Protein 2AS9 (pdb70)

Sequence (402 aa):
MEKNVTQVKDTNNFPYNGVVSFKDATGFVIGKNTIITNKHVSKDYKVGDRITAHPNGDKGNGGIYKIKSISDYPGDEDISVMNIEEQAVERGPKGFNFNENVQAFNFAKDAKVDDKIKVIGYPLPAQNSFKQFESTGTIKRIKDNILNFDAYIEPGNSGSPVLNSNNEVIGVVYGGIGKIGSEYNGAVYFTPQIKDFIQKHIEQHHHKNVTQVKDTNNFPYNGVVSFKDATGFVIGKNTIITNKHVSKDYKVGDRITAHPNGDKGNGGIYKIKSISDYPGDEDISVMNIEEQAVERGPKGFNFNENVQAFNFAKDAKVDDKIKVIGYPLPASFKQFESTGTIKRIKDNILNFDAYIEPGNSGSPVLNSNNEVIGVVYGYNGAVYFTPQIKDFIQKHIEQHHH

Foldseek 3Di:
DAEDKDFDPDLQDPPSQQKKAAPFAIWGAAAAQKIKFWPVVVVVDDFQGKIWGRDAQVVFGQAIWTFHDKAHDPDPDGMIMTGIDQAGPGHGPQGRGPPSRGDHAAADPADDFFFKKKWWWAAPCVVVRRTIMIWIWTWHDDDPFKTKIQTDGHGHSHHTFIAGPVRHGQFGFHPDDADPPDNIGITGGDDPVNVVVRVVPHDDDDD/DDKDFDPDLQDPPSQQKKADQQAIWGAAAFQKIKFFPVVVVVDDFQGKIFGNFAQVVGGQAIWTWHDKAHDPDPAGMIMTGIDQAGPGHGPQGGGSPSRGPHAAADPADDFFFKKKWWFDQGGCPRTIMIWIWTWHDDDDQKTQICTDGHCRQRHIFIAGPVRHGQFGFHVCGITGGDDDVNVVVRVVVNVVSDD

Organism: Staphylococcus aureus (NCBI:txid1280)

Solvent-accessible surface area: 17150 Å² total; per-residue (Å²): 80,68,139,57,58,91,82,8,107,63,2,84,81,71,10,48,8,0,0,0,5,2,168,77,4,0,0,0,1,11,9,55,2,0,0,0,0,0,40,83,4,12,105,96,27,80,94,45,54,135,1,29,0,4,6,13,14,148,168,32,50,0,0,41,0,21,2,64,40,52,26,66,30,117,31,104,44,20,0,0,0,0,14,2,80,31,109,8,64,98,134,3,86,129,10,92,39,0,38,118,8,11,92,44,2,107,36,5,100,83,8,101,9,33,53,113,2,22,1,1,0,0,6,46,14,89,143,42,61,71,75,0,28,43,4,54,4,29,0,7,41,38,39,118,34,74,0,20,0,10,1,74,42,46,106,7,6,24,0,0,0,0,0,21,89,117,47,58,0,3,0,0,1,65,27,28,173,47,104,147,81,42,140,30,34,14,0,2,25,5,28,108,65,0,37,74,28,0,102,161,56,54,62,151,103,134,214,143,56,74,83,80,8,72,66,4,86,84,64,11,46,20,0,0,0,4,5,87,74,4,0,0,0,1,12,10,55,4,0,0,0,0,0,48,109,5,7,85,96,30,81,98,44,52,60,2,13,0,4,0,5,16,161,146,31,46,0,0,43,0,34,3,117,20,28,1,33,15,15,20,114,41,18,0,0,0,0,10,0,28,51,115,11,85,97,137,3,85,156,12,95,41,0,37,71,7,15,86,38,3,108,51,5,93,93,15,78,74,102,52,93,8,15,1,0,0,4,14,75,102,52,57,52,63,0,40,45,5,51,8,36,0,70,74,48,53,62,46,78,0,28,0,37,0,120,39,54,122,2,7,11,0,0,0,0,0,23,96,114,46,58,0,3,0,0,0,80,44,176,46,11,0,1,22,6,26,110,54,1,42,85,7,0,39,40,0,42,116,77,12,73,221

Nearest PDB structures (foldseek):
  2as9-assembly1_A  TM=1.005E+00  e=2.686E-39  Staphylococcus aureus
  6yv6-assembly1_A  TM=9.776E-01  e=4.985E-28  Staphylococcus aureus
  2vid-assembly3_B  TM=9.727E-01  e=3.669E-27  Staphylococcus aureus
  4k1t-assembly1_C-2  TM=9.451E-01  e=7.136E-27  Staphylococcus aureus subsp. aureus NCTC 8325
  6yv5-assembly1_A  TM=9.412E-01  e=2.315E-26  Staphylococcus aureus

B-factor: mean 20.34, std 12.6, range [3.33, 500.0]

Secondary structure (P-SEA, 3-state):
ccccccccccccccccccbbbcccbbbbbccccbbbbcaaaaaaccccccccccccccccccbbbbbcccccccccccbbbbbccccccccccccccccccbbbbbbbcccccccccccccccccccccbbbbbbbbccccccccbbbbbcccccccccccccccccccccccccccccccccbbbbbcccaaaaaaaaaacccccc/ccccccccccccccccbbbccccbbbbccccbbbbcaaaaaaccccbbbbccccccccccbbbbbcccccccccccbbbbbccccccccccccccccccbbbbbbcccccccccccccccccccccbbbbbbbbbccccccbbbbccccccccccccccccccccccccccccccccccaaaaaaaaaaaaaacc

Structure (mmCIF, N/CA/C/O backbone):
data_2AS9
#
_entry.id   2AS9
#
_cell.length_a   53.120
_cell.length_b   81.400
_cell.length_c   107.390
_cell.angle_alpha   90.00
_cell.angle_beta   90.00
_cell.angle_gamma   90.00
#
_symmetry.space_group_name_H-M   'P 21 21 21'
#
loop_
_entity.id
_entity.type
_entity.pdbx_description
1 polymer 'serine protease'
2 non-polymer 'ZINC ION'
3 water water
#
loop_
_atom_site.group_PDB
_atom_site.id
_atom_site.type_symbol
_atom_site.label_atom_id
_atom_site.label_alt_id
_atom_site.label_comp_id
_atom_site.label_asym_id
_atom_site.label_entity_id
_atom_site.label_seq_id
_atom_site.pdbx_PDB_ins_code
_atom_site.Cartn_x
_atom_site.Cartn_y
_atom_site.Cartn_z
_atom_site.occupancy
_atom_site.B_iso_or_equiv
_atom_site.auth_seq_id
_atom_site.auth_comp_id
_atom_site.auth_asym_id
_atom_site.auth_atom_id
_atom_site.pdbx_PDB_model_num
ATOM 1 N N . MET A 1 1 ? 32.913 43.894 47.311 1.00 32.52 1 MET A N 1
ATOM 2 C CA . MET A 1 1 ? 33.091 43.745 45.837 1.00 32.03 1 MET A CA 1
ATOM 3 C C . MET A 1 1 ? 33.832 42.446 45.512 1.00 31.95 1 MET A C 1
ATOM 4 O O . MET A 1 1 ? 34.925 42.466 44.937 1.00 32.07 1 MET A O 1
ATOM 5 N N . GLU A 1 2 ? 33.231 41.322 45.901 1.00 31.25 2 GLU A N 1
ATOM 6 C CA . GLU A 1 2 ? 33.756 40.005 45.565 1.00 30.95 2 GLU A CA 1
ATOM 7 C C . GLU A 1 2 ? 33.372 39.668 44.135 1.00 30.05 2 GLU A C 1
ATOM 8 O O . GLU A 1 2 ? 32.208 39.796 43.754 1.00 29.40 2 GLU A O 1
ATOM 14 N N . LYS A 1 3 ? 34.362 39.268 43.343 1.00 29.31 3 LYS A N 1
ATOM 15 C CA . LYS A 1 3 ? 34.123 38.767 41.994 1.00 28.73 3 LYS A CA 1
ATOM 16 C C . LYS A 1 3 ? 34.965 37.511 41.802 1.00 27.74 3 LYS A C 1
ATOM 17 O O . LYS A 1 3 ? 36.134 37.572 41.412 1.00 27.53 3 LYS A O 1
ATOM 23 N N . ASN A 1 4 ? 34.360 36.378 42.137 1.00 26.52 4 ASN A N 1
ATOM 24 C CA . ASN A 1 4 ? 34.990 35.071 42.022 1.00 25.73 4 ASN A CA 1
ATOM 25 C C . ASN A 1 4 ? 34.000 34.171 41.304 1.00 24.95 4 ASN A C 1
ATOM 26 O O . ASN A 1 4 ? 33.213 33.460 41.941 1.00 24.27 4 ASN A O 1
ATOM 31 N N . VAL A 1 5 ? 34.018 34.247 39.978 1.00 24.30 5 VAL A N 1
ATOM 32 C CA . VAL A 1 5 ? 33.013 33.594 39.148 1.00 24.09 5 VAL A CA 1
ATOM 33 C C . VAL A 1 5 ? 33.726 32.602 38.246 1.00 24.54 5 VAL A C 1
ATOM 34 O O . VAL A 1 5 ? 34.690 32.958 37.557 1.00 24.71 5 VAL A O 1
ATOM 38 N N . THR A 1 6 ? 33.255 31.358 38.261 1.00 24.11 6 THR A N 1
ATOM 39 C CA . THR A 1 6 ? 33.832 30.301 37.437 1.00 24.52 6 THR A CA 1
ATOM 40 C C . THR A 1 6 ? 32.749 29.710 36.536 1.00 23.91 6 THR A C 1
ATOM 41 O O . THR A 1 6 ? 31.599 29.556 36.951 1.00 22.73 6 THR A O 1
ATOM 45 N N . GLN A 1 7 ? 33.120 29.394 35.298 1.00 22.95 7 GLN A N 1
ATOM 46 C CA . GLN A 1 7 ? 32.239 28.639 34.415 1.00 22.70 7 GLN A CA 1
ATOM 47 C C . GLN A 1 7 ? 32.166 27.192 34.916 1.00 21.63 7 GLN A C 1
ATOM 48 O O . GLN A 1 7 ? 33.197 26.566 35.181 1.00 21.38 7 GLN A O 1
ATOM 54 N N . VAL A 1 8 ? 30.952 26.664 35.068 1.00 20.45 8 VAL A N 1
ATOM 55 C CA . VAL A 1 8 ? 30.793 25.295 35.557 1.00 19.46 8 VAL A CA 1
ATOM 56 C C . VAL A 1 8 ? 31.203 24.301 34.463 1.00 19.68 8 VAL A C 1
ATOM 57 O O . VAL A 1 8 ? 30.695 24.352 33.346 1.00 19.20 8 VAL A O 1
ATOM 61 N N . LYS A 1 9 ? 32.136 23.417 34.801 1.00 20.30 9 LYS A N 1
ATOM 62 C CA . LYS A 1 9 ? 32.646 22.438 33.847 1.00 21.20 9 LYS A CA 1
ATOM 63 C C . LYS A 1 9 ? 31.616 21.352 33.525 1.00 21.34 9 LYS A C 1
ATOM 64 O O . LYS A 1 9 ? 31.408 21.018 32.358 1.00 22.08 9 LYS A O 1
ATOM 67 N N . ASP A 1 10 ? 30.961 20.820 34.556 1.00 21.04 10 ASP A N 1
ATOM 68 C CA . ASP A 1 10 ? 30.044 19.691 34.381 1.00 20.99 10 ASP A CA 1
ATOM 69 C C . ASP A 1 10 ? 28.775 19.883 35.211 1.00 20.15 10 ASP A C 1
ATOM 70 O O . ASP A 1 10 ? 28.826 19.807 36.433 1.00 20.45 10 ASP A O 1
ATOM 75 N N . THR A 1 11 ? 27.649 20.124 34.538 1.00 19.60 11 THR A N 1
ATOM 76 C CA . THR A 1 11 ? 26.383 20.430 35.222 1.00 19.20 11 THR A CA 1
ATOM 77 C C . THR A 1 11 ? 25.553 19.189 35.548 1.00 19.26 11 THR A C 1
ATOM 78 O O . THR A 1 11 ? 24.398 19.309 35.981 1.00 18.47 11 THR A O 1
ATOM 82 N N . ASN A 1 12 ? 26.142 18.012 35.339 1.00 19.07 12 ASN A N 1
ATOM 83 C CA . ASN A 1 12 ? 25.450 16.741 35.584 1.00 19.30 12 ASN A CA 1
ATOM 84 C C . ASN A 1 12 ? 25.632 16.211 37.005 1.00 19.19 12 ASN A C 1
ATOM 85 O O . ASN A 1 12 ? 25.037 15.203 37.378 1.00 19.90 12 ASN A O 1
ATOM 90 N N . ASN A 1 13 ? 26.456 16.892 37.790 1.00 19.02 13 ASN A N 1
ATOM 91 C CA . ASN A 1 13 ? 26.704 16.520 39.169 1.00 19.79 13 ASN A CA 1
ATOM 92 C C . ASN A 1 13 ? 26.134 17.569 40.125 1.00 18.94 13 ASN A C 1
ATOM 93 O O . ASN A 1 13 ? 26.097 18.750 39.792 1.00 19.27 13 ASN A O 1
ATOM 98 N N . PHE A 1 14 ? 25.693 17.124 41.298 1.00 18.60 14 PHE A N 1
ATOM 99 C CA . PHE A 1 14 ? 25.238 18.022 42.358 1.00 17.88 14 PHE A CA 1
ATOM 100 C C . PHE A 1 14 ? 26.389 18.890 42.878 1.00 17.64 14 PHE A C 1
ATOM 101 O O . PHE A 1 14 ? 27.506 18.381 43.034 1.00 18.17 14 PHE A O 1
ATOM 109 N N . PRO A 1 15 ? 26.129 20.187 43.181 1.00 16.87 15 PRO A N 1
ATOM 110 C CA . PRO A 1 15 ? 24.862 20.956 43.164 1.00 15.83 15 PRO A CA 1
ATOM 111 C C . PRO A 1 15 ? 24.378 21.469 41.801 1.00 14.83 15 PRO A C 1
ATOM 112 O O . PRO A 1 15 ? 23.249 21.948 41.679 1.00 14.51 15 PRO A O 1
ATOM 116 N N . TYR A 1 16 ? 25.231 21.370 40.784 1.00 14.39 16 TYR A N 1
ATOM 117 C CA . TYR A 1 16 ? 24.950 21.961 39.489 1.00 13.36 16 TYR A CA 1
ATOM 118 C C . TYR A 1 16 ? 23.712 21.394 38.811 1.00 12.79 16 TYR A C 1
ATOM 119 O O . TYR A 1 16 ? 23.001 22.103 38.098 1.00 12.17 16 TYR A O 1
ATOM 128 N N . ASN A 1 17 ? 23.455 20.116 39.054 1.00 12.85 17 ASN A N 1
ATOM 129 C CA . ASN A 1 17 ? 22.255 19.460 38.518 1.00 12.83 17 ASN A CA 1
ATOM 130 C C . ASN A 1 17 ? 20.951 19.739 39.294 1.00 12.89 17 ASN A C 1
ATOM 131 O O . ASN A 1 17 ? 19.911 19.153 38.992 1.00 12.96 17 ASN A O 1
ATOM 136 N N . GLY A 1 18 ? 21.010 20.645 40.270 1.00 11.92 18 GLY A N 1
ATOM 137 C CA . GLY A 1 18 ? 19.802 21.108 40.968 1.00 11.68 18 GLY A CA 1
ATOM 138 C C . GLY A 1 18 ? 19.313 22.451 40.449 1.00 11.82 18 GLY A C 1
ATOM 139 O O . GLY A 1 18 ? 18.320 22.987 40.938 1.00 11.85 18 GLY A O 1
ATOM 140 N N . VAL A 1 19 ? 20.028 23.013 39.477 1.00 11.66 19 VAL A N 1
ATOM 141 C CA . VAL A 1 19 ? 19.695 24.341 38.956 1.00 11.85 19 VAL A CA 1
ATOM 142 C C . VAL A 1 19 ? 18.994 24.222 37.596 1.00 12.11 19 VAL A C 1
ATOM 143 O O . VAL A 1 19 ? 19.372 23.381 36.763 1.00 11.97 19 VAL A O 1
ATOM 147 N N . VAL A 1 20 ? 17.958 25.031 37.405 1.00 12.18 20 VAL A N 1
ATOM 148 C CA . VAL A 1 20 ? 17.193 25.065 36.158 1.00 12.75 20 VAL A CA 1
ATOM 149 C C . VAL A 1 20 ? 17.254 26.452 35.514 1.00 13.81 20 VAL A C 1
ATOM 150 O O . VAL A 1 20 ? 17.562 27.457 36.178 1.00 12.53 20 VAL A O 1
ATOM 154 N N . SER A 1 21 ? 16.938 26.483 34.223 1.00 14.99 21 SER A N 1
ATOM 155 C CA . SER A 1 21 ? 17.074 27.669 33.388 1.00 16.53 21 SER A CA 1
ATOM 156 C C . SER A 1 21 ? 15.724 28.034 32.774 1.00 17.40 21 SER A C 1
ATOM 157 O O . SER A 1 21 ? 15.035 27.173 32.196 1.00 18.33 21 SER A O 1
ATOM 160 N N . PHE A 1 22 ? 15.333 29.295 32.946 1.00 17.65 22 PHE A N 1
ATOM 161 C CA . PHE A 1 22 ? 14.263 29.907 32.162 1.00 17.97 22 PHE A CA 1
ATOM 162 C C . PHE A 1 22 ? 14.928 30.651 30.996 1.00 18.60 22 PHE A C 1
ATOM 163 O O . PHE A 1 22 ? 16.158 30.795 30.960 1.00 18.78 22 PHE A O 1
ATOM 171 N N . LYS A 1 23 ? 14.132 31.131 30.045 1.00 19.66 23 LYS A N 1
ATOM 172 C CA . LYS A 1 23 ? 14.699 31.886 28.913 1.00 20.37 23 LYS A CA 1
ATOM 173 C C . LYS A 1 23 ? 15.672 32.993 29.354 1.00 19.93 23 LYS A C 1
ATOM 174 O O . LYS A 1 23 ? 16.732 33.175 28.737 1.00 20.07 23 LYS A O 1
ATOM 180 N N . ASP A 1 24 ? 15.332 33.698 30.434 1.00 19.31 24 ASP A N 1
ATOM 181 C CA . ASP A 1 24 ? 16.146 34.831 30.906 1.00 18.63 24 ASP A CA 1
ATOM 182 C C . ASP A 1 24 ? 16.398 34.873 32.427 1.00 17.62 24 ASP A C 1
ATOM 183 O O . ASP A 1 24 ? 16.820 35.902 32.965 1.00 17.92 24 ASP A O 1
ATOM 188 N N . ALA A 1 25 ? 16.145 33.758 33.114 1.00 16.06 25 ALA A N 1
ATOM 189 C CA . ALA A 1 25 ? 16.277 33.712 34.576 1.00 14.58 25 ALA A CA 1
ATOM 190 C C . ALA A 1 25 ? 16.641 32.304 35.050 1.00 14.11 25 ALA A C 1
ATOM 191 O O . ALA A 1 25 ? 16.837 31.388 34.234 1.00 13.66 25 ALA A O 1
ATOM 193 N N . THR A 1 26 ? 16.754 32.157 36.367 1.00 13.03 26 THR A N 1
ATOM 194 C CA . THR A 1 26 ? 17.210 30.917 36.984 1.00 12.18 26 THR A CA 1
ATOM 195 C C . THR A 1 26 ? 16.141 30.441 37.975 1.00 11.82 26 THR A C 1
ATOM 196 O O . THR A 1 26 ? 15.289 31.220 38.424 1.00 12.32 26 THR A O 1
ATOM 200 N N . GLY A 1 27 ? 16.168 29.150 38.270 1.00 11.52 27 GLY A N 1
ATOM 201 C CA . GLY A 1 27 ? 15.432 28.581 39.403 1.00 10.90 27 GLY A CA 1
ATOM 202 C C . GLY A 1 27 ? 16.188 27.360 39.887 1.00 10.70 27 GLY A C 1
ATOM 203 O O . GLY A 1 27 ? 17.266 27.034 39.363 1.00 11.36 27 GLY A O 1
ATOM 204 N N . PHE A 1 28 ? 15.631 26.658 40.873 1.00 10.62 28 PHE A N 1
ATOM 205 C CA . PHE A 1 28 ? 16.322 25.497 41.390 1.00 10.62 28 PHE A CA 1
ATOM 206 C C . PHE A 1 28 ? 15.366 24.485 41.978 1.00 11.29 28 PHE A C 1
ATOM 207 O O . PHE A 1 28 ? 14.262 24.831 42.397 1.00 11.16 28 PHE A O 1
ATOM 215 N N . VAL A 1 29 ? 15.818 23.234 41.992 1.00 10.53 29 VAL A N 1
ATOM 216 C CA . VAL A 1 29 ? 14.985 22.105 42.414 1.00 11.52 29 VAL A CA 1
ATOM 217 C C . VAL A 1 29 ? 15.004 21.967 43.923 1.00 11.38 29 VAL A C 1
ATOM 218 O O . VAL A 1 29 ? 16.074 21.907 44.524 1.00 11.74 29 VAL A O 1
ATOM 222 N N . ILE A 1 30 ? 13.810 21.870 44.512 1.00 12.24 30 ILE A N 1
ATOM 223 C CA . ILE A 1 30 ? 13.650 21.722 45.961 1.00 12.54 30 ILE A CA 1
ATOM 224 C C . ILE A 1 30 ? 13.010 20.375 46.348 1.00 13.06 30 ILE A C 1
ATOM 225 O O . ILE A 1 30 ? 13.094 19.938 47.507 1.00 13.53 30 ILE A O 1
ATOM 230 N N . GLY A 1 31 ? 12.382 19.706 45.383 1.00 12.22 31 GLY A N 1
ATOM 231 C CA . GLY A 1 31 ? 11.749 18.420 45.688 1.00 12.09 31 GLY A CA 1
ATOM 232 C C . GLY A 1 31 ? 11.133 17.795 44.462 1.00 12.08 31 GLY A C 1
ATOM 233 O O . GLY A 1 31 ? 11.308 18.285 43.340 1.00 12.62 31 GLY A O 1
ATOM 234 N N . LYS A 1 32 ? 10.408 16.705 44.675 1.00 12.72 32 LYS A N 1
ATOM 235 C CA . LYS A 1 32 ? 9.764 16.003 43.571 1.00 12.51 32 LYS A CA 1
ATOM 236 C C . LYS A 1 32 ? 8.902 16.957 42.746 1.00 12.28 32 LYS A C 1
ATOM 237 O O . LYS A 1 32 ? 8.010 17.615 43.266 1.00 12.28 32 LYS A O 1
ATOM 243 N N . ASN A 1 33 ? 9.222 17.059 41.461 1.00 12.23 33 ASN A N 1
ATOM 244 C CA . ASN A 1 33 ? 8.477 17.909 40.515 1.00 12.74 33 ASN A CA 1
ATOM 245 C C . ASN A 1 33 ? 8.312 19.355 40.983 1.00 12.66 33 ASN A C 1
ATOM 246 O O . ASN A 1 33 ? 7.311 19.985 40.698 1.00 13.00 33 ASN A O 1
ATOM 251 N N . THR A 1 34 ? 9.282 19.871 41.733 1.00 13.38 34 THR A N 1
ATOM 252 C CA . THR A 1 34 ? 9.098 21.193 42.337 1.00 13.60 34 THR A CA 1
ATOM 253 C C . THR A 1 34 ? 10.343 22.049 42.314 1.00 13.00 34 THR A C 1
ATOM 254 O O . THR A 1 34 ? 11.408 21.611 42.749 1.00 12.49 34 THR A O 1
ATOM 258 N N . ILE A 1 35 ? 10.173 23.277 41.827 1.00 12.25 35 ILE A N 1
ATOM 259 C CA . ILE A 1 35 ? 11.251 24.262 41.795 1.00 12.18 35 ILE A CA 1
ATOM 260 C C . ILE A 1 35 ? 10.880 25.544 42.536 1.00 12.28 35 ILE A C 1
ATOM 261 O O . ILE A 1 35 ? 9.694 25.844 42.754 1.00 12.89 35 ILE A O 1
ATOM 266 N N . ILE A 1 36 ? 11.917 26.283 42.914 1.00 12.46 36 ILE A N 1
ATOM 267 C CA . ILE A 1 36 ? 11.779 27.593 43.508 1.00 12.38 36 ILE A CA 1
ATOM 268 C C . ILE A 1 36 ? 12.383 28.599 42.543 1.00 12.60 36 ILE A C 1
ATOM 269 O O . ILE A 1 36 ? 13.394 28.330 41.894 1.00 12.46 36 ILE A O 1
ATOM 274 N N . THR A 1 37 ? 11.742 29.755 42.457 1.00 13.87 37 THR A N 1
ATOM 275 C CA . THR A 1 37 ? 12.316 30.920 41.803 1.00 14.11 37 THR A CA 1
ATOM 276 C C . THR A 1 37 ? 11.760 32.167 42.518 1.00 14.50 37 THR A C 1
ATOM 277 O O . THR A 1 37 ? 11.274 32.058 43.650 1.00 14.80 37 THR A O 1
ATOM 281 N N . ASN A 1 38 ? 11.846 33.340 41.895 1.00 15.69 38 ASN A N 1
ATOM 282 C CA . ASN A 1 38 ? 11.221 34.520 42.502 1.00 16.68 38 ASN A CA 1
ATOM 283 C C . ASN A 1 38 ? 9.961 34.997 41.772 1.00 17.48 38 ASN A C 1
ATOM 284 O O . ASN A 1 38 ? 9.598 34.445 40.725 1.00 17.82 38 ASN A O 1
ATOM 289 N N . LYS A 1 39 ? 9.302 36.009 42.346 1.00 18.12 39 LYS A N 1
ATOM 290 C CA . LYS A 1 39 ? 8.030 36.535 41.826 1.00 19.61 39 LYS A CA 1
ATOM 291 C C . LYS A 1 39 ? 8.173 37.311 40.527 1.00 20.34 39 LYS A C 1
ATOM 292 O O . LYS A 1 39 ? 7.211 37.453 39.756 1.00 20.64 39 LYS A O 1
ATOM 298 N N . HIS A 1 40 ? 9.365 37.834 40.283 1.00 20.68 40 HIS A N 1
ATOM 299 C CA . HIS A 1 40 ? 9.634 38.481 39.005 1.00 21.90 40 HIS A CA 1
ATOM 300 C C . HIS A 1 40 ? 9.649 37.465 37.871 1.00 21.73 40 HIS A C 1
ATOM 301 O O . HIS A 1 40 ? 9.115 37.722 36.787 1.00 22.12 40 HIS A O 1
ATOM 308 N N . VAL A 1 41 ? 10.226 36.297 38.147 1.00 21.19 41 VAL A N 1
ATOM 309 C CA . VAL A 1 41 ? 10.261 35.213 37.179 1.00 20.71 41 VAL A CA 1
ATOM 310 C C . VAL A 1 41 ? 8.862 34.661 36.985 1.00 21.59 41 VAL A C 1
ATOM 311 O O . VAL A 1 41 ? 8.461 34.386 35.857 1.00 21.44 41 VAL A O 1
ATOM 315 N N . SER A 1 42 ? 8.129 34.509 38.087 1.00 21.97 42 SER A N 1
ATOM 316 C CA . SER A 1 42 ? 6.769 33.956 38.024 1.00 23.66 42 SER A CA 1
ATOM 317 C C . SER A 1 42 ? 5.742 34.902 37.384 1.00 24.21 42 SER A C 1
ATOM 318 O O . SER A 1 42 ? 4.707 34.445 36.898 1.00 24.87 42 SER A O 1
ATOM 321 N N . LYS A 1 43 ? 6.031 36.203 37.375 1.00 24.61 43 LYS A N 1
ATOM 322 C CA . LYS A 1 43 ? 5.235 37.160 36.597 1.00 25.31 43 LYS A CA 1
ATOM 323 C C . LYS A 1 43 ? 5.494 37.022 35.098 1.00 25.55 43 LYS A C 1
ATOM 324 O O . LYS A 1 43 ? 4.578 37.213 34.290 1.00 26.30 43 LYS A O 1
ATOM 327 N N . ASP A 1 44 ? 6.734 36.699 34.733 1.00 25.51 44 ASP A N 1
ATOM 328 C CA . ASP A 1 44 ? 7.157 36.630 33.335 1.00 25.61 44 ASP A CA 1
ATOM 329 C C . ASP A 1 44 ? 6.731 35.362 32.623 1.00 25.85 44 ASP A C 1
ATOM 330 O O . ASP A 1 44 ? 6.523 35.371 31.413 1.00 26.25 44 ASP A O 1
ATOM 335 N N . TYR A 1 45 ? 6.633 34.272 33.373 1.00 25.72 45 TYR A N 1
ATOM 336 C CA . TYR A 1 45 ? 6.347 32.962 32.800 1.00 25.71 45 TYR A CA 1
ATOM 337 C C . TYR A 1 45 ? 4.993 32.451 33.283 1.00 25.80 45 TYR A C 1
ATOM 338 O O . TYR A 1 45 ? 4.533 32.831 34.357 1.00 26.44 45 TYR A O 1
ATOM 347 N N . LYS A 1 46 ? 4.358 31.603 32.472 1.00 25.54 46 LYS A N 1
ATOM 348 C CA . LYS A 1 46 ? 3.030 31.067 32.765 1.00 25.33 46 LYS A CA 1
ATOM 349 C C . LYS A 1 46 ? 3.015 29.540 32.724 1.00 25.00 46 LYS A C 1
ATOM 350 O O . LYS A 1 46 ? 3.952 28.910 32.232 1.00 24.60 46 LYS A O 1
ATOM 353 N N . VAL A 1 47 ? 1.942 28.954 33.243 1.00 24.87 47 VAL A N 1
ATOM 354 C CA . VAL A 1 47 ? 1.700 27.519 33.098 1.00 24.92 47 VAL A CA 1
ATOM 355 C C . VAL A 1 47 ? 1.804 27.146 31.615 1.00 24.82 47 VAL A C 1
ATOM 356 O O . VAL A 1 47 ? 1.215 27.812 30.753 1.00 25.35 47 VAL A O 1
ATOM 360 N N . GLY A 1 48 ? 2.584 26.110 31.323 1.00 24.29 48 GLY A N 1
ATOM 361 C CA . GLY A 1 48 ? 2.817 25.676 29.952 1.00 24.09 48 GLY A CA 1
ATOM 362 C C . GLY A 1 48 ? 4.119 26.193 29.372 1.00 23.80 48 GLY A C 1
ATOM 363 O O . GLY A 1 48 ? 4.624 25.642 28.395 1.00 24.09 48 GLY A O 1
ATOM 364 N N . ASP A 1 49 ? 4.661 27.260 29.962 1.00 23.36 49 ASP A N 1
ATOM 365 C CA . ASP A 1 49 ? 6.012 27.709 29.628 1.00 23.14 49 ASP A CA 1
ATOM 366 C C . ASP A 1 49 ? 7.030 26.670 30.096 1.00 22.59 49 ASP A C 1
ATOM 367 O O . ASP A 1 49 ? 6.707 25.792 30.900 1.00 22.69 49 ASP A O 1
ATOM 372 N N . ARG A 1 50 ? 8.250 26.768 29.582 1.00 22.14 50 ARG A N 1
ATOM 373 C CA . ARG A 1 50 ? 9.231 25.712 29.776 1.00 21.57 50 ARG A CA 1
ATOM 374 C C . ARG A 1 50 ? 10.510 26.110 30.491 1.00 20.82 50 ARG A C 1
ATOM 375 O O . ARG A 1 50 ? 10.948 27.262 30.434 1.00 20.90 50 ARG A O 1
ATOM 383 N N . ILE A 1 51 ? 11.077 25.131 31.192 1.00 19.20 51 ILE A N 1
ATOM 384 C CA . ILE A 1 51 ? 12.388 25.247 31.819 1.00 18.36 51 ILE A CA 1
ATOM 385 C C . ILE A 1 51 ? 13.299 24.174 31.243 1.00 17.70 51 ILE A C 1
ATOM 386 O O . ILE A 1 51 ? 12.833 23.140 30.735 1.00 17.59 51 ILE A O 1
ATOM 391 N N . THR A 1 52 ? 14.601 24.418 31.321 1.00 16.82 52 THR A N 1
ATOM 392 C CA . THR A 1 52 ? 15.586 23.446 30.913 1.00 16.21 52 THR A CA 1
ATOM 393 C C . THR A 1 52 ? 16.364 23.074 32.171 1.00 15.33 52 THR A C 1
ATOM 394 O O . THR A 1 52 ? 16.759 23.958 32.943 1.00 15.27 52 THR A O 1
ATOM 398 N N . ALA A 1 53 ? 16.530 21.774 32.400 1.00 15.01 53 ALA A N 1
ATOM 399 C CA . ALA A 1 53 ? 17.271 21.285 33.561 1.00 14.70 53 ALA A CA 1
ATOM 400 C C . ALA A 1 53 ? 18.772 21.384 33.342 1.00 15.09 53 ALA A C 1
ATOM 401 O O . ALA A 1 53 ? 19.311 20.794 32.400 1.00 15.44 53 ALA A O 1
ATOM 403 N N . HIS A 1 54 ? 19.433 22.141 34.227 1.00 14.42 54 HIS A N 1
ATOM 404 C CA . HIS A 1 54 ? 20.898 22.267 34.296 1.00 14.69 54 HIS A CA 1
ATOM 405 C C . HIS A 1 54 ? 21.637 22.307 32.943 1.00 15.02 54 HIS A C 1
ATOM 406 O O . HIS A 1 54 ? 22.559 21.530 32.729 1.00 14.44 54 HIS A O 1
ATOM 413 N N . PRO A 1 55 ? 21.235 23.223 32.029 1.00 15.91 55 PRO A N 1
ATOM 414 C CA . PRO A 1 55 ? 22.009 23.310 30.780 1.00 17.61 55 PRO A CA 1
ATOM 415 C C . PRO A 1 55 ? 23.479 23.669 31.006 1.00 18.93 55 PRO A C 1
ATOM 416 O O . PRO A 1 55 ? 23.796 24.447 31.922 1.00 18.65 55 PRO A O 1
ATOM 420 N N . ASN A 1 56 ? 24.366 23.078 30.199 1.00 21.09 56 ASN A N 1
ATOM 421 C CA . ASN A 1 56 ? 25.795 23.427 30.189 1.00 22.56 56 ASN A CA 1
ATOM 422 C C . ASN A 1 56 ? 26.102 23.917 28.774 1.00 22.99 56 ASN A C 1
ATOM 423 O O . ASN A 1 56 ? 26.829 23.263 28.026 1.00 23.27 56 ASN A O 1
ATOM 428 N N . GLY A 1 57 ? 25.517 25.054 28.410 1.00 23.59 57 GLY A N 1
ATOM 429 C CA . GLY A 1 57 ? 25.604 25.572 27.046 1.00 24.42 57 GLY A CA 1
ATOM 430 C C . GLY A 1 57 ? 25.053 24.584 26.031 1.00 24.55 57 GLY A C 1
ATOM 431 O O . GLY A 1 57 ? 23.977 24.009 26.223 1.00 25.03 57 GLY A O 1
ATOM 432 N N . ASP A 1 58 ? 25.807 24.366 24.960 1.00 24.49 58 ASP A N 1
ATOM 433 C CA . ASP A 1 58 ? 25.444 23.382 23.944 1.00 24.72 58 ASP A CA 1
ATOM 434 C C . ASP A 1 58 ? 25.936 21.964 24.257 1.00 24.75 58 ASP A C 1
ATOM 435 O O . ASP A 1 58 ? 25.721 21.042 23.461 1.00 24.90 58 ASP A O 1
ATOM 440 N N . LYS A 1 59 ? 26.611 21.789 25.392 1.00 24.85 59 LYS A N 1
ATOM 441 C CA . LYS A 1 59 ? 27.061 20.459 25.820 1.00 25.53 59 LYS A CA 1
ATOM 442 C C . LYS A 1 59 ? 25.896 19.543 26.204 1.00 25.53 59 LYS A C 1
ATOM 443 O O . LYS A 1 59 ? 26.049 18.318 26.283 1.00 26.65 59 LYS A O 1
ATOM 449 N N . GLY A 1 60 ? 24.733 20.137 26.433 1.00 24.52 60 GLY A N 1
ATOM 450 C CA . GLY A 1 60 ? 23.550 19.362 26.745 1.00 23.67 60 GLY A CA 1
ATOM 451 C C . GLY A 1 60 ? 22.898 19.845 28.019 1.00 22.89 60 GLY A C 1
ATOM 452 O O . GLY A 1 60 ? 23.324 20.844 28.614 1.00 22.39 60 GLY A O 1
ATOM 453 N N . ASN A 1 61 ? 21.863 19.119 28.429 1.00 21.49 61 ASN A N 1
ATOM 454 C CA . ASN A 1 61 ? 21.037 19.487 29.566 1.00 19.96 61 ASN A CA 1
ATOM 455 C C . ASN A 1 61 ? 20.311 18.249 30.088 1.00 19.34 61 ASN A C 1
ATOM 456 O O . ASN A 1 61 ? 20.370 17.185 29.461 1.00 19.10 61 ASN A O 1
ATOM 461 N N . GLY A 1 62 ? 19.620 18.388 31.216 1.00 17.75 62 GLY A N 1
ATOM 462 C CA . GLY A 1 62 ? 18.827 17.280 31.766 1.00 16.90 62 GLY A CA 1
ATOM 463 C C . GLY A 1 62 ? 17.404 17.215 31.238 1.00 16.43 62 GLY A C 1
ATOM 464 O O . GLY A 1 62 ? 16.548 16.563 31.838 1.00 15.64 62 GLY A O 1
ATOM 465 N N . GLY A 1 63 ? 17.144 17.881 30.117 1.00 16.09 63 GLY A N 1
ATOM 466 C CA . GLY A 1 63 ? 15.825 17.871 29.489 1.00 16.08 63 GLY A CA 1
ATOM 467 C C . GLY A 1 63 ? 15.084 19.190 29.550 1.00 16.38 63 GLY A C 1
ATOM 468 O O . GLY A 1 63 ? 15.479 20.098 30.283 1.00 16.11 63 GLY A O 1
ATOM 469 N N . ILE A 1 64 ? 14.002 19.278 28.780 1.00 16.42 64 ILE A N 1
ATOM 470 C CA . ILE A 1 64 ? 13.122 20.448 28.748 1.00 17.06 64 ILE A CA 1
ATOM 471 C C . ILE A 1 64 ? 11.765 20.057 29.329 1.00 17.05 64 ILE A C 1
ATOM 472 O O . ILE A 1 64 ? 11.164 19.045 28.925 1.00 17.21 64 ILE A O 1
ATOM 477 N N . TYR A 1 65 ? 11.278 20.856 30.280 1.00 16.51 65 TYR A N 1
ATOM 478 C CA . TYR A 1 65 ? 10.079 20.515 31.045 1.00 16.48 65 TYR A CA 1
ATOM 479 C C . TYR A 1 65 ? 9.059 21.638 31.066 1.00 17.32 65 TYR A C 1
ATOM 480 O O . TYR A 1 65 ? 9.421 22.816 31.083 1.00 17.63 65 TYR A O 1
ATOM 489 N N . LYS A 1 66 ? 7.785 21.259 31.086 1.00 17.65 66 LYS A N 1
ATOM 490 C CA . LYS A 1 66 ? 6.667 22.199 31.188 1.00 18.13 66 LYS A CA 1
ATOM 491 C C . LYS A 1 66 ? 6.349 22.557 32.643 1.00 18.33 66 LYS A C 1
ATOM 492 O O . LYS A 1 66 ? 6.379 21.700 33.531 1.00 18.30 66 LYS A O 1
ATOM 494 N N . ILE A 1 67 ? 6.049 23.835 32.869 1.00 18.47 67 ILE A N 1
ATOM 495 C CA . ILE A 1 67 ? 5.540 24.314 34.148 1.00 19.15 67 ILE A CA 1
ATOM 496 C C . ILE A 1 67 ? 4.068 23.937 34.275 1.00 19.69 67 ILE A C 1
ATOM 497 O O . ILE A 1 67 ? 3.238 24.351 33.451 1.00 20.34 67 ILE A O 1
ATOM 502 N N . LYS A 1 68 ? 3.756 23.169 35.313 1.00 19.83 68 LYS A N 1
ATOM 503 C CA . LYS A 1 68 ? 2.409 22.655 35.546 1.00 20.60 68 LYS A CA 1
ATOM 504 C C . LYS A 1 68 ? 1.554 23.628 36.357 1.00 20.53 68 LYS A C 1
ATOM 505 O O . LYS A 1 68 ? 0.365 23.811 36.078 1.00 20.84 68 LYS A O 1
ATOM 508 N N . SER A 1 69 ? 2.160 24.251 37.363 1.00 20.31 69 SER A N 1
ATOM 509 C CA . SER A 1 69 ? 1.465 25.216 38.207 1.00 20.09 69 SER A CA 1
ATOM 510 C C . SER A 1 69 ? 2.456 26.194 38.826 1.00 20.15 69 SER A C 1
ATOM 511 O O . SER A 1 69 ? 3.660 25.908 38.927 1.00 19.15 69 SER A O 1
ATOM 514 N N . ILE A 1 70 ? 1.936 27.352 39.220 1.00 20.11 70 ILE A N 1
ATOM 515 C CA . ILE A 1 70 ? 2.734 28.411 39.832 1.00 20.40 70 ILE A CA 1
ATOM 516 C C . ILE A 1 70 ? 2.035 28.866 41.105 1.00 20.62 70 ILE A C 1
ATOM 517 O O . ILE A 1 70 ? 0.832 29.180 41.093 1.00 20.87 70 ILE A O 1
ATOM 522 N N . SER A 1 71 ? 2.793 28.901 42.197 1.00 20.62 71 SER A N 1
ATOM 523 C CA . SER A 1 71 ? 2.282 29.296 43.501 1.00 21.34 71 SER A CA 1
ATOM 524 C C . SER A 1 71 ? 3.190 30.360 44.099 1.00 21.75 71 SER A C 1
ATOM 525 O O . SER A 1 71 ? 4.263 30.048 44.628 1.00 21.35 71 SER A O 1
ATOM 528 N N . ASP A 1 72 ? 2.753 31.612 44.025 1.00 22.25 72 ASP A N 1
ATOM 529 C CA . ASP A 1 72 ? 3.485 32.705 44.651 1.00 23.18 72 ASP A CA 1
ATOM 530 C C . ASP A 1 72 ? 3.281 32.679 46.161 1.00 23.49 72 ASP A C 1
ATOM 531 O O . ASP A 1 72 ? 2.191 32.362 46.641 1.00 23.62 72 ASP A O 1
ATOM 536 N N . TYR A 1 73 ? 4.335 33.001 46.908 1.00 23.65 73 TYR A N 1
ATOM 537 C CA . TYR A 1 73 ? 4.234 33.139 48.354 1.00 24.21 73 TYR A CA 1
ATOM 538 C C . TYR A 1 73 ? 3.229 34.265 48.656 1.00 25.08 73 TYR A C 1
ATOM 539 O O . TYR A 1 73 ? 3.303 35.330 48.045 1.00 25.08 73 TYR A O 1
ATOM 548 N N . PRO A 1 74 ? 2.244 34.002 49.542 1.00 25.84 74 PRO A N 1
ATOM 549 C CA . PRO A 1 74 ? 1.264 35.047 49.862 1.00 26.37 74 PRO A CA 1
ATOM 550 C C . PRO A 1 74 ? 1.810 36.219 50.695 1.00 26.83 74 PRO A C 1
ATOM 551 O O . PRO A 1 74 ? 1.160 37.256 50.785 1.00 27.72 74 PRO A O 1
ATOM 555 N N . GLY A 1 75 ? 2.978 36.053 51.307 1.00 27.13 75 GLY A N 1
ATOM 556 C CA . GLY A 1 75 ? 3.645 37.156 52.005 1.00 27.39 75 GLY A CA 1
ATOM 557 C C . GLY A 1 75 ? 4.245 38.149 51.020 1.00 27.33 75 GLY A C 1
ATOM 558 O O . GLY A 1 75 ? 4.068 38.008 49.804 1.00 27.24 75 GLY A O 1
ATOM 559 N N . ASP A 1 76 ? 4.942 39.162 51.543 1.00 27.07 76 ASP A N 1
ATOM 560 C CA . ASP A 1 76 ? 5.574 40.178 50.705 1.00 26.58 76 ASP A CA 1
ATOM 561 C C . ASP A 1 76 ? 6.834 39.682 49.977 1.00 26.17 76 ASP A C 1
ATOM 562 O O . ASP A 1 76 ? 7.224 40.249 48.954 1.00 26.35 76 ASP A O 1
ATOM 564 N N . GLU A 1 77 ? 7.448 38.622 50.500 1.00 25.31 77 GLU A N 1
ATOM 565 C CA . GLU A 1 77 ? 8.742 38.123 50.005 1.00 24.61 77 GLU A CA 1
ATOM 566 C C . GLU A 1 77 ? 8.758 37.703 48.530 1.00 23.50 77 GLU A C 1
ATOM 567 O O . GLU A 1 77 ? 7.770 37.206 47.998 1.00 23.84 77 GLU A O 1
ATOM 573 N N . ASP A 1 78 ? 9.908 37.912 47.889 1.00 22.28 78 ASP A N 1
ATOM 574 C CA . ASP A 1 78 ? 10.111 37.679 46.465 1.00 20.55 78 ASP A CA 1
ATOM 575 C C . ASP A 1 78 ? 10.432 36.203 46.166 1.00 19.46 78 ASP A C 1
ATOM 576 O O . ASP A 1 78 ? 11.538 35.868 45.748 1.00 18.45 78 ASP A O 1
ATOM 581 N N . ILE A 1 79 ? 9.455 35.330 46.387 1.00 18.74 79 ILE A N 1
ATOM 582 C CA . ILE A 1 79 ? 9.658 33.894 46.211 1.00 18.50 79 ILE A CA 1
ATOM 583 C C . ILE A 1 79 ? 8.391 33.230 45.659 1.00 18.45 79 ILE A C 1
ATOM 584 O O . ILE A 1 79 ? 7.257 33.574 46.046 1.00 18.24 79 ILE A O 1
ATOM 589 N N . SER A 1 80 ? 8.609 32.312 44.723 1.00 17.76 80 SER A N 1
ATOM 590 C CA . SER A 1 80 ? 7.546 31.567 44.072 1.00 17.90 80 SER A CA 1
ATOM 591 C C . SER A 1 80 ? 7.967 30.104 43.996 1.00 17.46 80 SER A C 1
ATOM 592 O O . SER A 1 80 ? 9.156 29.793 43.875 1.00 16.92 80 SER A O 1
ATOM 595 N N . VAL A 1 81 ? 6.986 29.212 44.098 1.00 17.17 81 VAL A N 1
ATOM 596 C CA . VAL A 1 81 ? 7.203 27.788 43.872 1.00 17.02 81 VAL A CA 1
ATOM 597 C C . VAL A 1 81 ? 6.491 27.392 42.583 1.00 17.12 81 VAL A C 1
ATOM 598 O O . VAL A 1 81 ? 5.394 27.879 42.306 1.00 17.43 81 VAL A O 1
ATOM 602 N N . MET A 1 82 ? 7.124 26.549 41.772 1.00 16.33 82 MET A N 1
ATOM 603 C CA . MET A 1 82 ? 6.456 26.050 40.577 1.00 16.72 82 MET A CA 1
ATOM 604 C C . MET A 1 82 ? 6.527 24.539 40.564 1.00 16.08 82 MET A C 1
ATOM 605 O O . MET A 1 82 ? 7.562 23.938 40.885 1.00 15.41 82 MET A O 1
ATOM 610 N N . ASN A 1 83 ? 5.413 23.915 40.201 1.00 15.71 83 ASN A N 1
ATOM 611 C CA . ASN A 1 83 ? 5.442 22.489 39.987 1.00 15.59 83 ASN A CA 1
ATOM 612 C C . ASN A 1 83 ? 5.637 22.175 38.509 1.00 15.11 83 ASN A C 1
ATOM 613 O O . ASN A 1 83 ? 5.176 22.910 37.618 1.00 15.13 83 ASN A O 1
ATOM 618 N N . ILE A 1 84 ? 6.333 21.078 38.261 1.00 15.17 84 ILE A N 1
ATOM 619 C CA . ILE A 1 84 ? 6.809 20.731 36.930 1.00 15.42 84 ILE A CA 1
ATOM 620 C C . ILE A 1 84 ? 6.174 19.415 36.480 1.00 16.29 84 ILE A C 1
ATOM 621 O O . ILE A 1 84 ? 6.087 18.467 37.265 1.00 15.79 84 ILE A O 1
ATOM 626 N N . GLU A 1 85 ? 5.699 19.376 35.236 1.00 16.55 85 GLU A N 1
ATOM 627 C CA . GLU A 1 85 ? 5.214 18.123 34.647 1.00 17.61 85 GLU A CA 1
ATOM 628 C C . GLU A 1 85 ? 6.360 17.114 34.641 1.00 17.25 85 GLU A C 1
ATOM 629 O O . GLU A 1 85 ? 7.429 17.372 34.086 1.00 16.91 85 GLU A O 1
ATOM 635 N N . GLU A 1 86 ? 6.122 15.965 35.263 1.00 17.05 86 GLU A N 1
ATOM 636 C CA . GLU A 1 86 ? 7.158 14.969 35.490 1.00 17.05 86 GLU A CA 1
ATOM 637 C C . GLU A 1 86 ? 7.734 14.386 34.190 1.00 17.43 86 GLU A C 1
ATOM 638 O O . GLU A 1 86 ? 8.910 14.067 34.126 1.00 17.83 86 GLU A O 1
ATOM 644 N N . GLN A 1 87 ? 6.893 14.246 33.170 1.00 18.05 87 GLN A N 1
ATOM 645 C CA . GLN A 1 87 ? 7.326 13.743 31.878 1.00 18.66 87 GLN A CA 1
ATOM 646 C C . GLN A 1 87 ? 7.865 14.904 31.040 1.00 18.66 87 GLN A C 1
ATOM 647 O O . GLN A 1 87 ? 7.126 15.834 30.715 1.00 18.75 87 GLN A O 1
ATOM 653 N N . ALA A 1 88 ? 9.146 14.832 30.698 1.00 19.26 88 ALA A N 1
ATOM 654 C CA . ALA A 1 88 ? 9.817 15.852 29.885 1.00 19.86 88 ALA A CA 1
ATOM 655 C C . ALA A 1 88 ? 9.157 16.070 28.531 1.00 20.94 88 ALA A C 1
ATOM 656 O O . ALA A 1 88 ? 8.636 15.127 27.926 1.00 20.62 88 ALA A O 1
ATOM 658 N N . VAL A 1 89 ? 9.198 17.317 28.066 1.00 21.28 89 VAL A N 1
ATOM 659 C CA . VAL A 1 89 ? 8.890 17.649 26.674 1.00 22.22 89 VAL A CA 1
ATOM 660 C C . VAL A 1 89 ? 10.019 17.086 25.800 1.00 22.58 89 VAL A C 1
ATOM 661 O O . VAL A 1 89 ? 9.764 16.458 24.765 1.00 23.22 89 VAL A O 1
ATOM 665 N N . GLU A 1 90 ? 11.261 17.315 26.220 1.00 22.54 90 GLU A N 1
ATOM 666 C CA . GLU A 1 90 ? 12.429 16.709 25.591 1.00 23.32 90 GLU A CA 1
ATOM 667 C C . GLU A 1 90 ? 13.308 16.068 26.647 1.00 22.79 90 GLU A C 1
ATOM 668 O O . GLU A 1 90 ? 13.615 16.676 27.671 1.00 22.42 90 GLU A O 1
ATOM 674 N N . ARG A 1 91 ? 13.705 14.833 26.370 1.00 22.38 91 ARG A N 1
ATOM 675 C CA . ARG A 1 91 ? 14.397 13.960 27.309 1.00 22.97 91 ARG A CA 1
ATOM 676 C C . ARG A 1 91 ? 15.786 14.471 27.732 1.00 21.96 91 ARG A C 1
ATOM 677 O O . ARG A 1 91 ? 16.467 15.164 26.975 1.00 21.48 91 ARG A O 1
ATOM 685 N N . GLY A 1 92 ? 16.183 14.140 28.956 1.00 21.29 92 GLY A N 1
ATOM 686 C CA . GLY A 1 92 ? 17.562 14.311 29.397 1.00 21.16 92 GLY A CA 1
ATOM 687 C C . GLY A 1 92 ? 18.320 13.000 29.249 1.00 21.13 92 GLY A C 1
ATOM 688 O O . GLY A 1 92 ? 17.746 11.996 28.807 1.00 21.30 92 GLY A O 1
ATOM 689 N N . PRO A 1 93 ? 19.607 12.981 29.639 1.00 21.19 93 PRO A N 1
ATOM 690 C CA . PRO A 1 93 ? 20.443 11.775 29.543 1.00 21.40 93 PRO A CA 1
ATOM 691 C C . PRO A 1 93 ? 19.896 10.588 30.332 1.00 21.44 93 PRO A C 1
ATOM 692 O O . PRO A 1 93 ? 20.158 9.439 29.974 1.00 21.16 93 PRO A O 1
ATOM 696 N N . LYS A 1 94 ? 19.143 10.868 31.395 1.00 20.89 94 LYS A N 1
ATOM 697 C CA . LYS A 1 94 ? 18.613 9.820 32.263 1.00 20.87 94 LYS A CA 1
ATOM 698 C C . LYS A 1 94 ? 17.175 9.459 31.904 1.00 20.56 94 LYS A C 1
ATOM 699 O O . LYS A 1 94 ? 16.515 8.700 32.625 1.00 21.19 94 LYS A O 1
ATOM 704 N N . GLY A 1 95 ? 16.689 9.996 30.792 1.00 19.81 95 GLY A N 1
ATOM 705 C CA . GLY A 1 95 ? 15.338 9.683 30.319 1.00 19.54 95 GLY A CA 1
ATOM 706 C C . GLY A 1 95 ? 14.369 10.839 30.426 1.00 18.91 95 GLY A C 1
ATOM 707 O O . GLY A 1 95 ? 14.781 12.003 30.545 1.00 19.17 95 GLY A O 1
ATOM 708 N N . PHE A 1 96 ? 13.079 10.516 30.360 1.00 18.31 96 PHE A N 1
ATOM 709 C CA . PHE A 1 96 ? 12.026 11.529 30.334 1.00 17.90 96 PHE A CA 1
ATOM 710 C C . PHE A 1 96 ? 11.617 12.023 31.721 1.00 16.91 96 PHE A C 1
ATOM 711 O O . PHE A 1 96 ? 10.902 13.008 31.830 1.00 17.31 96 PHE A O 1
ATOM 719 N N . ASN A 1 97 ? 12.076 11.354 32.775 1.00 15.94 97 ASN A N 1
ATOM 720 C CA . ASN A 1 97 ? 11.644 11.708 34.126 1.00 14.77 97 ASN A CA 1
ATOM 721 C C . ASN A 1 97 ? 12.425 12.874 34.733 1.00 13.77 97 ASN A C 1
ATOM 722 O O . ASN A 1 97 ? 13.627 12.756 34.966 1.00 14.10 97 ASN A O 1
ATOM 727 N N . PHE A 1 98 ? 11.719 13.973 34.995 1.00 13.85 98 PHE A N 1
ATOM 728 C CA . PHE A 1 98 ? 12.287 15.161 35.662 1.00 13.18 98 PHE A CA 1
ATOM 729 C C . PHE A 1 98 ? 13.171 14.787 36.839 1.00 13.26 98 PHE A C 1
ATOM 730 O O . PHE A 1 98 ? 14.319 15.227 36.953 1.00 12.65 98 PHE A O 1
ATOM 738 N N . ASN A 1 99 ? 12.622 13.968 37.728 1.00 13.51 99 ASN A N 1
ATOM 739 C CA . ASN A 1 99 ? 13.291 13.653 38.988 1.00 14.17 99 ASN A CA 1
ATOM 740 C C . ASN A 1 99 ? 14.573 12.853 38.865 1.00 14.35 99 ASN A C 1
ATOM 741 O O . ASN A 1 99 ? 15.462 12.972 39.711 1.00 15.60 99 ASN A O 1
ATOM 746 N N . GLU A 1 100 ? 14.679 12.056 37.807 1.00 14.54 100 GLU A N 1
ATOM 747 C CA . GLU A 1 100 ? 15.895 11.293 37.557 1.00 15.02 100 GLU A CA 1
ATOM 748 C C . GLU A 1 100 ? 17.001 12.112 36.896 1.00 14.72 100 GLU A C 1
ATOM 749 O O . GLU A 1 100 ? 18.161 11.679 36.874 1.00 14.76 100 GLU A O 1
ATOM 755 N N . ASN A 1 101 ? 16.650 13.282 36.369 1.00 14.31 101 ASN A N 1
ATOM 756 C CA . ASN A 1 101 ? 17.623 14.160 35.697 1.00 14.82 101 ASN A CA 1
ATOM 757 C C . ASN A 1 101 ? 18.110 15.315 36.567 1.00 15.28 101 ASN A C 1
ATOM 758 O O . ASN A 1 101 ? 18.927 16.129 36.137 1.00 15.34 101 ASN A O 1
ATOM 763 N N . VAL A 1 102 ? 17.601 15.386 37.787 1.00 14.62 102 VAL A N 1
ATOM 764 C CA . VAL A 1 102 ? 17.974 16.456 38.703 1.00 14.86 102 VAL A CA 1
ATOM 765 C C . VAL A 1 102 ? 18.174 15.884 40.091 1.00 15.36 102 VAL A C 1
ATOM 766 O O . VAL A 1 102 ? 17.818 14.735 40.368 1.00 14.75 102 VAL A O 1
ATOM 770 N N . GLN A 1 103 ? 18.774 16.693 40.952 1.00 15.09 103 GLN A N 1
ATOM 771 C CA . GLN A 1 103 ? 18.844 16.386 42.370 1.00 16.02 103 GLN A CA 1
ATOM 772 C C . GLN A 1 103 ? 18.373 17.606 43.136 1.00 15.27 103 GLN A C 1
ATOM 773 O O . GLN A 1 103 ? 18.789 18.729 42.854 1.00 15.15 103 GLN A O 1
ATOM 779 N N . ALA A 1 104 ? 17.491 17.379 44.098 1.00 15.10 104 ALA A N 1
ATOM 780 C CA . ALA A 1 104 ? 16.906 18.473 44.854 1.00 14.75 104 ALA A CA 1
ATOM 781 C C . ALA A 1 104 ? 17.871 18.991 45.927 1.00 14.80 104 ALA A C 1
ATOM 782 O O . ALA A 1 104 ? 18.675 18.230 46.491 1.00 14.26 104 ALA A O 1
ATOM 784 N N . PHE A 1 105 ? 17.796 20.290 46.194 1.00 13.86 105 PHE A N 1
ATOM 785 C CA . PHE A 1 105 ? 18.527 20.886 47.307 1.00 14.27 105 PHE A CA 1
ATOM 786 C C . PHE A 1 105 ? 17.800 20.620 48.613 1.00 14.55 105 PHE A C 1
ATOM 787 O O . PHE A 1 105 ? 16.579 20.455 48.624 1.00 15.21 105 PHE A O 1
ATOM 795 N N . ASN A 1 106 ? 18.562 20.566 49.701 1.00 15.58 106 ASN A N 1
ATOM 796 C CA . ASN A 1 106 ? 17.990 20.582 51.038 1.00 16.83 106 ASN A CA 1
ATOM 797 C C . ASN A 1 106 ? 18.102 21.997 51.603 1.00 16.64 106 ASN A C 1
ATOM 798 O O . ASN A 1 106 ? 19.051 22.708 51.281 1.00 16.49 106 ASN A O 1
ATOM 803 N N . PHE A 1 107 ? 17.147 22.380 52.449 1.00 16.98 107 PHE A N 1
ATOM 804 C CA . PHE A 1 107 ? 17.223 23.615 53.214 1.00 17.61 107 PHE A CA 1
ATOM 805 C C . PHE A 1 107 ? 18.385 23.562 54.202 1.00 18.16 107 PHE A C 1
ATOM 806 O O . PHE A 1 107 ? 18.672 22.507 54.778 1.00 17.86 107 PHE A O 1
ATOM 814 N N . ALA A 1 108 ? 19.065 24.693 54.376 1.00 19.16 108 ALA A N 1
ATOM 815 C CA . ALA A 1 108 ? 19.991 24.860 55.494 1.00 20.15 108 ALA A CA 1
ATOM 816 C C . ALA A 1 108 ? 19.202 25.049 56.788 1.00 20.63 108 ALA A C 1
ATOM 817 O O . ALA A 1 108 ? 18.068 25.527 56.762 1.00 21.89 108 ALA A O 1
ATOM 819 N N . LYS A 1 109 ? 19.800 24.680 57.920 1.00 21.12 109 LYS A N 1
ATOM 820 C CA . LYS A 1 109 ? 19.156 24.871 59.225 1.00 21.35 109 LYS A CA 1
ATOM 821 C C . LYS A 1 109 ? 19.126 26.347 59.618 1.00 21.47 109 LYS A C 1
ATOM 822 O O . LYS A 1 109 ? 18.201 26.809 60.297 1.00 22.17 109 LYS A O 1
ATOM 824 N N . ASP A 1 110 ? 20.160 27.070 59.199 1.00 21.34 110 ASP A N 1
ATOM 825 C CA . ASP A 1 110 ? 20.298 28.495 59.474 1.00 20.53 110 ASP A CA 1
ATOM 826 C C . ASP A 1 110 ? 21.465 29.038 58.662 1.00 19.59 110 ASP A C 1
ATOM 827 O O . ASP A 1 110 ? 22.086 28.307 57.886 1.00 19.54 110 ASP A O 1
ATOM 832 N N . ALA A 1 111 ? 21.755 30.322 58.842 1.00 18.64 111 ALA A N 1
ATOM 833 C CA . ALA A 1 111 ? 22.946 30.953 58.289 1.00 17.25 111 ALA A CA 1
ATOM 834 C C . ALA A 1 111 ? 23.292 32.142 59.176 1.00 16.59 111 ALA A C 1
ATOM 835 O O . ALA A 1 111 ? 22.438 32.629 59.915 1.00 15.77 111 ALA A O 1
ATOM 837 N N . LYS A 1 112 ? 24.539 32.594 59.112 1.00 15.72 112 LYS A N 1
ATOM 838 C CA . LYS A 1 112 ? 24.962 33.765 59.905 1.00 15.08 112 LYS A CA 1
ATOM 839 C C . LYS A 1 112 ? 25.823 34.675 59.056 1.00 15.00 112 LYS A C 1
ATOM 840 O O . LYS A 1 112 ? 26.399 34.251 58.055 1.00 15.00 112 LYS A O 1
ATOM 846 N N . VAL A 1 113 ? 25.920 35.940 59.458 1.00 14.72 113 VAL A N 1
ATOM 847 C CA . VAL A 1 113 ? 26.795 36.868 58.756 1.00 14.35 113 VAL A CA 1
ATOM 848 C C . VAL A 1 113 ? 28.221 36.307 58.682 1.00 14.30 113 VA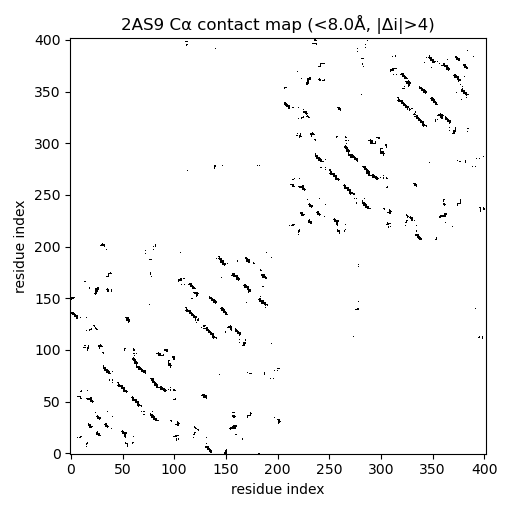L A C 1
ATOM 849 O O . VAL A 1 113 ? 28.651 35.558 59.574 1.00 14.96 113 VAL A O 1
ATOM 853 N N . ASP A 1 114 ? 28.917 36.662 57.607 1.00 13.83 114 ASP A N 1
ATOM 854 C CA . ASP A 1 114 ? 30.283 36.225 57.303 1.00 14.47 114 ASP A CA 1
ATOM 855 C C . ASP A 1 114 ? 30.426 34.780 56.833 1.00 15.01 114 ASP A C 1
ATOM 856 O O . ASP A 1 114 ? 31.531 34.380 56.469 1.00 16.03 114 ASP A O 1
ATOM 861 N N . ASP A 1 115 ? 29.328 34.015 56.813 1.00 14.81 115 ASP A N 1
ATOM 862 C CA . ASP A 1 115 ? 29.349 32.669 56.226 1.00 15.91 115 ASP A CA 1
ATOM 863 C C . ASP A 1 115 ? 29.754 32.746 54.761 1.00 15.94 115 ASP A C 1
ATOM 864 O O . ASP A 1 115 ? 29.376 33.688 54.049 1.00 15.37 115 ASP A O 1
ATOM 869 N N . LYS A 1 116 ? 30.530 31.759 54.314 1.00 16.07 116 LYS A N 1
ATOM 870 C CA . LYS A 1 116 ? 30.881 31.624 52.900 1.00 16.66 116 LYS A CA 1
ATOM 871 C C . LYS A 1 116 ? 29.691 31.059 52.115 1.00 16.00 116 LYS A C 1
ATOM 872 O O . LYS A 1 116 ? 29.098 30.059 52.517 1.00 16.03 116 LYS A O 1
ATOM 876 N N . ILE A 1 117 ? 29.333 31.727 51.024 1.00 14.71 117 ILE A N 1
ATOM 877 C CA . ILE A 1 117 ? 28.213 31.290 50.179 1.00 14.53 117 ILE A CA 1
ATOM 878 C C . ILE A 1 117 ? 28.567 31.192 48.684 1.00 14.53 117 ILE A C 1
ATOM 879 O O . ILE A 1 117 ? 29.614 31.670 48.234 1.00 14.42 117 ILE A O 1
ATOM 884 N N . LYS A 1 118 ? 27.677 30.561 47.924 1.00 14.38 118 LYS A N 1
ATOM 885 C CA . LYS A 1 118 ? 27.880 30.356 46.498 1.00 14.77 118 LYS A CA 1
ATOM 886 C C . LYS A 1 118 ? 26.534 30.584 45.842 1.00 14.33 118 LYS A C 1
ATOM 887 O O . LYS A 1 118 ? 25.498 30.199 46.390 1.00 14.81 118 LYS A O 1
ATOM 890 N N . VAL A 1 119 ? 26.553 31.259 44.704 1.00 13.50 119 VAL A N 1
ATOM 891 C CA . VAL A 1 119 ? 25.377 31.434 43.881 1.00 13.20 119 VAL A CA 1
ATOM 892 C C . VAL A 1 119 ? 25.664 30.685 42.580 1.00 13.21 119 VAL A C 1
ATOM 893 O O . VAL A 1 119 ? 26.717 30.871 41.968 1.00 13.28 119 VAL A O 1
ATOM 897 N N . ILE A 1 120 ? 24.736 29.830 42.176 1.00 12.99 120 ILE A N 1
ATOM 898 C CA . ILE A 1 120 ? 24.863 29.099 40.912 1.00 13.42 120 ILE A CA 1
ATOM 899 C C . ILE A 1 120 ? 23.682 29.458 40.040 1.00 13.26 120 ILE A C 1
ATOM 900 O O . ILE A 1 120 ? 22.551 29.443 40.491 1.00 12.37 120 ILE A O 1
ATOM 905 N N . GLY A 1 121 ? 23.948 29.800 38.788 1.00 13.19 121 GLY A N 1
ATOM 906 C CA . GLY A 1 121 ? 22.868 30.162 37.894 1.00 13.68 121 GLY A CA 1
ATOM 907 C C . GLY A 1 121 ? 23.350 30.543 36.526 1.00 14.13 121 GLY A C 1
ATOM 908 O O . GLY A 1 121 ? 24.448 30.151 36.108 1.00 14.03 121 GLY A O 1
ATOM 909 N N . TYR A 1 122 ? 22.514 31.323 35.846 1.00 14.58 122 TYR A N 1
ATOM 910 C CA . TYR A 1 122 ? 22.688 31.632 34.426 1.00 15.09 122 TYR A CA 1
ATOM 911 C C . TYR A 1 122 ? 22.758 33.137 34.147 1.00 15.50 122 TYR A C 1
ATOM 912 O O . TYR A 1 122 ? 21.790 33.721 33.620 1.00 15.57 122 TYR A O 1
ATOM 921 N N . PRO A 1 123 ? 23.894 33.766 34.511 1.00 15.84 123 PRO A N 1
ATOM 922 C CA . PRO A 1 123 ? 24.100 35.174 34.163 1.00 16.40 123 PRO A CA 1
ATOM 923 C C . PRO A 1 123 ? 24.214 35.356 32.647 1.00 16.71 123 PRO A C 1
ATOM 924 O O . PRO A 1 123 ? 24.830 34.521 31.967 1.00 16.63 123 PRO A O 1
ATOM 928 N N . LEU A 1 124 ? 23.574 36.413 32.142 1.00 17.31 124 LEU A N 1
ATOM 929 C CA . LEU A 1 124 ? 23.656 36.842 30.736 1.00 18.02 124 LEU A CA 1
ATOM 930 C C . LEU A 1 124 ? 23.582 35.643 29.781 1.00 17.64 124 LEU A C 1
ATOM 931 O O . LEU A 1 124 ? 24.508 35.395 28.992 1.00 16.99 124 LEU A O 1
ATOM 936 N N . PRO A 1 125 ? 22.486 34.874 29.874 1.00 18.30 125 PRO A N 1
ATOM 937 C CA . PRO A 1 125 ? 22.449 33.579 29.185 1.00 18.69 125 PRO A CA 1
ATOM 938 C C . PRO A 1 125 ? 22.579 33.651 27.658 1.00 19.23 125 PRO A C 1
ATOM 939 O O . PRO A 1 125 ? 23.118 32.722 27.060 1.00 19.59 125 PRO A O 1
ATOM 943 N N . ALA A 1 126 ? 22.107 34.726 27.034 1.00 19.51 126 ALA A N 1
ATOM 944 C CA . ALA A 1 126 ? 22.290 34.887 25.581 1.00 20.30 126 ALA A CA 1
ATOM 945 C C . ALA A 1 126 ? 23.769 35.113 25.241 1.00 20.50 126 ALA A C 1
ATOM 946 O O . ALA A 1 126 ? 24.325 34.428 24.377 1.00 21.15 126 ALA A O 1
ATOM 948 N N . GLN A 1 127 ? 24.403 36.053 25.946 1.00 20.98 127 GLN A N 1
ATOM 949 C CA . GLN A 1 127 ? 25.825 36.379 25.760 1.00 21.14 127 GLN A CA 1
ATOM 950 C C . GLN A 1 127 ? 26.745 35.217 26.114 1.00 20.95 127 GLN A C 1
ATOM 951 O O . GLN A 1 127 ? 27.733 34.969 25.421 1.00 19.99 127 GLN A O 1
ATOM 957 N N . ASN A 1 128 ? 26.432 34.559 27.223 1.00 20.76 128 ASN A N 1
ATOM 958 C CA . ASN A 1 128 ? 27.041 33.295 27.621 1.00 21.59 128 ASN A CA 1
ATOM 959 C C . ASN A 1 128 ? 25.977 32.199 27.320 1.00 22.76 128 ASN A C 1
ATOM 960 O O . ASN A 1 128 ? 24.927 32.187 27.997 1.00 24.92 128 ASN A O 1
ATOM 965 N N . SER A 1 129 ? 26.083 31.769 26.085 1.00 22.11 129 SER A N 1
ATOM 966 C CA . SER A 1 129 ? 25.264 30.719 25.457 1.00 21.43 129 SER A CA 1
ATOM 967 C C . SER A 1 129 ? 24.979 29.574 26.425 1.00 21.10 129 SER A C 1
ATOM 968 O O . SER A 1 129 ? 25.511 28.488 26.466 1.00 20.63 129 SER A O 1
ATOM 971 N N . PHE A 1 130 ? 24.029 29.924 27.296 1.00 20.36 130 PHE A N 1
ATOM 972 C CA . PHE A 1 130 ? 23.489 29.237 28.425 1.00 20.52 130 PHE A CA 1
ATOM 973 C C . PHE A 1 130 ? 24.426 28.392 29.227 1.00 19.63 130 PHE A C 1
ATOM 974 O O . PHE A 1 130 ? 24.256 27.374 29.838 1.00 20.26 130 PHE A O 1
ATOM 982 N N . LYS A 1 131 ? 25.649 28.870 29.476 1.00 18.77 131 LYS A N 1
ATOM 983 C CA . LYS A 1 131 ? 26.561 28.212 30.389 1.00 17.77 131 LYS A CA 1
ATOM 984 C C . LYS A 1 131 ? 26.161 28.543 31.825 1.00 17.39 131 LYS A C 1
ATOM 985 O O . LYS A 1 131 ? 25.627 29.628 32.110 1.00 17.06 131 LYS A O 1
ATOM 991 N N . GLN A 1 132 ? 26.427 27.598 32.720 1.00 16.39 132 GLN A N 1
ATOM 992 C CA . GLN A 1 132 ? 26.150 27.776 34.136 1.00 15.97 132 GLN A CA 1
ATOM 993 C C . GLN A 1 132 ? 27.396 28.327 34.817 1.00 16.28 132 GLN A C 1
ATOM 994 O O . GLN A 1 132 ? 28.515 27.899 34.510 1.00 15.89 132 GLN A O 1
ATOM 1000 N N . PHE A 1 133 ? 27.207 29.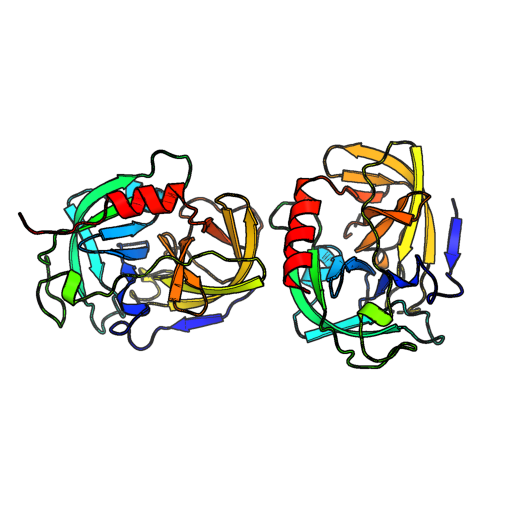270 35.741 1.00 15.89 133 PHE A N 1
ATOM 1001 C CA . PHE A 1 133 ? 28.332 29.890 36.453 1.00 16.28 133 PHE A CA 1
ATOM 1002 C C . PHE A 1 133 ? 28.141 29.808 37.950 1.00 16.47 133 PHE A C 1
ATOM 1003 O O . PHE A 1 133 ? 27.015 29.943 38.439 1.00 16.62 133 PHE A O 1
ATOM 1011 N N . GLU A 1 134 ? 29.242 29.567 38.654 1.00 17.12 134 GLU A N 1
ATOM 1012 C CA . GLU A 1 134 ? 29.276 29.596 40.114 1.00 18.15 134 GLU A CA 1
ATOM 1013 C C . GLU A 1 134 ? 29.980 30.874 40.554 1.00 17.48 134 GLU A C 1
ATOM 1014 O O . GLU A 1 134 ? 31.060 31.193 40.064 1.00 17.10 134 GLU A O 1
ATOM 1020 N N . SER A 1 135 ? 29.354 31.593 41.482 1.00 16.60 135 SER A N 1
ATOM 1021 C CA . SER A 1 135 ? 29.889 32.850 41.975 1.00 16.46 135 SER A CA 1
ATOM 1022 C C . SER A 1 135 ? 29.958 32.766 43.483 1.00 16.47 135 SER A C 1
ATOM 1023 O O . SER A 1 135 ? 28.960 32.493 44.148 1.00 16.08 135 SER A O 1
ATOM 1026 N N . THR A 1 136 ? 31.138 33.042 44.016 1.00 16.63 136 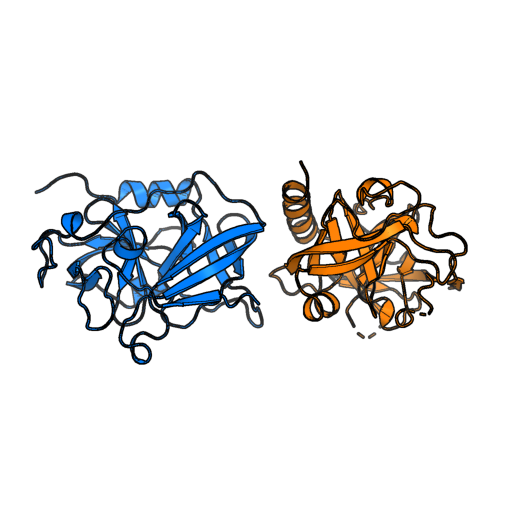THR A N 1
ATOM 1027 C CA . THR A 1 136 ? 31.443 32.748 45.387 1.00 17.44 136 THR A CA 1
ATOM 1028 C C . THR A 1 136 ? 31.589 34.053 46.220 1.00 16.82 136 THR A C 1
ATOM 1029 O O . THR A 1 136 ? 32.029 35.089 45.703 1.00 16.00 136 THR A O 1
ATOM 1033 N N . GLY A 1 137 ? 31.206 34.010 47.494 1.00 16.16 137 GLY A N 1
ATOM 1034 C CA . GLY A 1 137 ? 31.284 35.210 48.340 1.00 15.68 137 GLY A CA 1
ATOM 1035 C C . GLY A 1 137 ? 30.851 34.968 49.767 1.00 15.28 137 GLY A C 1
ATOM 1036 O O . GLY A 1 137 ? 30.949 33.849 50.256 1.00 14.76 137 GLY A O 1
ATOM 1037 N N . THR A 1 138 ? 30.372 36.017 50.440 1.00 15.17 138 THR A N 1
ATOM 1038 C CA . THR A 1 138 ? 30.060 35.942 51.867 1.00 15.51 138 THR A CA 1
ATOM 1039 C C . THR A 1 138 ? 28.759 36.661 52.211 1.00 15.04 138 THR A C 1
ATOM 1040 O O . THR A 1 138 ? 28.318 37.560 51.477 1.00 15.87 138 THR A O 1
ATOM 1044 N N . ILE A 1 139 ? 28.151 36.255 53.324 1.00 14.72 139 ILE A N 1
ATOM 1045 C CA . ILE A 1 139 ? 26.941 36.909 53.825 1.00 14.20 139 ILE A CA 1
ATOM 1046 C C . ILE A 1 139 ? 27.289 38.204 54.563 1.00 14.07 139 ILE A C 1
ATOM 1047 O O . ILE A 1 139 ? 28.114 38.207 55.477 1.00 14.24 139 ILE A O 1
ATOM 1052 N N . LYS A 1 140 ? 26.641 39.298 54.178 1.00 13.83 140 LYS A N 1
ATOM 1053 C CA . LYS A 1 140 ? 26.899 40.603 54.811 1.00 14.00 140 LYS A CA 1
ATOM 1054 C C . LYS A 1 140 ? 25.873 40.987 55.890 1.00 14.61 140 LYS A C 1
ATOM 1055 O O . LYS A 1 140 ? 26.216 41.600 56.913 1.00 14.57 140 LYS A O 1
ATOM 1061 N N . ARG A 1 141 ? 24.616 40.622 55.669 1.00 14.91 141 ARG A N 1
ATOM 1062 C CA . ARG A 1 141 ? 23.543 40.926 56.603 1.00 15.83 141 ARG A CA 1
ATOM 1063 C C . ARG A 1 141 ? 22.411 39.933 56.444 1.00 16.04 141 ARG A C 1
ATOM 1064 O O . ARG A 1 141 ? 22.113 39.486 55.335 1.00 15.60 141 ARG A O 1
ATOM 1072 N N . ILE A 1 142 ? 21.809 39.566 57.571 1.00 16.55 142 ILE A N 1
ATOM 1073 C CA . ILE A 1 142 ? 20.567 38.816 57.585 1.00 16.76 142 ILE A CA 1
ATOM 1074 C C . ILE A 1 142 ? 19.629 39.571 58.514 1.00 17.67 142 ILE A C 1
ATOM 1075 O O . ILE A 1 142 ? 19.891 39.673 59.710 1.00 18.29 142 ILE A O 1
ATOM 1080 N N . LYS A 1 143 ? 18.539 40.091 57.966 1.00 18.21 143 LYS A N 1
ATOM 1081 C CA . LYS A 1 143 ? 17.542 40.805 58.767 1.00 19.13 143 LYS A CA 1
ATOM 1082 C C . LYS A 1 143 ? 16.170 40.274 58.382 1.00 19.54 143 LYS A C 1
ATOM 1083 O O . LYS A 1 143 ? 15.714 40.472 57.255 1.00 19.39 143 LYS A O 1
ATOM 1086 N N . ASP A 1 144 ? 15.531 39.577 59.321 1.00 20.45 144 ASP A N 1
ATOM 1087 C CA . ASP A 1 144 ? 14.236 38.935 59.068 1.00 21.10 144 ASP A CA 1
ATOM 1088 C C . ASP A 1 144 ? 14.352 38.045 57.822 1.00 21.02 144 ASP A C 1
ATOM 1089 O O . ASP A 1 144 ? 15.061 37.043 57.845 1.00 20.89 144 ASP A O 1
ATOM 1094 N N . ASN A 1 145 ? 13.693 38.429 56.733 1.00 20.94 145 ASN A N 1
ATOM 1095 C CA . ASN A 1 145 ? 13.717 37.621 55.512 1.00 21.24 145 ASN A CA 1
ATOM 1096 C C . ASN A 1 145 ? 14.638 38.179 54.430 1.00 20.12 145 ASN A C 1
ATOM 1097 O O . ASN A 1 145 ? 14.586 37.745 53.279 1.00 19.63 145 ASN A O 1
ATOM 1102 N N . ILE A 1 146 ? 15.474 39.138 54.812 1.00 19.26 146 ILE A N 1
ATOM 1103 C CA . ILE A 1 146 ? 16.401 39.781 53.885 1.00 18.90 146 ILE A CA 1
ATOM 1104 C C . ILE A 1 146 ? 17.804 39.224 54.082 1.00 18.12 146 ILE A C 1
ATOM 1105 O O . ILE A 1 146 ? 18.339 39.242 55.192 1.00 17.87 146 ILE A O 1
ATOM 1110 N N . LEU A 1 147 ? 18.387 38.740 52.990 1.00 17.49 147 LEU A N 1
ATOM 1111 C CA . LEU A 1 147 ? 19.765 38.275 52.981 1.00 17.16 147 LEU A CA 1
ATOM 1112 C C . LEU A 1 147 ? 20.585 39.152 52.039 1.00 16.83 147 LEU A C 1
ATOM 1113 O O . LEU A 1 147 ? 20.338 39.175 50.836 1.00 15.86 147 LEU A O 1
ATOM 1118 N N . ASN A 1 148 ? 21.528 39.914 52.588 1.00 15.78 148 ASN A N 1
ATOM 1119 C CA . ASN A 1 148 ? 22.468 40.659 51.751 1.00 15.75 148 ASN A CA 1
ATOM 1120 C C . ASN A 1 148 ? 23.778 39.911 51.650 1.00 15.38 148 ASN A C 1
ATOM 1121 O O . ASN A 1 148 ? 24.351 39.491 52.666 1.00 15.82 148 ASN A O 1
ATOM 1126 N N . PHE A 1 149 ? 24.246 39.721 50.421 1.00 14.98 149 PHE A N 1
ATOM 1127 C CA . PHE A 1 149 ? 25.495 39.003 50.225 1.00 14.75 149 PHE A CA 1
ATOM 1128 C C . PHE A 1 149 ? 26.396 39.723 49.251 1.00 14.90 149 PHE A C 1
ATOM 1129 O O . PHE A 1 149 ? 25.948 40.508 48.410 1.00 14.57 149 PHE A O 1
ATOM 1137 N N . ASP A 1 150 ? 27.676 39.426 49.374 1.00 15.16 150 ASP A N 1
ATOM 1138 C CA . ASP A 1 150 ? 28.695 39.965 48.506 1.00 16.18 150 ASP A CA 1
ATOM 1139 C C . ASP A 1 150 ? 29.215 38.822 47.642 1.00 16.20 150 ASP A C 1
ATOM 1140 O O . ASP A 1 150 ? 30.058 38.029 48.068 1.00 16.99 150 ASP A O 1
ATOM 1145 N N . ALA A 1 151 ? 28.654 38.721 46.443 1.00 17.07 151 ALA A N 1
ATOM 1146 C CA . ALA A 1 151 ? 29.074 37.760 45.417 1.00 17.23 151 ALA A CA 1
ATOM 1147 C C . ALA A 1 151 ? 28.576 38.321 44.109 1.00 17.30 151 ALA A C 1
ATOM 1148 O O . ALA A 1 151 ? 27.452 38.833 44.030 1.00 17.53 151 ALA A O 1
ATOM 1150 N N . TYR A 1 152 ? 29.403 38.236 43.077 1.00 17.67 152 TYR A N 1
ATOM 1151 C CA . TYR A 1 152 ? 29.086 38.899 41.834 1.00 18.45 152 TYR A CA 1
ATOM 1152 C C . TYR A 1 152 ? 27.947 38.198 41.103 1.00 18.38 152 TYR A C 1
ATOM 1153 O O . TYR A 1 152 ? 28.001 36.984 40.868 1.00 18.23 152 TYR A O 1
ATOM 1162 N N . ILE A 1 153 ? 26.924 38.974 40.757 1.00 17.79 153 ILE A N 1
ATOM 1163 C CA . ILE A 1 153 ? 25.829 38.489 39.912 1.00 18.06 153 ILE A CA 1
ATOM 1164 C C . ILE A 1 153 ? 25.521 39.454 38.766 1.00 18.01 153 ILE A C 1
ATOM 1165 O O . ILE A 1 153 ? 25.884 40.632 38.810 1.00 17.87 153 ILE A O 1
ATOM 1170 N N . GLU A 1 154 ? 24.836 38.934 37.752 1.00 17.19 154 GLU A N 1
ATOM 1171 C CA . GLU A 1 154 ? 24.452 39.694 36.574 1.00 17.55 154 GLU A CA 1
ATOM 1172 C C . GLU A 1 154 ? 23.002 39.376 36.197 1.00 16.83 154 GLU A C 1
ATOM 1173 O O . GLU A 1 154 ? 22.438 38.394 36.681 1.00 17.45 154 GLU A O 1
ATOM 1179 N N . PRO A 1 155 ? 22.386 40.207 35.344 1.00 16.84 155 PRO A N 1
ATOM 1180 C CA . PRO A 1 155 ? 21.060 39.896 34.804 1.00 16.67 155 PRO A CA 1
ATOM 1181 C C . PRO A 1 155 ? 20.974 38.456 34.307 1.00 16.08 155 PRO A C 1
ATOM 1182 O O . PRO A 1 155 ? 21.817 38.021 33.531 1.00 16.37 155 PRO A O 1
ATOM 1186 N N . GLY A 1 156 ? 19.974 37.728 34.788 1.00 15.81 156 GLY A N 1
ATOM 1187 C CA . GLY A 1 156 ? 19.877 36.295 34.528 1.00 15.51 156 GLY A CA 1
ATOM 1188 C C . GLY A 1 156 ? 20.043 35.467 35.794 1.00 15.13 156 GLY A C 1
ATOM 1189 O O . GLY A 1 156 ? 19.519 34.349 35.872 1.00 14.95 156 GLY A O 1
ATOM 1190 N N . ASN A 1 157 ? 20.784 35.992 36.778 1.00 14.79 157 ASN A N 1
ATOM 1191 C CA . ASN A 1 157 ? 20.927 35.306 38.081 1.00 14.62 157 ASN A CA 1
ATOM 1192 C C . ASN A 1 157 ? 19.667 35.377 38.948 1.00 14.31 157 ASN A C 1
ATOM 1193 O O . ASN A 1 157 ? 19.575 34.701 39.973 1.00 14.38 157 ASN A O 1
ATOM 1198 N N . SER A 1 158 ? 18.725 36.224 38.561 1.00 13.83 158 SER A N 1
ATOM 1199 C CA . SER A 1 158 ? 17.418 36.279 39.210 1.00 13.86 158 SER A CA 1
ATOM 1200 C C . SER A 1 158 ? 16.884 34.859 39.384 1.00 13.82 158 SER A C 1
ATOM 1201 O O . SER A 1 158 ? 16.798 34.107 38.404 1.00 13.98 158 SER A O 1
ATOM 1204 N N . GLY A 1 159 ? 16.551 34.496 40.624 1.00 13.48 159 GLY A N 1
ATOM 1205 C CA . GLY A 1 159 ? 15.997 33.164 40.916 1.00 12.74 159 GLY A CA 1
ATOM 1206 C C . GLY A 1 159 ? 17.026 32.099 41.274 1.00 12.10 159 GLY A C 1
ATOM 1207 O O . GLY A 1 159 ? 16.654 30.955 41.587 1.00 12.16 159 GLY A O 1
ATOM 1208 N N . SER A 1 160 ? 18.311 32.467 41.228 1.00 11.53 160 SER A N 1
ATOM 1209 C CA . SER A 1 160 ? 19.423 31.556 41.582 1.00 11.40 160 SER A CA 1
ATOM 1210 C C . SER A 1 160 ? 19.343 31.190 43.058 1.00 11.25 160 SER A C 1
ATOM 1211 O O . SER A 1 160 ? 18.941 32.025 43.875 1.00 11.14 160 SER A O 1
ATOM 1214 N N . PRO A 1 161 ? 19.762 29.956 43.415 1.00 11.68 161 PRO A N 1
ATOM 1215 C CA . PRO A 1 161 ? 19.879 29.602 44.822 1.00 11.64 161 PRO A CA 1
ATOM 1216 C C . PRO A 1 161 ? 21.112 30.276 45.423 1.00 12.08 161 PRO A C 1
ATOM 1217 O O . PRO A 1 161 ? 22.121 30.439 44.742 1.00 11.57 161 PRO A O 1
ATOM 1221 N N . VAL A 1 162 ? 20.999 30.695 46.676 1.00 11.98 162 VAL A N 1
ATOM 1222 C CA . VAL A 1 162 ? 22.153 31.056 47.484 1.00 12.23 162 VAL A CA 1
ATOM 1223 C C . VAL A 1 162 ? 22.424 29.853 48.380 1.00 12.45 162 VAL A C 1
ATOM 1224 O O . VAL A 1 162 ? 21.564 29.476 49.183 1.00 12.31 162 VAL A O 1
ATOM 1228 N N . LEU A 1 163 ? 23.602 29.259 48.210 1.00 12.73 163 LEU A N 1
ATOM 1229 C CA . LEU A 1 163 ? 23.995 28.030 48.913 1.00 13.22 163 LEU A CA 1
ATOM 1230 C C . LEU A 1 163 ? 25.060 28.266 49.981 1.00 13.59 163 LEU A C 1
ATOM 1231 O O . LEU A 1 163 ? 25.924 29.121 49.814 1.00 14.06 163 LEU A O 1
ATOM 1236 N N . ASN A 1 164 ? 24.997 27.496 51.070 1.00 13.88 164 ASN A N 1
ATOM 1237 C CA . ASN A 1 164 ? 26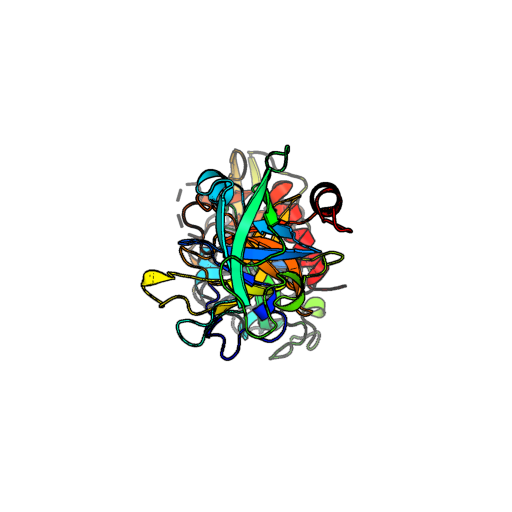.080 27.470 52.056 1.00 14.42 164 ASN A CA 1
ATOM 1238 C C . ASN A 1 164 ? 27.238 26.557 51.595 1.00 15.12 164 ASN A C 1
ATOM 1239 O O . ASN A 1 164 ? 27.184 25.970 50.503 1.00 14.55 164 ASN A O 1
ATOM 1244 N N . SER A 1 165 ? 28.281 26.441 52.415 1.00 15.44 165 SER A N 1
ATOM 1245 C CA . SER A 1 165 ? 29.471 25.676 52.035 1.00 16.77 165 SER A CA 1
ATOM 1246 C C . SER A 1 165 ? 29.180 24.184 51.822 1.00 16.79 165 SER A C 1
ATOM 1247 O O . SER A 1 165 ? 29.961 23.485 51.168 1.00 17.39 165 SER A O 1
ATOM 1250 N N . ASN A 1 166 ? 28.065 23.713 52.378 1.00 16.35 166 ASN A N 1
ATOM 1251 C CA . ASN A 1 166 ? 27.640 22.320 52.234 1.00 16.50 166 ASN A CA 1
ATOM 1252 C C . ASN A 1 166 ? 26.568 22.093 51.171 1.00 15.78 166 ASN A C 1
ATOM 1253 O O . ASN A 1 166 ? 25.963 21.016 51.105 1.00 15.41 166 ASN A O 1
ATOM 1258 N N . ASN A 1 167 ? 26.360 23.114 50.336 1.00 15.50 167 ASN A N 1
ATOM 1259 C CA . ASN A 1 167 ? 25.404 23.056 49.215 1.00 15.49 167 ASN A CA 1
ATOM 1260 C C . ASN A 1 167 ? 23.923 22.912 49.611 1.00 15.53 167 ASN A C 1
ATOM 1261 O O . ASN A 1 167 ? 23.121 22.371 48.846 1.00 16.07 167 ASN A O 1
ATOM 1266 N N . GLU A 1 168 ? 23.574 23.402 50.803 1.00 15.21 168 GLU A N 1
ATOM 1267 C CA . GLU A 1 168 ? 22.183 23.534 51.240 1.00 15.40 168 GLU A CA 1
ATOM 1268 C C . GLU A 1 168 ? 21.702 24.938 50.913 1.00 14.64 168 GLU A C 1
ATOM 1269 O O . GLU A 1 168 ? 22.459 25.897 51.015 1.00 14.06 168 GLU A O 1
ATOM 1275 N N . VAL A 1 169 ? 20.437 25.074 50.561 1.00 13.75 169 VAL A N 1
ATOM 1276 C CA . VAL A 1 169 ? 19.962 26.381 50.099 1.00 14.04 169 VAL A CA 1
ATOM 1277 C C . VAL A 1 169 ? 19.517 27.253 51.261 1.00 13.95 169 VAL A C 1
ATOM 1278 O O . VAL A 1 169 ? 18.751 26.810 52.118 1.00 13.75 169 VAL A O 1
ATOM 1282 N N . ILE A 1 170 ? 19.990 28.499 51.261 1.00 13.92 170 ILE A N 1
ATOM 1283 C CA . ILE A 1 170 ? 19.684 29.483 52.303 1.00 15.27 170 ILE A CA 1
ATOM 1284 C C . ILE A 1 170 ? 18.672 30.519 51.819 1.00 14.39 170 ILE A C 1
ATOM 1285 O O . ILE A 1 170 ? 17.978 31.139 52.619 1.00 14.56 170 ILE A O 1
ATOM 1290 N N . GLY A 1 171 ? 18.605 30.712 50.509 1.00 13.75 171 GLY A N 1
ATOM 1291 C CA . GLY A 1 171 ? 17.697 31.709 49.951 1.00 13.19 171 GLY A CA 1
ATOM 1292 C C . GLY A 1 171 ? 17.681 31.732 48.444 1.00 12.85 171 GLY A C 1
ATOM 1293 O O . GLY A 1 171 ? 18.320 30.901 47.788 1.00 12.94 171 GLY A O 1
ATOM 1294 N N . VAL A 1 172 ? 16.954 32.698 47.898 1.00 11.93 172 VAL A N 1
ATOM 1295 C CA . VAL A 1 172 ? 16.793 32.810 46.453 1.00 11.57 172 VAL A CA 1
ATOM 1296 C C . VAL A 1 172 ? 17.076 34.245 46.053 1.00 11.44 172 VAL A C 1
ATOM 1297 O O . VAL A 1 172 ? 16.534 35.187 46.654 1.00 10.67 172 VAL A O 1
ATOM 1301 N N . VAL A 1 173 ? 17.930 34.390 45.045 1.00 11.29 173 VAL A N 1
ATOM 1302 C CA . VAL A 1 173 ? 18.326 35.707 44.530 1.00 12.50 173 VAL A CA 1
ATOM 1303 C C . VAL A 1 173 ? 17.122 36.504 44.011 1.00 13.60 173 VAL A C 1
ATOM 1304 O O . VAL A 1 173 ? 16.310 35.993 43.216 1.00 14.22 173 VAL A O 1
ATOM 1308 N N . TYR A 1 174 ? 17.017 37.749 44.480 1.00 14.80 174 TYR A N 1
ATOM 1309 C CA . TYR A 1 174 ? 15.979 38.701 44.081 1.00 16.79 174 TYR A CA 1
ATOM 1310 C C . TYR A 1 174 ? 15.842 38.865 42.573 1.00 17.53 174 TYR A C 1
ATOM 1311 O O . TYR A 1 174 ? 16.824 38.765 41.843 1.00 18.00 174 TYR A O 1
ATOM 1320 N N . GLY A 1 175 ? 14.625 39.161 42.119 1.00 19.34 175 GLY A N 1
ATOM 1321 C CA . GLY A 1 175 ? 14.383 39.509 40.721 1.00 20.66 175 GLY A CA 1
ATOM 1322 C C . GLY A 1 175 ? 14.041 40.976 40.546 1.00 22.31 175 GLY A C 1
ATOM 1323 O O . GLY A 1 175 ? 13.919 41.466 39.417 1.00 22.62 175 GLY A O 1
ATOM 1324 N N . GLY A 1 176 ? 13.867 41.665 41.670 1.00 22.86 176 GLY A N 1
ATOM 1325 C CA . GLY A 1 176 ? 13.519 43.072 41.671 1.00 24.49 176 GLY A CA 1
ATOM 1326 C C . GLY A 1 176 ? 14.721 43.973 41.639 1.00 25.22 176 GLY A C 1
ATOM 1327 O O . GLY A 1 176 ? 15.868 43.525 41.724 1.00 25.77 176 GLY A O 1
ATOM 1328 N N . ILE A 1 177 ? 14.439 45.266 41.541 1.00 26.01 177 ILE A N 1
ATOM 1329 C CA . ILE A 1 177 ? 15.464 46.281 41.527 1.00 26.40 177 ILE A CA 1
ATOM 1330 C C . ILE A 1 177 ? 16.204 46.228 42.858 1.00 26.52 177 ILE A C 1
ATOM 1331 O O . ILE A 1 177 ? 15.584 46.177 43.934 1.00 26.54 177 ILE A O 1
ATOM 1336 N N . GLY A 1 178 ? 17.530 46.201 42.769 1.00 26.60 178 GLY A N 1
ATOM 1337 C CA . GLY A 1 178 ? 18.383 46.145 43.947 1.00 26.43 178 GLY A CA 1
ATOM 1338 C C . GLY A 1 178 ? 18.525 47.513 44.583 1.00 26.37 178 GLY A C 1
ATOM 1339 O O . GLY A 1 178 ? 18.271 48.537 43.935 1.00 26.60 178 GLY A O 1
ATOM 1340 N N . LYS A 1 179 ? 18.924 47.524 45.856 1.00 25.65 179 LYS A N 1
ATOM 1341 C CA . LYS A 1 179 ? 19.262 48.749 46.562 1.00 24.94 179 LYS A CA 1
ATOM 1342 C C . LYS A 1 179 ? 20.135 49.605 45.647 1.00 24.44 179 LYS A C 1
ATOM 1343 O O . LYS A 1 179 ? 21.176 49.151 45.170 1.00 23.85 179 LYS A O 1
ATOM 1349 N N . ILE A 1 180 ? 19.699 50.836 45.391 1.00 23.76 180 ILE A N 1
ATOM 1350 C CA . ILE A 1 180 ? 20.430 51.730 44.491 1.00 23.35 180 ILE A CA 1
ATOM 1351 C C . ILE A 1 180 ? 21.828 52.035 45.026 1.00 23.18 180 ILE A C 1
ATOM 1352 O O . ILE A 1 180 ? 21.990 52.368 46.196 1.00 23.23 180 ILE A O 1
ATOM 1357 N N . GLY A 1 181 ? 22.835 51.892 44.170 1.00 23.36 181 GLY A N 1
ATOM 1358 C CA . GLY A 1 181 ? 24.199 52.285 44.513 1.00 23.59 181 GLY A CA 1
ATOM 1359 C C . GLY A 1 181 ? 24.976 51.251 45.310 1.00 23.48 181 GLY A C 1
ATOM 1360 O O . GLY A 1 181 ? 26.138 51.474 45.670 1.00 24.54 181 GLY A O 1
ATOM 1361 N N . SER A 1 182 ? 24.340 50.124 45.606 1.00 22.95 182 SER A N 1
ATOM 1362 C CA . SER A 1 182 ? 24.972 49.110 46.437 1.00 22.07 182 SER A CA 1
ATOM 1363 C C . SER A 1 182 ? 25.741 48.095 45.607 1.00 21.89 182 SER A C 1
ATOM 1364 O O . SER A 1 182 ? 25.247 47.629 44.579 1.00 21.90 182 SER A O 1
ATOM 1367 N N . GLU A 1 183 ? 26.939 47.756 46.077 1.00 21.27 183 GLU A N 1
ATOM 1368 C CA . GLU A 1 183 ? 27.747 46.703 45.466 1.00 21.40 183 GLU A CA 1
ATOM 1369 C C . GLU A 1 183 ? 27.351 45.328 45.990 1.00 19.71 183 GLU A C 1
ATOM 1370 O O . GLU A 1 183 ? 27.793 44.309 45.451 1.00 19.89 183 GLU A O 1
ATOM 1376 N N . TYR A 1 184 ? 26.520 45.298 47.035 1.00 17.79 184 TYR A N 1
ATOM 1377 C CA . TYR A 1 184 ? 26.014 44.028 47.571 1.00 16.25 184 TYR A CA 1
ATOM 1378 C C . TYR A 1 184 ? 24.708 43.648 46.896 1.00 15.86 184 TYR A C 1
ATOM 1379 O O . TYR A 1 184 ? 24.032 44.491 46.299 1.00 15.15 184 TYR A O 1
ATOM 1388 N N . ASN A 1 185 ? 24.349 42.373 47.017 1.00 15.20 185 ASN A N 1
ATOM 1389 C CA . ASN A 1 185 ? 23.163 41.848 46.381 1.00 14.63 185 ASN A CA 1
ATOM 1390 C C . ASN A 1 185 ? 22.155 41.296 47.392 1.00 14.23 185 ASN A C 1
ATOM 1391 O O . ASN A 1 185 ? 22.494 41.062 48.546 1.00 13.54 185 ASN A O 1
ATOM 1396 N N . GLY A 1 186 ? 20.917 41.114 46.955 1.00 14.00 186 GLY A N 1
ATOM 1397 C CA . GLY A 1 186 ? 19.859 40.679 47.842 1.00 13.60 186 GLY A CA 1
ATOM 1398 C C . GLY A 1 186 ? 19.256 39.333 47.487 1.00 13.78 186 GLY A C 1
ATOM 1399 O O . GLY A 1 186 ? 19.227 38.931 46.312 1.00 13.22 186 GLY A O 1
ATOM 1400 N N . ALA A 1 187 ? 18.776 38.651 48.523 1.00 13.23 187 ALA A N 1
ATOM 1401 C CA . ALA A 1 187 ? 18.089 37.376 48.375 1.00 13.52 187 ALA A CA 1
ATOM 1402 C C . ALA A 1 187 ? 17.029 37.251 49.452 1.00 14.12 187 ALA A C 1
ATOM 1403 O O . ALA A 1 187 ? 17.142 37.866 50.527 1.00 14.50 187 ALA A O 1
ATOM 1405 N N . VAL A 1 188 ? 15.982 36.489 49.164 1.00 13.86 188 VAL A N 1
ATOM 1406 C CA . VAL A 1 188 ? 15.029 36.121 50.208 1.00 14.84 188 VAL A CA 1
ATOM 1407 C C . VAL A 1 188 ? 15.693 35.078 51.105 1.00 15.50 188 VAL A C 1
ATOM 1408 O O . VAL A 1 188 ? 16.116 34.023 50.630 1.00 15.63 188 VAL A O 1
ATOM 1412 N N . TYR A 1 189 ? 15.791 35.379 52.394 1.00 16.49 189 TYR A N 1
ATOM 1413 C CA . TYR A 1 189 ? 16.316 34.423 53.371 1.00 17.86 189 TYR A CA 1
ATOM 1414 C C . TYR A 1 189 ? 15.214 33.452 53.797 1.00 18.48 189 TYR A C 1
ATOM 1415 O O . TYR A 1 189 ? 14.109 33.878 54.154 1.00 19.05 189 TYR A O 1
ATOM 1424 N N . PHE A 1 190 ? 15.508 32.155 53.746 1.00 18.90 190 PHE A N 1
ATOM 1425 C CA . PHE A 1 190 ? 14.509 31.149 54.084 1.00 20.01 190 PHE A CA 1
ATOM 1426 C C . PHE A 1 190 ? 14.334 31.012 55.590 1.00 20.19 190 PHE A C 1
ATOM 1427 O O . PHE A 1 190 ? 15.215 30.532 56.296 1.00 21.15 190 PHE A O 1
ATOM 1435 N N . THR A 1 191 ? 13.191 31.474 56.062 1.00 21.04 191 THR A N 1
ATOM 1436 C CA . THR A 1 191 ? 12.815 31.345 57.459 1.00 21.40 191 THR A CA 1
ATOM 1437 C C . THR A 1 191 ? 11.723 30.278 57.579 1.00 21.54 191 THR A C 1
ATOM 1438 O O . THR A 1 191 ? 11.199 29.816 56.562 1.00 20.89 191 THR A O 1
ATOM 1442 N N . PRO A 1 192 ? 11.367 29.874 58.820 1.00 21.95 192 PRO A N 1
ATOM 1443 C CA . PRO A 1 192 ? 10.370 28.803 58.957 1.00 22.06 192 PRO A CA 1
ATOM 1444 C C . PRO A 1 192 ? 9.060 28.992 58.178 1.00 21.62 192 PRO A C 1
ATOM 1445 O O . PRO A 1 192 ? 8.576 28.024 57.597 1.00 21.27 192 PRO A O 1
ATOM 1449 N N . GLN A 1 193 ? 8.486 30.198 58.159 1.00 21.68 193 GLN A N 1
ATOM 1450 C CA . GLN A 1 193 ? 7.226 30.419 57.435 1.00 21.73 193 GLN A CA 1
ATOM 1451 C C . GLN A 1 193 ? 7.375 30.166 55.939 1.00 21.60 193 GLN A C 1
ATOM 1452 O O . GLN A 1 193 ? 6.486 29.596 55.306 1.00 21.37 193 GLN A O 1
ATOM 1454 N N . ILE A 1 194 ? 8.499 30.600 55.382 1.00 21.23 194 ILE A N 1
ATOM 1455 C CA . ILE A 1 194 ? 8.755 30.422 53.950 1.00 20.59 194 ILE A CA 1
ATOM 1456 C C . ILE A 1 194 ? 9.046 28.952 53.622 1.00 20.24 194 ILE A C 1
ATOM 1457 O O . ILE A 1 194 ? 8.497 28.411 52.663 1.00 20.09 194 ILE A O 1
ATOM 1462 N N . LYS A 1 195 ? 9.893 28.316 54.429 1.00 20.25 195 LYS A N 1
ATOM 1463 C CA . LYS A 1 195 ? 10.169 26.879 54.293 1.00 19.76 195 LYS A CA 1
ATOM 1464 C C . LYS A 1 195 ? 8.897 26.027 54.345 1.00 20.35 195 LYS A C 1
ATOM 1465 O O . LYS A 1 195 ? 8.737 25.087 53.564 1.00 19.83 195 LYS A O 1
ATOM 1471 N N . ASP A 1 196 ? 7.989 26.373 55.259 1.00 20.61 196 ASP A N 1
ATOM 1472 C CA . ASP A 1 196 ? 6.712 25.673 55.391 1.00 21.60 196 ASP A CA 1
ATOM 1473 C C . ASP A 1 196 ? 5.868 25.810 54.128 1.00 21.08 196 ASP A C 1
ATOM 1474 O O . ASP A 1 196 ? 5.322 24.819 53.635 1.00 21.60 196 ASP A O 1
ATOM 1479 N N . PHE A 1 197 ? 5.771 27.031 53.602 1.00 20.43 197 PHE A N 1
ATOM 1480 C CA . PHE A 1 197 ? 5.028 27.278 52.368 1.00 20.26 197 PHE A CA 1
ATOM 1481 C C . PHE A 1 197 ? 5.594 26.428 51.223 1.00 19.77 197 PHE A C 1
ATOM 1482 O O . PHE A 1 197 ? 4.844 25.780 50.489 1.00 19.63 197 PHE A O 1
ATOM 1490 N N . ILE A 1 198 ? 6.914 26.445 51.077 1.00 19.01 198 ILE A N 1
ATOM 1491 C CA . ILE A 1 198 ? 7.579 25.664 50.028 1.00 18.22 198 ILE A CA 1
ATOM 1492 C C . ILE A 1 198 ? 7.284 24.171 50.218 1.00 18.81 198 ILE A C 1
ATOM 1493 O O . ILE A 1 198 ? 6.842 23.491 49.289 1.00 18.10 198 ILE A O 1
ATOM 1498 N N . GLN A 1 199 ? 7.500 23.684 51.437 1.00 19.42 199 GLN A N 1
ATOM 1499 C CA . GLN A 1 199 ? 7.396 22.251 51.714 1.00 20.96 199 GLN A CA 1
ATOM 1500 C C . GLN A 1 199 ? 6.004 21.723 51.406 1.00 20.06 199 GLN A C 1
ATOM 1501 O O . GLN A 1 199 ? 5.851 20.605 50.922 1.00 19.75 199 GLN A O 1
ATOM 1507 N N . LYS A 1 200 ? 5.000 22.563 51.642 1.00 20.26 200 LYS A N 1
ATOM 1508 C CA . LYS A 1 200 ? 3.604 22.213 51.394 1.00 20.17 200 LYS A CA 1
ATOM 1509 C C . LYS A 1 200 ? 3.259 22.091 49.908 1.00 19.94 200 LYS A C 1
ATOM 1510 O O . LYS A 1 200 ? 2.213 21.539 49.551 1.00 20.01 200 LYS A O 1
ATOM 1516 N N . HIS A 1 201 ? 4.148 22.588 49.047 1.00 18.69 201 HIS A N 1
ATOM 1517 C CA . HIS A 1 201 ? 3.938 22.499 47.600 1.00 18.19 201 HIS A CA 1
ATOM 1518 C C . HIS A 1 201 ? 4.758 21.429 46.891 1.00 17.39 201 HIS A C 1
ATOM 1519 O O . HIS A 1 201 ? 4.578 21.211 45.688 1.00 18.03 201 HIS A O 1
ATOM 1526 N N . ILE A 1 202 ? 5.630 20.751 47.630 1.00 16.36 202 ILE A N 1
ATOM 1527 C CA . ILE A 1 202 ? 6.425 19.651 47.063 1.00 15.85 202 ILE A CA 1
ATOM 1528 C C . ILE A 1 202 ? 5.505 18.439 46.807 1.00 16.67 202 ILE A C 1
ATOM 1529 O O . ILE A 1 202 ? 4.685 18.086 47.656 1.00 16.31 202 ILE A O 1
ATOM 1534 N N . GLU A 1 203 ? 5.651 17.811 45.641 1.00 16.72 203 GLU A N 1
ATOM 1535 C CA . GLU A 1 203 ? 4.836 16.648 45.279 1.00 17.22 203 GLU A CA 1
ATOM 1536 C C . GLU A 1 203 ? 5.390 15.384 45.928 1.00 17.27 203 GLU A C 1
ATOM 1537 O O . GLU A 1 203 ? 6.517 15.378 46.403 1.00 16.56 203 GLU A O 1
ATOM 1543 N N . GLN A 1 204 ? 4.588 14.318 45.974 1.00 17.87 204 GLN A N 1
ATOM 1544 C CA . GLN A 1 204 ? 4.994 13.104 46.690 1.00 18.25 204 GLN A CA 1
ATOM 1545 C C . GLN A 1 204 ? 4.577 11.812 46.000 1.00 18.08 204 GLN A C 1
ATOM 1546 O O . GLN A 1 204 ? 5.086 10.739 46.324 1.00 18.17 204 GLN A O 1
ATOM 1552 N N . HIS A 1 205 ? 3.633 11.916 45.075 1.00 18.07 205 HIS A N 1
ATOM 1553 C CA . HIS A 1 205 ? 3.107 10.724 44.420 1.00 18.44 205 HIS A CA 1
ATOM 1554 C C . HIS A 1 205 ? 2.595 10.995 42.995 1.00 19.10 205 HIS A C 1
ATOM 1555 O O . HIS A 1 205 ? 2.573 12.145 42.532 1.00 18.75 205 HIS A O 1
ATOM 1562 N N . HIS A 1 206 ? 2.171 9.928 42.320 1.00 19.43 206 HIS A N 1
ATOM 1563 C CA . HIS A 1 206 ? 1.708 9.986 40.940 1.00 20.14 206 HIS A CA 1
ATOM 1564 C C . HIS A 1 206 ? 0.198 9.828 40.855 1.00 21.56 206 HIS A C 1
ATOM 1565 O O . HIS A 1 206 ? -0.391 9.058 41.611 1.00 20.99 206 HIS A O 1
ATOM 1572 N N . HIS A 1 207 ? -0.412 10.545 39.913 1.00 23.28 207 HIS A N 1
ATOM 1573 C CA . HIS A 1 207 ? -1.858 10.465 39.681 1.00 25.38 207 HIS A CA 1
ATOM 1574 C C . HIS A 1 207 ? -2.242 9.613 38.467 1.00 26.16 207 HIS A C 1
ATOM 1575 O O . HIS A 1 207 ? -1.390 9.258 37.650 1.00 27.27 207 HIS A O 1
ATOM 1582 N N . LYS B 1 3 ? 36.240 74.813 72.904 1.00 28.58 3 LYS B N 1
ATOM 1583 C CA . LYS B 1 3 ? 36.728 73.777 71.939 1.00 28.50 3 LYS B CA 1
ATOM 1584 C C . LYS B 1 3 ? 38.253 73.693 71.959 1.00 28.04 3 LYS B C 1
ATOM 1585 O O . LYS B 1 3 ? 38.943 74.717 71.924 1.00 28.17 3 LYS B O 1
ATOM 1589 N N . ASN B 1 4 ? 38.778 72.470 71.999 1.00 27.19 4 ASN B N 1
ATOM 1590 C CA . ASN B 1 4 ? 40.218 72.253 72.005 1.00 26.55 4 ASN B CA 1
ATOM 1591 C C . ASN B 1 4 ? 40.628 71.034 71.187 1.00 25.89 4 ASN B C 1
ATOM 1592 O O . ASN B 1 4 ? 39.883 70.060 71.083 1.00 25.51 4 ASN B O 1
ATOM 1594 N N . VAL B 1 5 ? 41.817 71.120 70.602 1.00 25.46 5 VAL B N 1
ATOM 1595 C CA . VAL B 1 5 ? 42.443 70.014 69.893 1.00 24.85 5 VAL B CA 1
ATOM 1596 C C . VAL B 1 5 ? 43.812 69.793 70.531 1.00 24.75 5 VAL B C 1
ATOM 1597 O O . VAL B 1 5 ? 44.652 70.696 70.562 1.00 24.54 5 VAL B O 1
ATOM 1601 N N . THR B 1 6 ? 44.011 68.589 71.054 1.00 23.98 6 THR B N 1
ATOM 1602 C CA . THR B 1 6 ? 45.188 68.254 71.815 1.00 23.91 6 THR B CA 1
ATOM 1603 C C . THR B 1 6 ? 45.733 66.919 71.332 1.00 22.89 6 THR B C 1
ATOM 1604 O O . THR B 1 6 ? 44.968 65.986 71.048 1.00 22.31 6 THR B O 1
ATOM 1608 N N . GLN B 1 7 ? 47.051 66.844 71.218 1.00 22.11 7 GLN B N 1
ATOM 1609 C CA . GLN B 1 7 ? 47.718 65.587 70.931 1.00 21.80 7 GLN B CA 1
ATOM 1610 C C . GLN B 1 7 ? 47.640 64.686 72.169 1.00 20.66 7 GLN B C 1
ATOM 1611 O O . GLN B 1 7 ? 47.949 65.117 73.288 1.00 20.38 7 GLN B O 1
ATOM 1617 N N . VAL B 1 8 ? 47.205 63.445 71.963 1.00 18.70 8 VAL B N 1
ATOM 1618 C CA . VAL B 1 8 ? 47.167 62.440 73.026 1.00 18.31 8 VAL B CA 1
ATOM 1619 C C . VAL B 1 8 ? 48.591 62.047 73.400 1.00 17.74 8 VAL B C 1
ATOM 1620 O O . VAL B 1 8 ? 49.384 61.685 72.527 1.00 17.93 8 VAL B O 1
ATOM 1624 N N . LYS B 1 9 ? 48.920 62.137 74.688 1.00 18.51 9 LYS B N 1
ATOM 1625 C CA . LYS B 1 9 ? 50.286 61.838 75.149 1.00 18.14 9 LYS B CA 1
ATOM 1626 C C . LYS B 1 9 ? 50.556 60.342 75.350 1.00 18.31 9 LYS B C 1
ATOM 1627 O O . LYS B 1 9 ? 51.646 59.856 75.031 1.00 18.70 9 LYS B O 1
ATOM 1629 N N . ASP B 1 10 ? 49.577 59.618 75.881 1.00 18.21 10 ASP B N 1
ATOM 1630 C CA . ASP B 1 10 ? 49.724 58.175 76.066 1.00 17.69 10 ASP B CA 1
ATOM 1631 C C . ASP B 1 10 ? 48.502 57.437 75.504 1.00 17.19 10 ASP B C 1
ATOM 1632 O O . ASP B 1 10 ? 47.398 57.566 76.027 1.00 17.47 10 ASP B O 1
ATOM 1637 N N . THR B 1 11 ? 48.716 56.660 74.443 1.00 16.67 11 THR B N 1
ATOM 1638 C CA . THR B 1 11 ? 47.624 55.944 73.787 1.00 16.21 11 THR B CA 1
ATOM 1639 C C . THR B 1 11 ? 47.411 54.531 74.354 1.00 16.70 11 THR B C 1
ATOM 1640 O O . THR B 1 11 ? 46.634 53.737 73.799 1.00 15.88 11 THR B O 1
ATOM 1644 N N . ASN B 1 12 ? 48.087 54.224 75.460 1.00 16.35 12 ASN B N 1
ATOM 1645 C CA . ASN B 1 12 ? 47.945 52.918 76.121 1.00 17.35 12 ASN B CA 1
ATOM 1646 C C . ASN B 1 12 ? 46.872 52.875 77.205 1.00 17.68 12 ASN B C 1
ATOM 1647 O O . ASN B 1 12 ? 46.742 51.881 77.931 1.00 18.65 12 ASN B O 1
ATOM 1652 N N . ASN B 1 13 ? 46.120 53.964 77.322 1.00 17.39 13 ASN B N 1
ATOM 1653 C CA . ASN B 1 13 ? 45.028 54.081 78.268 1.00 17.62 13 ASN B CA 1
ATOM 1654 C C . ASN B 1 13 ? 43.714 54.233 77.517 1.00 17.03 13 ASN B C 1
ATOM 1655 O O . ASN B 1 13 ? 43.680 54.842 76.450 1.00 16.57 13 ASN B O 1
ATOM 1660 N N . PHE B 1 14 ? 42.634 53.695 78.077 1.00 16.68 14 PHE B N 1
ATOM 1661 C CA . PHE B 1 14 ? 41.297 53.979 77.545 1.00 16.49 14 PHE B CA 1
ATOM 1662 C C . PHE B 1 14 ? 40.987 55.474 77.763 1.00 16.31 14 PHE B C 1
ATOM 1663 O O . PHE B 1 14 ? 41.376 56.039 78.807 1.00 17.12 14 PHE B O 1
ATOM 1671 N N 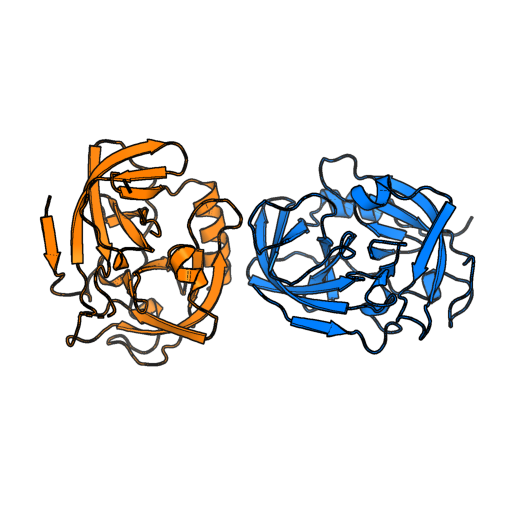. PRO B 1 15 ? 40.300 56.130 76.801 1.00 15.52 15 PRO B N 1
ATOM 1672 C CA . PRO B 1 15 ? 39.667 55.610 75.568 1.00 14.79 15 PRO B CA 1
ATOM 1673 C C . PRO B 1 15 ? 40.599 55.501 74.369 1.00 14.66 15 PRO B C 1
ATOM 1674 O O . PRO B 1 15 ? 40.203 54.951 73.333 1.00 14.14 15 PRO B O 1
ATOM 1678 N N . TYR B 1 16 ? 41.818 56.014 74.514 1.00 13.63 16 TYR B N 1
ATOM 1679 C CA . TYR B 1 16 ? 42.767 56.111 73.400 1.00 13.96 16 TYR B CA 1
ATOM 1680 C C . TYR B 1 16 ? 43.178 54.765 72.828 1.00 13.41 16 TYR B C 1
ATOM 1681 O O . TYR B 1 16 ? 43.457 54.644 71.624 1.00 13.40 16 TYR B O 1
ATOM 1690 N N . ASN B 1 17 ? 43.217 53.751 73.693 1.00 13.30 17 ASN B N 1
ATOM 1691 C CA . ASN B 1 17 ? 43.590 52.411 73.266 1.00 13.16 17 ASN B CA 1
ATOM 1692 C C . ASN B 1 17 ? 42.446 51.600 72.653 1.00 13.26 17 ASN B C 1
ATOM 1693 O O . ASN B 1 17 ? 42.591 50.398 72.434 1.00 13.69 17 ASN B O 1
ATOM 1698 N N . GLY B 1 18 ? 41.313 52.256 72.399 1.00 12.96 18 GLY B N 1
ATOM 1699 C CA . GLY B 1 18 ? 40.215 51.665 71.618 1.00 12.89 18 GLY B CA 1
ATOM 1700 C C . GLY B 1 18 ? 40.200 52.163 70.180 1.00 12.78 18 GLY B C 1
ATOM 1701 O O . GLY B 1 18 ? 39.282 51.854 69.408 1.00 12.70 18 GLY B O 1
ATOM 1702 N N . VAL B 1 19 ? 41.198 52.969 69.830 1.00 12.51 19 VAL B N 1
ATOM 1703 C CA . VAL B 1 19 ? 41.276 53.580 68.505 1.00 12.64 19 VAL B CA 1
ATOM 1704 C C . VAL B 1 19 ? 42.368 52.901 67.667 1.00 12.74 19 VAL B C 1
ATOM 1705 O O . VAL B 1 19 ? 43.465 52.616 68.163 1.00 12.64 19 VAL B O 1
ATOM 1709 N N . VAL B 1 20 ? 42.052 52.639 66.402 1.00 12.48 20 VAL B N 1
ATOM 1710 C CA . VAL B 1 20 ? 43.013 52.046 65.454 1.00 12.63 20 VAL B CA 1
ATOM 1711 C C . VAL B 1 20 ? 43.283 52.984 64.275 1.00 13.05 20 VAL B C 1
ATOM 1712 O O . VAL B 1 20 ? 42.459 53.852 63.950 1.00 12.95 20 VAL B O 1
ATOM 1716 N N . SER B 1 21 ? 44.427 52.795 63.623 1.00 14.00 21 SER B N 1
ATOM 1717 C CA . SER B 1 21 ? 44.783 53.605 62.469 1.00 15.20 21 SER B CA 1
ATOM 1718 C C . SER B 1 21 ? 44.875 52.798 61.184 1.00 15.59 21 SER B C 1
ATOM 1719 O O . SER B 1 21 ? 45.426 51.685 61.158 1.00 15.55 21 SER B O 1
ATOM 1722 N N . PHE B 1 22 ? 44.316 53.379 60.128 1.00 16.45 22 PHE B N 1
ATOM 1723 C CA . PHE B 1 22 ? 44.594 52.947 58.760 1.00 17.59 22 PHE B CA 1
ATOM 1724 C C . PHE B 1 22 ? 45.728 53.835 58.224 1.00 18.59 22 PHE B C 1
ATOM 1725 O O . PHE B 1 22 ? 46.399 54.507 59.002 1.00 18.69 22 PHE B O 1
ATOM 1733 N N . LYS B 1 23 ? 45.969 53.828 56.918 1.00 19.96 23 LYS B N 1
ATOM 1734 C CA . LYS B 1 23 ? 47.040 54.666 56.367 1.00 21.02 23 LYS B CA 1
ATOM 1735 C C . LYS B 1 23 ? 46.694 56.159 56.419 1.00 21.39 23 LYS B C 1
ATOM 1736 O O . LYS B 1 23 ? 47.573 57.010 56.603 1.00 21.62 23 LYS B O 1
ATOM 1739 N N . ASP B 1 24 ? 45.407 56.469 56.293 1.00 20.98 24 ASP B N 1
ATOM 1740 C CA . ASP B 1 24 ? 44.949 57.837 56.136 1.00 21.12 24 ASP B CA 1
ATOM 1741 C C . ASP B 1 24 ? 43.584 58.040 56.769 1.00 19.87 24 ASP B C 1
ATOM 1742 O O . ASP B 1 24 ? 42.822 58.914 56.345 1.00 20.86 24 ASP B O 1
ATOM 1747 N N . ALA B 1 25 ? 43.271 57.214 57.768 1.00 18.24 25 ALA B N 1
ATOM 1748 C CA . ALA B 1 25 ? 41.943 57.197 58.377 1.00 16.40 25 ALA B CA 1
ATOM 1749 C C . ALA B 1 25 ? 41.949 56.507 59.728 1.00 15.43 25 ALA B C 1
ATOM 1750 O O . ALA B 1 25 ? 42.970 55.974 60.178 1.00 15.37 25 ALA B O 1
ATOM 1752 N N . THR B 1 26 ? 40.785 56.507 60.363 1.00 14.16 26 THR B N 1
ATOM 1753 C CA . THR B 1 26 ? 40.654 56.023 61.723 1.00 13.86 26 THR B CA 1
ATOM 1754 C C . THR B 1 26 ? 39.608 54.919 61.786 1.00 13.18 26 THR B C 1
ATOM 1755 O O . THR B 1 26 ? 38.710 54.839 60.942 1.00 13.83 26 THR B O 1
ATOM 1759 N N . GLY B 1 27 ? 39.731 54.068 62.796 1.00 12.73 27 GLY B N 1
ATOM 1760 C CA . GLY B 1 27 ? 38.668 53.133 63.154 1.00 12.09 27 GLY B CA 1
ATOM 1761 C C . GLY B 1 27 ? 38.703 52.950 64.658 1.00 12.45 27 GLY B C 1
ATOM 1762 O O . GLY B 1 27 ? 39.579 53.512 65.330 1.00 12.19 27 GLY B O 1
ATOM 1763 N N . PHE B 1 28 ? 37.751 52.201 65.195 1.00 12.19 28 PHE B N 1
ATOM 1764 C CA . PHE B 1 28 ? 37.696 52.006 66.643 1.00 12.47 28 PHE B CA 1
ATOM 1765 C C . PHE B 1 28 ? 37.112 50.654 67.016 1.00 12.50 28 PHE B C 1
ATOM 1766 O O . PHE B 1 28 ? 36.335 50.064 66.258 1.00 12.46 28 PHE B O 1
ATOM 1774 N N . VAL B 1 29 ? 37.502 50.175 68.192 1.00 11.46 29 VAL B N 1
ATOM 1775 C CA . VAL B 1 29 ? 37.155 48.834 68.617 1.00 11.77 29 VAL B CA 1
ATOM 1776 C C . VAL B 1 29 ? 35.778 48.848 69.275 1.00 11.56 29 VAL B C 1
ATOM 1777 O O . VAL B 1 29 ? 35.514 49.676 70.152 1.00 11.75 29 VAL B O 1
ATOM 1781 N N . ILE B 1 30 ? 34.903 47.936 68.838 1.00 11.71 30 ILE B N 1
ATOM 1782 C CA . ILE B 1 30 ? 33.544 47.821 69.377 1.00 11.64 30 ILE B CA 1
ATOM 1783 C C . ILE B 1 30 ? 33.245 46.455 70.024 1.00 12.05 30 ILE B C 1
ATOM 1784 O O . ILE B 1 30 ? 32.191 46.252 70.647 1.00 12.31 30 ILE B O 1
ATOM 1789 N N . GLY B 1 31 ? 34.168 45.514 69.850 1.00 12.18 31 GLY B N 1
ATOM 1790 C CA . GLY B 1 31 ? 34.055 44.196 70.462 1.00 12.45 31 GLY B CA 1
ATOM 1791 C C . GLY B 1 31 ? 35.266 43.351 70.143 1.00 12.20 31 GLY B C 1
ATOM 1792 O O . GLY B 1 31 ? 36.185 43.794 69.438 1.00 12.58 31 GLY B O 1
ATOM 1793 N N . LYS B 1 32 ? 35.278 42.123 70.654 1.00 12.30 32 LYS B N 1
ATOM 1794 C CA . LYS B 1 32 ? 36.386 41.237 70.368 1.00 12.30 32 LYS B CA 1
ATOM 1795 C C . LYS B 1 32 ? 36.562 41.066 68.850 1.00 12.45 32 LYS B C 1
ATOM 1796 O O . LYS B 1 32 ? 35.595 40.826 68.127 1.00 11.86 32 LYS B O 1
ATOM 1799 N N . ASN B 1 33 ? 37.795 41.257 68.380 1.00 12.95 33 ASN B N 1
ATOM 1800 C CA . ASN B 1 33 ? 38.151 41.105 66.968 1.00 13.30 33 ASN B CA 1
ATOM 1801 C C . ASN B 1 33 ? 37.369 42.025 66.025 1.00 12.78 33 ASN B C 1
ATOM 1802 O O . ASN B 1 33 ? 37.298 41.748 64.837 1.00 13.41 33 ASN B O 1
ATOM 1807 N N . THR B 1 34 ? 36.785 43.110 66.538 1.00 12.17 34 THR B N 1
ATOM 1808 C CA . THR B 1 34 ? 35.828 43.877 65.727 1.00 12.02 34 THR B CA 1
ATOM 1809 C C . THR B 1 34 ? 36.079 45.370 65.812 1.00 12.05 34 THR B C 1
ATOM 1810 O O . THR B 1 34 ? 36.120 45.940 66.911 1.00 11.56 34 THR B O 1
ATOM 1814 N N . ILE B 1 35 ? 36.236 45.985 64.641 1.00 11.63 35 ILE B N 1
ATOM 1815 C CA . ILE B 1 35 ? 36.332 47.438 64.540 1.00 12.60 35 ILE B CA 1
ATOM 1816 C C . ILE B 1 35 ? 35.225 48.015 63.648 1.00 12.78 35 ILE B C 1
ATOM 1817 O O . ILE B 1 35 ? 34.642 47.305 62.795 1.00 12.20 35 ILE B O 1
ATOM 1822 N N . ILE B 1 36 ? 34.974 49.304 63.864 1.00 12.37 36 ILE B N 1
ATOM 1823 C CA . ILE B 1 36 ? 34.094 50.100 63.038 1.00 13.02 36 ILE B CA 1
ATOM 1824 C C . ILE B 1 36 ? 34.915 51.192 62.369 1.00 13.39 36 ILE B C 1
ATOM 1825 O O . ILE B 1 36 ? 35.825 51.748 62.960 1.00 12.42 36 ILE B O 1
ATOM 1830 N N . THR B 1 37 ? 34.557 51.492 61.128 1.00 13.76 37 THR B N 1
ATOM 1831 C CA . THR B 1 37 ? 35.063 52.649 60.412 1.00 14.08 37 THR B CA 1
ATOM 1832 C C . THR B 1 37 ? 33.928 53.079 59.467 1.00 14.95 37 THR B C 1
ATOM 1833 O O . THR B 1 37 ? 32.774 52.745 59.709 1.00 14.65 37 THR B O 1
ATOM 1837 N N . ASN B 1 38 ? 34.233 53.822 58.412 1.00 15.57 38 ASN B N 1
ATOM 1838 C CA . ASN B 1 38 ? 33.184 54.131 57.454 1.00 16.56 38 ASN B CA 1
ATOM 1839 C C . ASN B 1 38 ? 33.440 53.536 56.068 1.00 16.60 38 ASN B C 1
ATOM 1840 O O . ASN B 1 38 ? 34.470 52.907 55.836 1.00 16.41 38 ASN B O 1
ATOM 1845 N N . LYS B 1 39 ? 32.489 53.739 55.163 1.00 17.12 39 LYS B N 1
ATOM 1846 C CA . LYS B 1 39 ? 32.570 53.163 53.823 1.00 18.49 39 LYS B CA 1
ATOM 1847 C C . LYS B 1 39 ? 33.624 53.798 52.920 1.00 19.10 39 LYS B C 1
ATOM 1848 O O . LYS B 1 39 ? 34.109 53.151 51.982 1.00 19.60 39 LYS B O 1
ATOM 1854 N N . HIS B 1 40 ? 33.960 55.060 53.194 1.00 20.21 40 HIS B N 1
ATOM 1855 C CA . HIS B 1 40 ? 35.045 55.757 52.497 1.00 21.23 40 HIS B CA 1
ATOM 1856 C C . HIS B 1 40 ? 36.379 55.092 52.777 1.00 20.81 40 HIS B C 1
ATOM 1857 O O . HIS B 1 40 ? 37.216 54.940 51.881 1.00 21.28 40 HIS B O 1
ATOM 1864 N N . VAL B 1 41 ? 36.560 54.659 54.023 1.00 20.20 41 VAL B N 1
ATOM 1865 C CA . VAL B 1 41 ? 37.765 53.957 54.436 1.00 19.96 41 VAL B CA 1
ATOM 1866 C C . VAL B 1 41 ? 37.746 52.523 53.907 1.00 19.59 41 VAL B C 1
ATOM 1867 O O . VAL B 1 41 ? 38.704 52.088 53.264 1.00 19.41 41 VAL B O 1
ATOM 1871 N N . SER B 1 42 ? 36.662 51.791 54.157 1.00 19.89 42 SER B N 1
ATOM 1872 C CA . SER B 1 42 ? 36.624 50.381 53.756 1.00 20.58 42 SER B CA 1
ATOM 1873 C C . SER B 1 42 ? 36.839 50.189 52.247 1.00 21.43 42 SER B C 1
ATOM 1874 O O . SER B 1 42 ? 37.428 49.191 51.829 1.00 21.83 42 SER B O 1
ATOM 1877 N N . LYS B 1 43 ? 36.376 51.148 51.450 1.00 22.30 43 LYS B N 1
ATOM 1878 C CA . LYS B 1 43 ? 36.521 51.089 49.984 1.00 23.77 43 LYS B CA 1
ATOM 1879 C C . LYS B 1 43 ? 37.986 51.005 49.564 1.00 24.81 43 LYS B C 1
ATOM 1880 O O . LYS B 1 43 ? 38.304 50.482 48.490 1.00 25.43 43 LYS B O 1
ATOM 1882 N N . ASP B 1 44 ? 38.868 51.511 50.424 1.00 25.58 44 ASP B N 1
ATOM 1883 C CA . ASP B 1 44 ? 40.305 51.578 50.146 1.00 26.75 44 ASP B CA 1
ATOM 1884 C C . ASP B 1 44 ? 41.081 50.359 50.642 1.00 26.72 44 ASP B C 1
ATOM 1885 O O . ASP B 1 44 ? 42.268 50.210 50.341 1.00 27.16 44 ASP B O 1
ATOM 1890 N N . TYR B 1 45 ? 40.414 49.489 51.397 1.00 26.65 45 TYR B N 1
ATOM 1891 C CA . TYR B 1 45 ? 41.081 48.365 52.049 1.00 26.65 45 TYR B CA 1
ATOM 1892 C C . TYR B 1 45 ? 40.500 47.015 51.652 1.00 26.17 45 TYR B C 1
ATOM 1893 O O . TYR B 1 45 ? 39.358 46.921 51.191 1.00 26.06 45 TYR B O 1
ATOM 1902 N N . LYS B 1 46 ? 41.317 45.978 51.810 1.00 25.70 46 LYS B N 1
ATOM 1903 C CA . LYS B 1 46 ? 40.971 44.629 51.379 1.00 25.43 46 LYS B CA 1
ATOM 1904 C C . LYS B 1 46 ? 41.336 43.662 52.486 1.00 24.88 46 LYS B C 1
ATOM 1905 O O . LYS B 1 46 ? 42.124 44.002 53.367 1.00 25.05 46 LYS B O 1
ATOM 1908 N N . VAL B 1 47 ? 40.777 42.456 52.436 1.00 24.47 47 VAL B N 1
ATOM 1909 C CA . VAL B 1 47 ? 41.170 41.380 53.346 1.00 24.18 47 VAL B CA 1
ATOM 1910 C C . VAL B 1 47 ? 42.672 41.137 53.183 1.00 24.22 47 VAL B C 1
ATOM 1911 O O . VAL B 1 47 ? 43.179 41.077 52.055 1.00 24.35 47 VAL B O 1
ATOM 1915 N N . GLY B 1 48 ? 43.384 41.075 54.305 1.00 23.67 48 GLY B N 1
ATOM 1916 C CA . GLY B 1 48 ? 44.831 40.920 54.296 1.00 23.62 48 GLY B CA 1
ATOM 1917 C C . GLY B 1 48 ? 45.602 42.217 54.485 1.00 23.44 48 GLY B C 1
ATOM 1918 O O . GLY B 1 48 ? 46.792 42.181 54.816 1.00 23.59 48 GLY B O 1
ATOM 1919 N N . ASP B 1 49 ? 44.949 43.361 54.270 1.00 23.09 49 ASP B N 1
ATOM 1920 C CA . ASP B 1 49 ? 45.557 44.659 54.590 1.00 22.87 49 ASP B CA 1
ATOM 1921 C C . ASP B 1 49 ? 45.694 44.807 56.101 1.00 22.53 49 ASP B C 1
ATOM 1922 O O . ASP B 1 49 ? 45.020 44.108 56.865 1.00 22.14 49 ASP B O 1
ATOM 1927 N N . ARG B 1 50 ? 46.550 45.730 56.527 1.00 21.81 50 ARG B N 1
ATOM 1928 C CA . ARG B 1 50 ? 46.895 45.832 57.942 1.00 21.32 50 ARG B CA 1
ATOM 1929 C C . ARG B 1 50 ? 46.375 47.105 58.597 1.00 20.64 50 ARG B C 1
ATOM 1930 O O . ARG B 1 50 ? 46.229 48.141 57.941 1.00 21.55 50 ARG B O 1
ATOM 1933 N N . ILE B 1 51 ? 46.083 47.011 59.892 1.00 19.59 51 ILE B N 1
ATOM 1934 C CA . ILE B 1 51 ? 45.771 48.182 60.720 1.00 18.38 51 ILE B CA 1
ATOM 1935 C C . ILE B 1 51 ? 46.767 48.204 61.872 1.00 17.82 51 ILE B C 1
ATOM 1936 O O . ILE B 1 51 ? 47.439 47.202 62.132 1.00 17.46 51 ILE B O 1
ATOM 1941 N N . THR B 1 52 ? 46.871 49.340 62.553 1.00 16.75 52 THR B N 1
ATOM 1942 C CA . THR B 1 52 ? 47.736 49.443 63.733 1.00 16.52 52 THR B CA 1
ATOM 1943 C C . THR B 1 52 ? 46.882 49.846 64.923 1.00 15.76 52 THR B C 1
ATOM 1944 O O . THR B 1 52 ? 46.041 50.730 64.804 1.00 15.82 52 THR B O 1
ATOM 1948 N N . ALA B 1 53 ? 47.095 49.177 66.056 1.00 14.97 53 ALA B N 1
ATOM 1949 C CA . ALA B 1 53 ? 46.343 49.478 67.267 1.00 14.99 53 ALA B CA 1
ATOM 1950 C C . ALA B 1 53 ? 46.964 50.675 67.993 1.00 14.83 53 ALA B C 1
ATOM 1951 O O . ALA B 1 53 ? 48.145 50.648 68.355 1.00 14.93 53 ALA B O 1
ATOM 1953 N N . HIS B 1 54 ? 46.148 51.709 68.193 1.00 14.33 54 HIS B N 1
ATOM 1954 C CA . HIS B 1 54 ? 46.511 52.905 68.986 1.00 14.53 54 HIS B CA 1
ATOM 1955 C C . HIS B 1 54 ? 47.974 53.399 68.863 1.00 14.81 54 HIS B C 1
ATOM 1956 O O . HIS B 1 54 ? 48.677 53.585 69.872 1.00 14.12 54 HIS B O 1
ATOM 1963 N N . PRO B 1 55 ? 48.436 53.643 67.619 1.00 15.27 55 PRO B N 1
ATOM 1964 C CA . PRO B 1 55 ? 49.801 54.136 67.470 1.00 15.90 55 PRO B CA 1
ATOM 1965 C C . PRO B 1 55 ? 49.977 55.535 68.050 1.00 17.66 55 PRO B C 1
ATOM 1966 O O . PRO B 1 55 ? 49.015 56.302 68.157 1.00 16.81 55 PRO B O 1
ATOM 1970 N N . ASN B 1 56 ? 51.205 55.846 68.443 1.00 19.65 56 ASN B N 1
ATOM 1971 C CA . ASN B 1 56 ? 51.541 57.202 68.846 1.00 22.40 56 ASN B CA 1
ATOM 1972 C C . ASN B 1 56 ? 52.924 57.589 68.327 1.00 23.27 56 ASN B C 1
ATOM 1973 O O . ASN B 1 56 ? 53.891 57.673 69.095 1.00 23.18 56 ASN B O 1
ATOM 1978 N N . GLY B 1 57 ? 53.002 57.814 67.018 1.00 24.68 57 GLY B N 1
ATOM 1979 C CA . GLY B 1 57 ? 54.265 58.139 66.353 1.00 26.53 57 GLY B CA 1
ATOM 1980 C C . GLY B 1 57 ? 55.326 57.114 66.681 1.00 27.88 57 GLY B C 1
ATOM 1981 O O . GLY B 1 57 ? 55.101 55.915 66.535 1.00 28.60 57 GLY B O 1
ATOM 1982 N N . ASP B 1 58 ? 56.475 57.583 67.159 1.00 28.99 58 ASP B N 1
ATOM 1983 C CA . ASP B 1 58 ? 57.590 56.700 67.495 1.00 30.13 58 ASP B CA 1
ATOM 1984 C C . ASP B 1 58 ? 57.534 56.121 68.915 1.00 29.87 58 ASP B C 1
ATOM 1985 O O . ASP B 1 58 ? 58.445 55.402 69.330 1.00 30.57 58 ASP B O 1
ATOM 1990 N N . LYS B 1 59 ? 56.469 56.422 69.654 1.00 29.47 59 LYS B N 1
ATOM 1991 C CA . LYS B 1 59 ? 56.254 55.816 70.978 1.00 29.09 59 LYS B CA 1
ATOM 1992 C C . LYS B 1 59 ? 55.789 54.356 70.874 1.00 28.31 59 LYS B C 1
ATOM 1993 O O . LYS B 1 59 ? 55.653 53.659 71.883 1.00 28.78 59 LYS B O 1
ATOM 1999 N N . GLY B 1 60 ? 55.542 53.894 69.654 1.00 27.30 60 GLY B N 1
ATOM 2000 C CA . GLY B 1 60 ? 55.135 52.518 69.444 1.00 26.26 60 GLY B CA 1
ATOM 2001 C C . GLY B 1 60 ? 53.633 52.406 69.321 1.00 24.89 60 GLY B C 1
ATOM 2002 O O . GLY B 1 60 ? 52.941 53.388 69.026 1.00 25.63 60 GLY B O 1
ATOM 2003 N N . ASN B 1 61 ? 53.124 51.203 69.563 1.00 23.49 61 ASN B N 1
ATOM 2004 C CA . ASN B 1 61 ? 51.727 50.907 69.295 1.00 21.75 61 ASN B CA 1
ATOM 2005 C C . ASN B 1 61 ? 51.301 49.595 69.950 1.00 20.74 61 ASN B C 1
ATOM 2006 O O . ASN B 1 61 ? 52.119 48.907 70.570 1.00 20.35 61 ASN B O 1
ATOM 2011 N N . GLY B 1 62 ? 50.021 49.257 69.810 1.00 19.52 62 GLY B N 1
ATOM 2012 C CA . GLY B 1 62 ? 49.470 48.041 70.393 1.00 18.15 62 GLY B CA 1
ATOM 2013 C C . GLY B 1 62 ? 49.526 46.852 69.459 1.00 17.61 62 GLY B C 1
ATOM 2014 O O . GLY B 1 62 ? 48.878 45.836 69.709 1.00 17.19 62 GLY B O 1
ATOM 2015 N N . GLY B 1 63 ? 50.312 46.984 68.391 1.00 17.44 63 GLY B N 1
ATOM 2016 C CA . GLY B 1 63 ? 50.513 45.909 67.414 1.00 16.99 63 GLY B CA 1
ATOM 2017 C C . GLY B 1 63 ? 49.976 46.204 66.031 1.00 16.84 63 GLY B C 1
ATOM 2018 O O . GLY B 1 63 ? 49.207 47.152 65.835 1.00 15.60 63 GLY B O 1
ATOM 2019 N N . ILE B 1 64 ? 50.380 45.373 65.068 1.00 16.61 64 ILE B N 1
ATOM 2020 C CA . ILE B 1 64 ? 49.924 45.479 63.686 1.00 17.21 64 ILE B CA 1
ATOM 2021 C C . ILE B 1 64 ? 49.103 44.229 63.392 1.00 16.50 64 ILE B C 1
ATOM 2022 O O . ILE B 1 64 ? 49.533 43.113 63.703 1.00 16.45 64 ILE B O 1
ATOM 2027 N N . TYR B 1 65 ? 47.913 44.424 62.817 1.00 16.31 65 TYR B N 1
ATOM 2028 C CA . TYR B 1 65 ? 46.930 43.350 62.692 1.00 16.14 65 TYR B CA 1
ATOM 2029 C C . TYR B 1 65 ? 46.390 43.311 61.277 1.00 16.32 65 TYR B C 1
ATOM 2030 O O . TYR B 1 65 ? 46.255 44.350 60.646 1.00 16.32 65 TYR B O 1
ATOM 2039 N N . LYS B 1 66 ? 46.106 42.103 60.792 1.00 16.74 66 LYS B N 1
ATOM 2040 C CA . LYS B 1 66 ? 45.517 41.920 59.467 1.00 17.13 66 LYS B CA 1
ATOM 2041 C C . LYS B 1 66 ? 43.993 41.969 59.497 1.00 16.51 66 LYS B C 1
ATOM 2042 O O . LYS B 1 66 ? 43.364 41.496 60.443 1.00 16.75 66 LYS B O 1
ATOM 2045 N N . ILE B 1 67 ? 43.401 42.533 58.448 1.00 16.85 67 ILE B N 1
ATOM 2046 C CA . ILE B 1 67 ? 41.940 42.495 58.289 1.00 16.50 67 ILE B CA 1
ATOM 2047 C C . ILE B 1 67 ? 41.512 41.110 57.791 1.00 16.86 67 ILE B C 1
ATOM 2048 O O . ILE B 1 67 ? 42.057 40.608 56.803 1.00 16.98 67 ILE B O 1
ATOM 2053 N N . LYS B 1 68 ? 40.528 40.515 58.465 1.00 16.58 68 LYS B N 1
ATOM 2054 C CA . LYS B 1 68 ? 40.021 39.180 58.131 1.00 16.96 68 LYS B CA 1
ATOM 2055 C C . LYS B 1 68 ? 38.776 39.215 57.235 1.00 17.02 68 LYS B C 1
ATOM 2056 O O . LYS B 1 68 ? 38.593 38.343 56.367 1.00 17.21 68 LYS B O 1
ATOM 2062 N N . SER B 1 69 ? 37.896 40.184 57.495 1.00 16.27 69 SER B N 1
ATOM 2063 C CA . SER B 1 69 ? 36.719 40.410 56.660 1.00 16.25 69 SER B CA 1
ATOM 2064 C C . SER B 1 69 ? 36.199 41.833 56.829 1.00 15.58 69 SER B C 1
ATOM 2065 O O . SER B 1 69 ? 36.436 42.483 57.851 1.00 15.59 69 SER B O 1
ATOM 2068 N N . ILE B 1 70 ? 35.505 42.309 55.808 1.00 15.31 70 ILE B N 1
ATOM 2069 C CA . ILE B 1 70 ? 34.968 43.659 55.785 1.00 14.74 70 ILE B CA 1
ATOM 2070 C C . ILE B 1 70 ? 33.516 43.558 55.363 1.00 14.64 70 ILE B C 1
ATOM 2071 O O . ILE B 1 70 ? 33.209 42.948 54.342 1.00 14.04 70 ILE B O 1
ATOM 2076 N N . SER B 1 71 ? 32.626 44.133 56.163 1.00 14.20 71 SER B N 1
ATOM 2077 C CA . SER B 1 71 ? 31.217 44.179 55.800 1.00 14.36 71 SER B CA 1
ATOM 2078 C C . SER B 1 71 ? 30.666 45.581 55.976 1.00 15.00 71 SER B C 1
ATOM 2079 O O . SER B 1 71 ? 30.510 46.052 57.103 1.00 14.35 71 SER B O 1
ATOM 2082 N N . ASP B 1 72 ? 30.371 46.231 54.851 1.00 15.22 72 ASP B N 1
ATOM 2083 C CA . ASP B 1 72 ? 29.697 47.525 54.848 1.00 16.50 72 ASP B CA 1
ATOM 2084 C C . ASP B 1 72 ? 28.257 47.344 55.294 1.00 17.01 72 ASP B C 1
ATOM 2085 O O . ASP B 1 72 ? 27.648 46.305 55.034 1.00 16.63 72 ASP B O 1
ATOM 2090 N N . TYR B 1 73 ? 27.707 48.341 55.974 1.00 17.48 73 TYR B N 1
ATOM 2091 C CA . TYR B 1 73 ? 26.277 48.325 56.254 1.00 18.74 73 TYR B CA 1
ATOM 2092 C C . TYR B 1 73 ? 25.539 48.436 54.911 1.00 19.23 73 TYR B C 1
ATOM 2093 O O . TYR B 1 73 ? 25.825 49.340 54.147 1.00 19.07 73 TYR B O 1
ATOM 2102 N N . PRO B 1 74 ? 24.640 47.478 54.598 1.00 19.93 74 PRO B N 1
ATOM 2103 C CA . PRO B 1 74 ? 23.948 47.506 53.294 1.00 20.71 74 PRO B CA 1
ATOM 2104 C C . PRO B 1 74 ? 23.034 48.722 53.023 1.00 21.34 74 PRO B C 1
ATOM 2105 O O . PRO B 1 74 ? 22.725 48.997 51.853 1.00 22.07 74 PRO B O 1
ATOM 2109 N N . GLY B 1 75 ? 22.620 49.433 54.073 1.00 21.69 75 GLY B N 1
ATOM 2110 C CA . GLY B 1 75 ? 21.841 50.684 53.947 1.00 22.10 75 GLY B CA 1
ATOM 2111 C C . GLY B 1 75 ? 22.678 51.856 53.459 1.00 22.18 75 GLY B C 1
ATOM 2112 O O . GLY B 1 75 ? 23.821 51.672 53.054 1.00 21.84 75 GLY B O 1
ATOM 2113 N N . ASP B 1 76 ? 22.124 53.072 53.502 1.00 22.45 76 ASP B N 1
ATOM 2114 C CA . ASP B 1 76 ? 22.867 54.241 53.012 1.00 23.33 76 ASP B CA 1
ATOM 2115 C C . ASP B 1 76 ? 23.922 54.765 53.977 1.00 23.01 76 ASP B C 1
ATOM 2116 O O . ASP B 1 76 ? 24.863 55.444 53.555 1.00 23.34 76 ASP B O 1
ATOM 2121 N N . GLU B 1 77 ? 23.770 54.449 55.261 1.00 22.56 77 GLU B N 1
ATOM 2122 C CA . GLU B 1 77 ? 24.669 54.981 56.298 1.00 21.99 77 GLU B CA 1
ATOM 2123 C C . GLU B 1 77 ? 26.148 54.652 56.049 1.00 21.18 77 GLU B C 1
ATOM 2124 O O . GLU B 1 77 ? 26.494 53.543 55.629 1.00 20.36 77 GLU B O 1
ATOM 2130 N N . ASP B 1 78 ? 27.006 55.633 56.319 1.00 20.21 78 ASP B N 1
ATOM 2131 C CA . ASP B 1 78 ? 28.436 55.573 56.036 1.00 19.64 78 ASP B CA 1
ATOM 2132 C C . ASP B 1 78 ? 29.132 54.842 57.189 1.00 19.42 78 ASP B C 1
ATOM 2133 O O . ASP B 1 78 ? 29.857 55.449 57.974 1.00 18.46 78 ASP B O 1
ATOM 2138 N N . ILE B 1 79 ? 28.865 53.540 57.311 1.00 18.59 79 ILE B N 1
ATOM 2139 C CA . ILE B 1 79 ? 29.482 52.720 58.361 1.00 18.53 79 ILE B CA 1
ATOM 2140 C C . ILE B 1 79 ? 29.915 51.394 57.769 1.00 17.24 79 ILE B C 1
ATOM 2141 O O . ILE B 1 79 ? 29.240 50.840 56.899 1.00 16.69 79 ILE B O 1
ATOM 2146 N N . SER B 1 80 ? 31.027 50.876 58.273 1.00 16.01 80 SER B N 1
ATOM 2147 C CA . SER B 1 80 ? 31.513 49.557 57.904 1.00 15.38 80 SER B CA 1
ATOM 2148 C C . SER B 1 80 ? 32.038 48.871 59.163 1.00 15.43 80 SER B C 1
ATOM 2149 O O . SER B 1 80 ? 32.548 49.538 60.066 1.00 14.69 80 SER B O 1
ATOM 2152 N N . VAL B 1 81 ? 31.878 47.555 59.230 1.00 14.66 81 VAL B N 1
ATOM 2153 C CA . VAL B 1 81 ? 32.485 46.753 60.302 1.00 15.20 81 VAL B CA 1
ATOM 2154 C C . VAL B 1 81 ? 33.594 45.887 59.726 1.00 14.87 81 VAL B C 1
ATOM 2155 O O . VAL B 1 81 ? 33.510 45.449 58.590 1.00 14.58 81 VAL B O 1
ATOM 2159 N N . MET B 1 82 ? 34.638 45.626 60.504 1.00 14.15 82 MET B N 1
ATOM 2160 C CA . MET B 1 82 ? 35.662 44.699 60.047 1.00 14.29 82 MET B CA 1
ATOM 2161 C C . MET B 1 82 ? 35.985 43.684 61.124 1.00 13.85 82 MET B C 1
ATOM 2162 O O . MET B 1 82 ? 35.918 43.995 62.329 1.00 13.89 82 MET B O 1
ATOM 2167 N N . ASN B 1 83 ? 36.299 42.469 60.676 1.00 13.37 83 ASN B N 1
ATOM 2168 C CA . ASN B 1 83 ? 36.779 41.400 61.524 1.00 13.92 83 ASN B CA 1
ATOM 2169 C C . ASN B 1 83 ? 38.295 41.422 61.439 1.00 14.23 83 ASN B C 1
ATOM 2170 O O . ASN B 1 83 ? 38.869 41.440 60.349 1.00 13.38 83 ASN B O 1
ATOM 2175 N N . ILE B 1 84 ? 38.936 41.428 62.601 1.00 14.36 84 ILE B N 1
ATOM 2176 C CA . ILE B 1 84 ? 40.384 41.492 62.684 1.00 14.58 84 ILE B CA 1
ATOM 2177 C C . ILE B 1 84 ? 40.948 40.147 63.109 1.00 14.72 84 ILE B C 1
ATOM 2178 O O . ILE B 1 84 ? 40.439 39.508 64.042 1.00 15.24 84 ILE B O 1
ATOM 2183 N N . GLU B 1 85 ? 42.000 39.725 62.409 1.00 15.89 85 GLU B N 1
ATOM 2184 C CA . GLU B 1 85 ? 42.728 38.514 62.749 1.00 16.30 85 GLU B CA 1
ATOM 2185 C C . GLU B 1 85 ? 43.298 38.701 64.156 1.00 16.80 85 GLU B C 1
ATOM 2186 O O . GLU B 1 85 ? 44.030 39.669 64.436 1.00 16.89 85 GLU B O 1
ATOM 2188 N N . GLU B 1 86 ? 42.947 37.770 65.032 1.00 17.31 86 GLU B N 1
ATOM 2189 C CA . GLU B 1 86 ? 43.183 37.920 66.467 1.00 17.51 86 GLU B CA 1
ATOM 2190 C C . GLU B 1 86 ? 44.666 37.955 66.829 1.00 17.90 86 GLU B C 1
ATOM 2191 O O . GLU B 1 86 ? 45.073 38.656 67.761 1.00 17.37 86 GLU B O 1
ATOM 2197 N N . GLN B 1 87 ? 45.466 37.212 66.070 1.00 17.93 87 GLN B N 1
ATOM 2198 C CA . GLN B 1 87 ? 46.905 37.127 66.297 1.00 18.84 87 GLN B CA 1
ATOM 2199 C C . GLN B 1 87 ? 47.652 38.143 65.452 1.00 18.76 87 GLN B C 1
ATOM 2200 O O . GLN B 1 87 ? 47.550 38.142 64.224 1.00 18.59 87 GLN B O 1
ATOM 2206 N N . ALA B 1 88 ? 48.389 39.025 66.127 1.00 18.51 88 ALA B N 1
ATOM 2207 C CA . ALA B 1 88 ? 49.085 40.132 65.487 1.00 19.27 88 ALA B CA 1
ATOM 2208 C C . ALA B 1 88 ? 50.142 39.686 64.492 1.00 19.73 88 ALA B C 1
ATOM 2209 O O . ALA B 1 88 ? 50.775 38.650 64.683 1.00 19.92 88 ALA B O 1
ATOM 2211 N N . VAL B 1 89 ? 50.329 40.477 63.441 1.00 20.39 89 VAL B N 1
ATOM 2212 C CA . VAL B 1 89 ? 51.500 40.338 62.571 1.00 21.55 89 VAL B CA 1
ATOM 2213 C C . VAL B 1 89 ? 52.728 40.761 63.381 1.00 22.38 89 VAL B C 1
ATOM 2214 O O . VAL B 1 89 ? 53.765 40.089 63.357 1.00 22.66 89 VAL B O 1
ATOM 2218 N N . GLU B 1 90 ? 52.591 41.883 64.094 1.00 22.33 90 GLU B N 1
ATOM 2219 C CA . GLU B 1 90 ? 53.623 42.375 65.002 1.00 22.98 90 GLU B CA 1
ATOM 2220 C C . GLU B 1 90 ? 53.034 42.669 66.371 1.00 22.42 90 GLU B C 1
ATOM 2221 O O . GLU B 1 90 ? 51.988 43.311 66.484 1.00 21.47 90 GLU B O 1
ATOM 2227 N N . ARG B 1 91 ? 53.748 42.205 67.394 1.00 21.77 91 ARG B N 1
ATOM 2228 C CA . ARG B 1 91 ? 53.373 42.267 68.801 1.00 22.06 91 ARG B CA 1
ATOM 2229 C C . ARG B 1 91 ? 53.020 43.671 69.296 1.00 20.70 91 ARG B C 1
ATOM 2230 O O . ARG B 1 91 ? 53.596 44.656 68.840 1.00 20.26 91 ARG B O 1
ATOM 2238 N N . GLY B 1 92 ? 52.094 43.741 70.246 1.00 20.14 92 GLY B N 1
ATOM 2239 C CA . GLY B 1 92 ? 51.933 44.930 71.091 1.00 19.69 92 GLY B CA 1
ATOM 2240 C C . GLY B 1 92 ? 52.559 44.650 72.448 1.00 19.65 92 GLY B C 1
ATOM 2241 O O . GLY B 1 92 ? 53.038 43.544 72.687 1.00 19.17 92 GLY B O 1
ATOM 2242 N N . PRO B 1 93 ? 52.558 45.644 73.357 1.00 19.90 93 PRO B N 1
ATOM 2243 C CA . PRO B 1 93 ? 53.160 45.420 74.676 1.00 19.77 93 PRO B CA 1
ATOM 2244 C C . PRO B 1 93 ? 52.489 44.300 75.470 1.00 19.71 93 PRO B C 1
ATOM 2245 O O . PRO B 1 93 ? 53.142 43.669 76.308 1.00 19.81 93 PRO B O 1
ATOM 2249 N N . LYS B 1 94 ? 51.208 44.042 75.197 1.00 19.58 94 LYS B N 1
ATOM 2250 C CA . LYS B 1 94 ? 50.477 43.003 75.912 1.00 19.48 94 LYS B CA 1
ATOM 2251 C C . LYS B 1 94 ? 50.426 41.685 75.134 1.00 19.47 94 LYS B C 1
ATOM 2252 O O . LYS B 1 94 ? 49.615 40.812 75.426 1.00 20.03 94 LYS B O 1
ATOM 2258 N N . GLY B 1 95 ? 51.353 41.537 74.189 1.00 19.27 95 GLY B N 1
ATOM 2259 C CA . GLY B 1 95 ? 51.508 40.296 73.428 1.00 18.78 95 GLY B CA 1
ATOM 2260 C C . GLY B 1 95 ? 50.874 40.354 72.053 1.00 18.63 95 GLY B C 1
ATOM 2261 O O . GLY B 1 95 ? 50.639 41.434 71.510 1.00 18.73 95 GLY B O 1
ATOM 2262 N N . PHE B 1 96 ? 5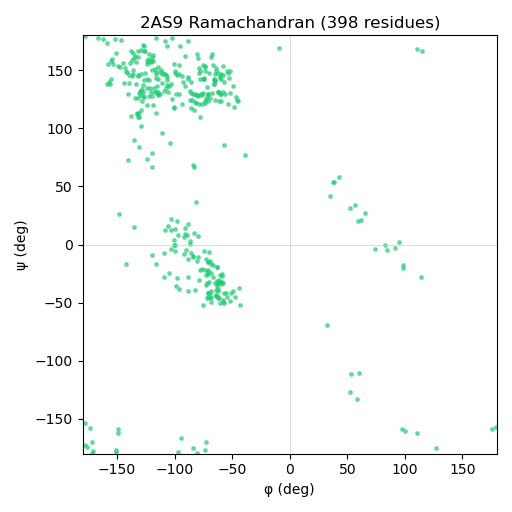0.615 39.177 71.488 1.00 17.94 96 PHE B N 1
ATOM 2263 C CA . PHE B 1 96 ? 50.133 39.050 70.119 1.00 17.70 96 PHE B CA 1
ATOM 2264 C C . PHE B 1 96 ? 48.599 39.114 69.982 1.00 17.27 96 PHE B C 1
ATOM 2265 O O . PHE B 1 96 ? 48.078 39.247 68.864 1.00 17.06 96 PHE B O 1
ATOM 2273 N N . ASN B 1 97 ? 47.875 39.027 71.096 1.00 16.43 97 ASN B N 1
ATOM 2274 C CA . ASN B 1 97 ? 46.414 39.010 71.028 1.00 15.89 97 ASN B CA 1
ATOM 2275 C C . ASN B 1 97 ? 45.835 40.420 70.894 1.00 15.40 97 ASN B C 1
ATOM 2276 O O . ASN B 1 97 ? 46.068 41.284 71.741 1.00 14.42 97 ASN B O 1
ATOM 2281 N N . PHE B 1 98 ? 45.082 40.637 69.814 1.00 14.39 98 PHE B N 1
ATOM 2282 C CA . PHE B 1 98 ? 44.459 41.936 69.526 1.00 13.61 98 PHE B CA 1
ATOM 2283 C C . PHE B 1 98 ? 43.670 42.433 70.738 1.00 13.75 98 PHE B C 1
ATOM 2284 O O . PHE B 1 98 ? 43.787 43.589 71.171 1.00 13.73 98 PHE B O 1
ATOM 2292 N N . ASN B 1 99 ? 42.856 41.543 71.286 1.00 14.10 99 ASN B N 1
ATOM 2293 C CA . ASN B 1 99 ? 41.953 41.938 72.362 1.00 14.30 99 ASN B CA 1
ATOM 2294 C C . ASN B 1 99 ? 42.659 42.295 73.657 1.00 15.00 99 ASN B C 1
ATOM 2295 O O . ASN B 1 99 ? 42.143 43.084 74.448 1.00 16.31 99 ASN B O 1
ATOM 2300 N N . GLU B 1 100 ? 43.855 41.758 73.847 1.00 15.06 100 GLU B N 1
ATOM 2301 C CA . GLU B 1 100 ? 44.657 42.061 75.031 1.00 15.75 100 GLU B CA 1
ATOM 2302 C C . GLU B 1 100 ? 45.309 43.440 74.924 1.00 15.90 100 GLU B C 1
ATOM 2303 O O . GLU B 1 100 ? 45.688 44.019 75.943 1.00 15.83 100 GLU B O 1
ATOM 2306 N N . ASN B 1 101 ? 45.439 43.951 73.695 1.00 15.24 101 ASN B N 1
ATOM 2307 C CA . ASN B 1 101 ? 46.136 45.212 73.440 1.00 15.57 101 ASN B CA 1
ATOM 2308 C C . ASN B 1 101 ? 45.220 46.415 73.252 1.00 15.90 101 ASN B C 1
ATOM 2309 O O . ASN B 1 101 ? 45.695 47.541 73.101 1.00 16.39 101 ASN B O 1
ATOM 2314 N N . VAL B 1 102 ? 43.915 46.168 73.229 1.00 15.31 102 VAL B N 1
ATOM 2315 C CA . VAL B 1 102 ? 42.921 47.234 73.043 1.00 14.78 102 VAL B CA 1
ATOM 2316 C C . VAL B 1 102 ? 41.818 47.102 74.091 1.00 15.26 102 VAL B C 1
ATOM 2317 O O . VAL B 1 102 ? 41.720 46.078 74.774 1.00 14.89 102 VAL B O 1
ATOM 2321 N N . GLN B 1 103 ? 41.005 48.144 74.234 1.00 14.98 103 GLN B N 1
ATOM 2322 C CA . GLN B 1 103 ? 39.775 48.056 75.021 1.00 16.06 103 GLN B CA 1
ATOM 2323 C C . GLN B 1 103 ? 38.628 48.540 74.156 1.00 15.39 103 GLN B C 1
ATOM 2324 O O . GLN B 1 103 ? 38.714 49.606 73.541 1.00 15.67 103 GLN B O 1
ATOM 2330 N N . ALA B 1 104 ? 37.558 47.759 74.127 1.00 15.35 104 ALA B N 1
ATOM 2331 C CA . ALA B 1 104 ? 36.411 48.050 73.283 1.00 15.22 104 ALA B CA 1
ATOM 2332 C C . ALA B 1 104 ? 35.542 49.135 73.897 1.00 15.25 104 ALA B C 1
ATOM 2333 O O . ALA B 1 104 ? 35.357 49.184 75.120 1.00 14.89 104 ALA B O 1
ATOM 2335 N N . PHE B 1 105 ? 35.009 50.000 73.039 1.00 14.94 105 PHE B N 1
ATOM 2336 C CA . PHE B 1 105 ? 33.968 50.938 73.445 1.00 15.50 105 PHE B CA 1
ATOM 2337 C C . PHE B 1 105 ? 32.615 50.257 73.645 1.00 16.22 105 PHE B C 1
ATOM 2338 O O . PHE B 1 105 ? 32.340 49.212 73.044 1.00 16.30 105 PHE B O 1
ATOM 2346 N N . ASN B 1 106 ? 31.795 50.856 74.513 1.00 16.95 106 ASN B N 1
ATOM 2347 C CA . ASN B 1 106 ? 30.376 50.558 74.602 1.00 17.95 106 ASN B CA 1
ATOM 2348 C C . ASN B 1 106 ? 29.609 51.617 73.822 1.00 17.93 106 ASN B C 1
ATOM 2349 O O . ASN B 1 106 ? 30.004 52.785 73.810 1.00 17.49 106 ASN B O 1
ATOM 2354 N N . PHE B 1 107 ? 28.508 51.219 73.189 1.00 18.41 107 PHE B N 1
ATOM 2355 C CA . PHE B 1 107 ? 27.574 52.190 72.619 1.00 18.94 107 PHE B CA 1
ATOM 2356 C C . PHE B 1 107 ? 26.900 53.035 73.706 1.00 19.48 107 PHE B C 1
ATOM 2357 O O . PHE B 1 107 ? 26.482 52.508 74.741 1.00 19.67 107 PHE B O 1
ATOM 2365 N N . ALA B 1 108 ? 26.777 54.334 73.453 1.00 19.77 108 ALA B N 1
ATOM 2366 C CA . ALA B 1 108 ? 25.866 55.188 74.226 1.00 20.96 108 ALA B CA 1
ATOM 2367 C C . ALA B 1 108 ? 24.420 54.725 73.990 1.00 21.88 108 ALA B C 1
ATOM 2368 O O . ALA B 1 108 ? 24.110 54.168 72.929 1.00 22.51 108 ALA B O 1
ATOM 2370 N N . LYS B 1 109 ? 23.540 54.940 74.971 1.00 22.62 109 LYS B N 1
ATOM 2371 C CA . LYS B 1 109 ? 22.111 54.666 74.775 1.00 23.43 109 LYS B CA 1
ATOM 2372 C C . LYS B 1 109 ? 21.569 55.556 73.657 1.00 23.99 109 LYS B C 1
ATOM 2373 O O . LYS B 1 109 ? 20.864 55.091 72.755 1.00 24.70 109 LYS B O 1
ATOM 2375 N N . ASP B 1 110 ? 21.925 56.836 73.733 1.00 24.37 110 ASP B N 1
ATOM 2376 C CA . ASP B 1 110 ? 21.522 57.868 72.781 1.00 24.94 110 ASP B CA 1
ATOM 2377 C C . ASP B 1 110 ? 22.311 59.141 73.116 1.00 25.13 110 ASP B C 1
ATOM 2378 O O . ASP B 1 110 ? 23.234 59.101 73.936 1.00 24.59 110 ASP B O 1
ATOM 2383 N N . ALA B 1 111 ? 21.938 60.264 72.500 1.00 25.37 111 ALA B N 1
ATOM 2384 C CA . ALA B 1 111 ? 22.544 61.554 72.808 1.00 25.44 111 ALA B CA 1
ATOM 2385 C C . ALA B 1 111 ? 21.560 62.698 72.569 1.00 25.95 111 ALA B C 1
ATOM 2386 O O . ALA B 1 111 ? 20.524 62.509 71.908 1.00 25.85 111 ALA B O 1
ATOM 2388 N N . LYS B 1 112 ? 21.888 63.871 73.113 1.00 26.31 112 LYS B N 1
ATOM 2389 C CA . LYS B 1 112 ? 21.044 65.068 73.009 1.00 26.69 112 LYS B CA 1
ATOM 2390 C C . LYS B 1 112 ? 21.810 66.235 72.397 1.00 26.58 112 LYS B C 1
ATOM 2391 O O . LYS B 1 112 ? 22.994 66.424 72.682 1.00 26.20 112 LYS B O 1
ATOM 2394 N N . VAL B 1 113 ? 21.122 67.030 71.577 1.00 26.54 113 VAL B N 1
ATOM 2395 C CA . VAL B 1 113 ? 21.673 68.299 71.102 1.00 26.61 113 VAL B CA 1
ATOM 2396 C C . VAL B 1 113 ? 22.211 69.089 72.302 1.00 26.67 113 VAL B C 1
ATOM 2397 O O . VAL B 1 113 ? 21.589 69.124 73.367 1.00 26.44 113 VAL B O 1
ATOM 2401 N N . ASP B 1 114 ? 23.393 69.672 72.122 1.00 26.54 114 ASP B N 1
ATOM 2402 C CA . ASP B 1 114 ? 24.108 70.434 73.153 1.00 26.98 114 ASP B CA 1
ATOM 2403 C C . ASP B 1 114 ? 24.960 69.626 74.134 1.00 26.51 114 ASP B C 1
ATOM 2404 O O . ASP B 1 114 ? 25.666 70.212 74.956 1.00 26.47 114 ASP B O 1
ATOM 2409 N N . ASP B 1 115 ? 24.912 68.294 74.040 1.00 25.69 115 ASP B N 1
ATOM 2410 C CA . ASP B 1 115 ? 25.823 67.450 74.820 1.00 25.49 115 ASP B CA 1
ATOM 2411 C C . ASP B 1 115 ? 27.265 67.767 74.444 1.00 24.57 115 ASP B C 1
ATOM 2412 O O . ASP B 1 115 ? 27.569 68.069 73.283 1.00 24.95 115 ASP B O 1
ATOM 2417 N N . LYS B 1 116 ? 28.153 67.702 75.429 1.00 23.97 116 LYS B N 1
ATOM 2418 C CA . LYS B 1 116 ? 29.575 67.849 75.183 1.00 23.12 116 LYS B CA 1
ATOM 2419 C C . LYS B 1 116 ? 30.122 66.506 74.706 1.00 22.40 116 LYS B C 1
ATOM 2420 O O . LYS B 1 116 ? 29.889 65.457 75.325 1.00 22.36 116 LYS B O 1
ATOM 2423 N N . ILE B 1 117 ? 30.825 66.547 73.581 1.00 20.73 117 ILE B N 1
ATOM 2424 C CA . ILE B 1 117 ? 31.368 65.334 72.973 1.00 19.72 117 ILE B CA 1
ATOM 2425 C C . ILE B 1 117 ? 32.861 65.473 72.696 1.00 19.00 117 ILE B C 1
ATOM 2426 O O . ILE B 1 117 ? 33.434 66.550 72.832 1.00 18.19 117 ILE B O 1
ATOM 2431 N N . LYS B 1 118 ? 33.483 64.368 72.312 1.00 18.79 118 LYS B N 1
ATOM 2432 C CA . LYS B 1 118 ? 34.872 64.392 71.890 1.00 18.48 118 LYS B CA 1
ATOM 2433 C C . LYS B 1 118 ? 35.086 63.455 70.710 1.00 18.17 118 LYS B C 1
ATOM 2434 O O . LYS B 1 118 ? 34.415 62.430 70.574 1.00 18.72 118 LYS B O 1
ATOM 2437 N N . VAL B 1 119 ? 36.023 63.824 69.857 1.00 17.34 119 VAL B N 1
ATOM 2438 C CA . VAL B 1 119 ? 36.405 62.978 68.740 1.00 16.55 119 VAL B CA 1
ATOM 2439 C C . VAL B 1 119 ? 37.857 62.607 68.972 1.00 16.48 119 VAL B C 1
ATOM 2440 O O . VAL B 1 119 ? 38.684 63.465 69.284 1.00 16.87 119 VAL B O 1
ATOM 2444 N N . ILE B 1 120 ? 38.166 61.321 68.852 1.00 15.56 120 ILE B N 1
ATOM 2445 C CA . ILE B 1 120 ? 39.534 60.876 69.003 1.00 16.45 120 ILE B CA 1
ATOM 2446 C C . ILE B 1 120 ? 39.911 60.122 67.739 1.00 15.64 120 ILE B C 1
ATOM 2447 O O . ILE B 1 120 ? 39.136 59.306 67.252 1.00 15.32 120 ILE B O 1
ATOM 2452 N N . GLY B 1 121 ? 41.091 60.410 67.199 1.00 15.07 121 GLY B N 1
ATOM 2453 C CA . GLY B 1 121 ? 41.526 59.731 66.005 1.00 14.46 121 GLY B CA 1
ATOM 2454 C C . GLY B 1 121 ? 42.830 60.240 65.446 1.00 14.32 121 GLY B C 1
ATOM 2455 O O . GLY B 1 121 ? 43.645 60.864 66.150 1.00 13.74 121 GLY B O 1
ATOM 2456 N N . TYR B 1 122 ? 43.011 59.956 64.165 1.00 14.76 122 TYR B N 1
ATOM 2457 C CA . TYR B 1 122 ? 44.252 60.213 63.457 1.00 15.26 122 TYR B CA 1
ATOM 2458 C C . TYR B 1 122 ? 43.989 61.175 62.305 1.00 16.27 122 TYR B C 1
ATOM 2459 O O . TYR B 1 122 ? 43.900 60.752 61.150 1.00 16.62 122 TYR B O 1
ATOM 2468 N N . PRO B 1 123 ? 43.867 62.480 62.625 1.00 16.86 123 PRO B N 1
ATOM 2469 C CA . PRO B 1 123 ? 43.538 63.495 61.616 1.00 17.74 123 PRO B CA 1
ATOM 2470 C C . PRO B 1 123 ? 44.546 63.624 60.467 1.00 18.69 123 PRO B C 1
ATOM 2471 O O . PRO B 1 123 ? 44.146 63.958 59.347 1.00 19.82 123 PRO B O 1
ATOM 2475 N N . LEU B 1 124 ? 45.828 63.379 60.738 1.00 19.34 124 LEU B N 1
ATOM 2476 C CA . LEU B 1 124 ? 46.879 63.551 59.723 1.00 20.64 124 LEU B CA 1
ATOM 2477 C C . LEU B 1 124 ? 47.190 62.215 59.046 1.00 21.35 124 LEU B C 1
ATOM 2478 O O . LEU B 1 124 ? 46.981 61.165 59.646 1.00 21.82 124 LEU B O 1
ATOM 2483 N N . PRO B 1 125 ? 47.691 62.240 57.793 1.00 22.00 125 PRO B N 1
ATOM 2484 C CA . PRO B 1 125 ? 48.180 60.974 57.210 1.00 22.30 125 PRO B CA 1
ATOM 2485 C C . PRO B 1 125 ? 49.206 60.259 58.110 1.00 22.22 125 PRO B C 1
ATOM 2486 O O . PRO B 1 125 ? 50.025 60.917 58.769 1.00 21.98 125 PRO B O 1
ATOM 2490 N N . ALA B 1 126 ? 49.150 58.925 58.141 1.00 22.74 126 ALA B N 1
ATOM 2491 C CA . ALA B 1 126 ? 50.058 58.121 58.977 1.00 23.00 126 ALA B CA 1
ATOM 2492 C C . ALA B 1 126 ? 51.523 58.395 58.654 1.00 23.55 126 ALA B C 1
ATOM 2493 O O . ALA B 1 126 ? 52.296 58.762 59.541 1.00 23.79 126 ALA B O 1
ATOM 2495 N N . SER B 1 129 ? 52.684 61.431 60.701 1.00 23.69 129 SER B N 1
ATOM 2496 C CA . SER B 1 129 ? 52.344 61.703 62.092 1.00 23.78 129 SER B CA 1
ATOM 2497 C C . SER B 1 129 ? 52.172 60.405 62.876 1.00 23.20 129 SER B C 1
ATOM 2498 O O . SER B 1 129 ? 52.997 60.084 63.734 1.00 23.57 129 SER B O 1
ATOM 2501 N N . PHE B 1 130 ? 51.108 59.657 62.576 1.00 22.62 130 PHE B N 1
ATOM 2502 C CA . PHE B 1 130 ? 50.789 58.427 63.304 1.00 21.99 130 PHE B CA 1
ATOM 2503 C C . PHE B 1 130 ? 50.527 58.737 64.790 1.00 21.49 130 PHE B C 1
ATOM 2504 O O . PHE B 1 130 ? 50.621 57.856 65.654 1.00 21.07 130 PHE B O 1
ATOM 2512 N N . LYS B 1 131 ? 50.197 59.999 65.067 1.00 20.89 131 LYS B N 1
ATOM 2513 C CA . LYS B 1 131 ? 49.885 60.457 66.420 1.00 20.71 131 LYS B CA 1
ATOM 2514 C C . LYS B 1 131 ? 48.388 60.704 66.585 1.00 19.36 131 LYS B C 1
ATOM 2515 O O . LYS B 1 131 ? 47.712 61.184 65.670 1.00 18.97 131 LYS B O 1
ATOM 2520 N N . GLN B 1 132 ? 47.878 60.349 67.759 1.00 18.29 132 GLN B N 1
ATOM 2521 C CA . GLN B 1 132 ? 46.460 60.470 68.027 1.00 17.49 132 GLN B CA 1
ATOM 2522 C C . GLN B 1 132 ? 46.142 61.854 68.574 1.00 17.28 132 GLN B C 1
ATOM 2523 O O . GLN B 1 132 ? 46.928 62.415 69.356 1.00 16.66 132 GLN B O 1
ATOM 2529 N N . PHE B 1 133 ? 44.995 62.390 68.160 1.00 16.72 133 PHE B N 1
ATOM 2530 C CA . PHE B 1 133 ? 44.504 63.677 68.657 1.00 17.07 133 PHE B CA 1
ATOM 2531 C C . PHE B 1 133 ? 43.092 63.580 69.219 1.00 17.28 133 PHE B C 1
ATOM 2532 O O . PHE B 1 133 ? 42.276 62.790 68.732 1.00 16.83 133 PHE B O 1
ATOM 2540 N N . GLU B 1 134 ? 42.818 64.405 70.232 1.00 16.53 134 GLU B N 1
ATOM 2541 C CA . GLU B 1 134 ? 41.504 64.512 70.865 1.00 17.96 134 GLU B CA 1
ATOM 2542 C C . GLU B 1 134 ? 40.956 65.902 70.593 1.00 17.88 134 GLU B C 1
ATOM 2543 O O . GLU B 1 134 ? 41.651 66.900 70.810 1.00 17.81 134 GLU B O 1
ATOM 2549 N N . SER B 1 135 ? 39.725 65.958 70.093 1.00 17.17 135 SER B N 1
ATOM 2550 C CA . SER B 1 135 ? 39.092 67.213 69.695 1.00 17.52 135 SER B CA 1
ATOM 2551 C C . SER B 1 135 ? 37.729 67.302 70.362 1.00 18.20 135 SER B C 1
ATOM 2552 O O . SER B 1 135 ? 36.883 66.416 70.196 1.00 17.91 135 SER B O 1
ATOM 2555 N N . THR B 1 136 ? 37.505 68.377 71.112 1.00 18.70 136 THR B N 1
ATOM 2556 C CA . THR B 1 136 ? 36.256 68.520 71.843 1.00 19.42 136 THR B CA 1
ATOM 2557 C C . THR B 1 136 ? 35.287 69.463 71.118 1.00 19.58 136 THR B C 1
ATOM 2558 O O . THR B 1 136 ? 35.703 70.323 70.327 1.00 19.43 136 THR B O 1
ATOM 2562 N N . GLY B 1 137 ? 34.000 69.282 71.381 1.00 20.02 137 GLY B N 1
ATOM 2563 C CA . GLY B 1 137 ? 32.963 70.088 70.765 1.00 20.47 137 GLY B CA 1
ATOM 2564 C C . GLY B 1 137 ? 31.601 69.773 71.349 1.00 20.68 137 GLY B C 1
ATOM 2565 O O . GLY B 1 137 ? 31.491 69.226 72.446 1.00 20.63 137 GLY B O 1
ATOM 2566 N N . THR B 1 138 ? 30.561 70.091 70.592 1.00 21.44 138 THR B N 1
ATOM 2567 C CA . THR B 1 138 ? 29.191 69.981 71.072 1.00 22.41 138 THR B CA 1
ATOM 2568 C C . THR B 1 138 ? 28.331 69.354 69.981 1.00 21.53 138 THR B C 1
ATOM 2569 O O . THR B 1 138 ? 28.624 69.523 68.803 1.00 21.37 138 THR B O 1
ATOM 2573 N N . ILE B 1 139 ? 27.283 68.628 70.370 1.00 21.50 139 ILE B N 1
ATOM 2574 C CA . ILE B 1 139 ? 26.293 68.139 69.408 1.00 21.65 139 ILE B CA 1
ATOM 2575 C C . ILE B 1 139 ? 25.385 69.287 68.979 1.00 22.39 139 ILE B C 1
ATOM 2576 O O . ILE B 1 139 ? 24.856 70.012 69.823 1.00 22.39 139 ILE B O 1
ATOM 2581 N N . LYS B 1 140 ? 25.205 69.438 67.670 1.00 23.26 140 LYS B N 1
ATOM 2582 C CA . LYS B 1 140 ? 24.429 70.554 67.125 1.00 24.71 140 LYS B CA 1
ATOM 2583 C C . LYS B 1 140 ? 23.092 70.115 66.538 1.00 25.55 140 LYS B C 1
ATOM 2584 O O . LYS B 1 140 ? 22.129 70.893 66.511 1.00 26.24 140 LYS B O 1
ATOM 2590 N N . ARG B 1 141 ? 23.034 68.871 66.073 1.00 26.28 141 ARG B N 1
ATOM 2591 C CA . ARG B 1 141 ? 21.834 68.334 65.443 1.00 27.16 141 ARG B CA 1
ATOM 2592 C C . ARG B 1 141 ? 21.835 66.812 65.529 1.00 27.56 141 ARG B C 1
ATOM 2593 O O . ARG B 1 141 ? 22.881 66.172 65.383 1.00 27.38 141 ARG B O 1
ATOM 2597 N N . ILE B 1 142 ? 20.662 66.246 65.802 1.00 27.88 142 ILE B N 1
ATOM 2598 C CA . ILE B 1 142 ? 20.437 64.809 65.657 1.00 28.47 142 ILE B CA 1
ATOM 2599 C C . ILE B 1 142 ? 19.131 64.631 64.901 1.00 29.03 142 ILE B C 1
ATOM 2600 O O . ILE B 1 142 ? 18.058 64.978 65.409 1.00 29.44 142 ILE B O 1
ATOM 2605 N N . LYS B 1 143 ? 19.234 64.113 63.680 1.00 29.26 143 LYS B N 1
ATOM 2606 C CA . LYS B 1 143 ? 18.068 63.781 62.870 1.00 29.71 143 LYS B CA 1
ATOM 2607 C C . LYS B 1 143 ? 18.216 62.366 62.312 1.00 30.00 143 LYS B C 1
ATOM 2608 O O . LYS B 1 143 ? 19.069 62.114 61.454 1.00 30.06 143 LYS B O 1
ATOM 2610 N N . ASP B 1 144 ? 17.397 61.443 62.816 1.00 30.16 144 ASP B N 1
ATOM 2611 C CA . ASP B 1 144 ? 17.427 60.052 62.359 1.00 29.99 144 ASP B CA 1
ATOM 2612 C C . ASP B 1 144 ? 18.801 59.417 62.601 1.00 29.99 144 ASP B C 1
ATOM 2613 O O . ASP B 1 144 ? 19.187 59.186 63.749 1.00 29.93 144 ASP B O 1
ATOM 2614 N N . ASN B 1 145 ? 19.535 59.145 61.519 1.00 29.55 145 ASN B N 1
ATOM 2615 C CA . ASN B 1 145 ? 20.855 58.511 61.624 1.00 29.47 145 ASN B CA 1
ATOM 2616 C C . ASN B 1 145 ? 22.022 59.472 61.382 1.00 28.75 145 ASN B C 1
ATOM 2617 O O . ASN B 1 145 ? 23.153 59.040 61.144 1.00 28.50 145 ASN B O 1
ATOM 2622 N N . ILE B 1 146 ? 21.732 60.772 61.438 1.00 28.23 146 ILE B N 1
ATOM 2623 C CA . ILE B 1 146 ? 22.746 61.816 61.282 1.00 28.00 146 ILE B CA 1
ATOM 2624 C C . ILE B 1 146 ? 22.988 62.517 62.608 1.00 27.39 146 ILE B C 1
ATOM 2625 O O . ILE B 1 146 ? 22.042 62.916 63.297 1.00 26.80 146 ILE B O 1
ATOM 2630 N N . LEU B 1 147 ? 24.267 62.660 62.947 1.00 26.73 147 LEU B N 1
ATOM 2631 C CA . LEU B 1 147 ? 24.708 63.399 64.114 1.00 26.50 147 LEU B CA 1
ATOM 2632 C C . LEU B 1 147 ? 25.585 64.539 63.602 1.00 26.25 147 LEU B C 1
ATOM 2633 O O . LEU B 1 147 ? 26.594 64.298 62.933 1.00 26.11 147 LEU B O 1
ATOM 2638 N N . ASN B 1 148 ? 25.192 65.778 63.890 1.00 25.64 148 ASN B N 1
ATOM 2639 C CA . ASN B 1 148 ? 26.045 66.926 63.575 1.00 25.40 148 ASN B CA 1
ATOM 2640 C C . ASN B 1 148 ? 26.695 67.478 64.831 1.00 24.99 148 ASN B C 1
ATOM 2641 O O . ASN B 1 148 ? 26.043 67.597 65.867 1.00 24.50 148 ASN B O 1
ATOM 2646 N N . PHE B 1 149 ? 27.985 67.792 64.721 1.00 24.14 149 PHE B N 1
ATOM 2647 C CA . PHE B 1 149 ? 28.806 68.221 65.848 1.00 24.08 149 PHE B CA 1
ATOM 2648 C C . PHE B 1 149 ? 29.823 69.270 65.384 1.00 23.88 149 PHE B C 1
ATOM 2649 O O . PHE B 1 149 ? 30.175 69.324 64.200 1.00 23.86 149 PHE B O 1
ATOM 2657 N N . ASP B 1 150 ? 30.296 70.097 66.311 1.00 24.33 150 ASP B N 1
ATOM 2658 C CA . ASP B 1 150 ? 31.199 71.196 65.958 1.00 24.83 150 ASP B CA 1
ATOM 2659 C C . ASP B 1 150 ? 32.662 71.013 66.409 1.00 24.23 150 ASP B C 1
ATOM 2660 O O . ASP B 1 150 ? 33.443 71.962 66.364 1.00 24.76 150 ASP B O 1
ATOM 2665 N N . ALA B 1 151 ? 33.037 69.810 66.837 1.00 23.24 151 ALA B N 1
ATOM 2666 C CA . ALA B 1 151 ? 34.447 69.528 67.141 1.00 21.94 151 ALA B CA 1
ATOM 2667 C C . ALA B 1 151 ? 35.263 69.597 65.862 1.00 21.51 151 ALA B C 1
ATOM 2668 O O . ALA B 1 151 ? 34.806 69.162 64.798 1.00 21.24 151 ALA B O 1
ATOM 2670 N N . TYR B 1 152 ? 36.469 70.137 65.975 1.00 20.38 152 TYR B N 1
ATOM 2671 C CA . TYR B 1 152 ? 37.372 70.270 64.836 1.00 20.06 152 TYR B CA 1
ATOM 2672 C C . TYR B 1 152 ? 37.851 68.914 64.337 1.00 19.61 152 TYR B C 1
ATOM 2673 O O . TYR B 1 152 ? 38.322 68.086 65.120 1.00 19.40 152 TYR B O 1
ATOM 2682 N N . ILE B 1 153 ? 37.749 68.699 63.030 1.00 19.14 153 ILE B N 1
ATOM 2683 C CA . ILE B 1 153 ? 38.296 67.485 62.431 1.00 18.83 153 ILE B CA 1
ATOM 2684 C C . ILE B 1 153 ? 39.058 67.803 61.146 1.00 19.36 153 ILE B C 1
ATOM 2685 O O . ILE B 1 153 ? 38.884 68.877 60.561 1.00 19.39 153 ILE B O 1
ATOM 2690 N N . GLU B 1 154 ? 39.911 66.865 60.745 1.00 19.61 154 GLU B N 1
ATOM 2691 C CA . GLU B 1 154 ? 40.588 66.878 59.445 1.00 20.39 154 GLU B CA 1
ATOM 2692 C C . GLU B 1 154 ? 40.322 65.523 58.775 1.00 19.54 154 GLU B C 1
ATOM 2693 O O . GLU B 1 154 ? 39.793 64.623 59.431 1.00 19.40 154 GLU B O 1
ATOM 2699 N N . PRO B 1 155 ? 40.610 65.393 57.462 1.00 19.17 155 PRO B N 1
ATOM 2700 C CA . PRO B 1 155 ? 40.293 64.167 56.700 1.00 18.58 155 PRO B CA 1
ATOM 2701 C C . PRO B 1 155 ? 40.601 62.808 57.347 1.00 17.88 155 PRO B C 1
ATOM 2702 O O . PRO B 1 155 ? 39.833 61.854 57.156 1.00 17.30 155 PRO B O 1
ATOM 2706 N N . GLY B 1 156 ? 41.714 62.706 58.072 1.00 16.81 156 GLY B N 1
ATOM 2707 C CA . GLY B 1 156 ? 42.092 61.439 58.708 1.00 16.36 156 GLY B CA 1
ATOM 2708 C C . GLY B 1 156 ? 41.143 61.005 59.814 1.00 16.42 156 GLY B C 1
ATOM 2709 O O . GLY B 1 156 ? 41.149 59.838 60.219 1.00 16.90 156 GLY B O 1
ATOM 2710 N N . ASN B 1 157 ? 40.344 61.942 60.319 1.00 16.56 157 ASN B N 1
ATOM 2711 C CA . ASN B 1 157 ? 39.309 61.616 61.310 1.00 16.53 157 ASN B CA 1
ATOM 2712 C C . ASN B 1 157 ? 38.159 60.809 60.734 1.00 16.01 157 ASN B C 1
ATOM 2713 O O . ASN B 1 157 ? 37.263 60.383 61.467 1.00 15.72 157 ASN B O 1
ATOM 2718 N N . SER B 1 158 ? 38.161 60.628 59.418 1.00 15.93 158 SER B N 1
ATOM 2719 C CA . SER B 1 158 ? 37.237 59.690 58.785 1.00 16.18 158 SER B CA 1
ATOM 2720 C C . SER B 1 158 ? 37.292 58.369 59.559 1.00 15.15 158 SER B C 1
ATOM 2721 O O . SER B 1 158 ? 38.359 57.765 59.672 1.00 15.53 158 SER B O 1
ATOM 2724 N N . GLY B 1 159 ? 36.157 57.969 60.133 1.00 13.97 159 GLY B N 1
ATOM 2725 C CA . GLY B 1 159 ? 36.042 56.700 60.869 1.00 13.87 159 GLY B CA 1
ATOM 2726 C C . GLY B 1 159 ? 36.240 56.800 62.376 1.00 13.94 159 GLY B C 1
ATOM 2727 O O . GLY B 1 159 ? 36.205 55.782 63.072 1.00 13.91 159 GLY B O 1
ATOM 2728 N N . SER B 1 160 ? 36.453 58.020 62.882 1.00 13.46 160 SER B N 1
ATOM 2729 C CA . SER B 1 160 ? 36.706 58.244 64.311 1.00 13.61 160 SER B CA 1
ATOM 2730 C C . SER B 1 160 ? 35.417 58.071 65.108 1.00 13.38 160 SER B C 1
ATOM 2731 O O . SER B 1 160 ? 34.338 58.365 64.594 1.00 13.46 160 SER B O 1
ATOM 2734 N N . PRO B 1 161 ? 35.534 57.616 66.366 1.00 13.26 161 PRO B N 1
ATOM 2735 C CA . PRO B 1 161 ? 34.375 57.585 67.240 1.00 13.74 161 PRO B CA 1
ATOM 2736 C C . PRO B 1 161 ? 34.043 59.003 67.700 1.00 14.22 161 PRO B C 1
ATOM 2737 O O . PRO B 1 161 ? 34.956 59.807 67.952 1.00 14.28 161 PRO B O 1
ATOM 2741 N N . VAL B 1 162 ? 32.752 59.289 67.801 1.00 14.57 162 VAL B N 1
ATOM 2742 C CA . VAL B 1 162 ? 32.269 60.459 68.512 1.00 14.75 162 VAL B CA 1
ATOM 2743 C C . VAL B 1 162 ? 31.819 59.926 69.861 1.00 14.54 162 VAL B C 1
ATOM 2744 O O . VAL B 1 162 ? 30.934 59.074 69.932 1.00 14.77 162 VAL B O 1
ATOM 2748 N N . LEU B 1 163 ? 32.458 60.420 70.915 1.00 14.67 163 LEU B N 1
ATOM 2749 C CA . LEU B 1 163 ? 32.250 59.922 72.286 1.00 15.03 163 LEU B CA 1
ATOM 2750 C C . LEU B 1 163 ? 31.474 60.904 73.153 1.00 15.33 163 LEU B C 1
ATOM 2751 O O . LEU B 1 163 ? 31.597 62.116 72.986 1.00 15.64 163 LEU B O 1
ATOM 2756 N N . ASN B 1 164 ? 30.658 60.371 74.057 1.00 16.05 164 ASN B N 1
ATOM 2757 C CA . ASN B 1 164 ? 30.007 61.197 75.081 1.00 17.03 164 ASN B CA 1
ATOM 2758 C C . ASN B 1 164 ? 30.953 61.406 76.266 1.00 18.12 164 ASN B C 1
ATOM 2759 O O . ASN B 1 164 ? 32.112 60.990 76.209 1.00 17.56 164 ASN B O 1
ATOM 2764 N N . SER B 1 165 ? 30.487 62.056 77.337 1.00 19.10 165 SER B N 1
ATOM 2765 C CA . SER B 1 165 ? 31.406 62.421 78.427 1.00 20.54 165 SER B CA 1
ATOM 2766 C C . SER B 1 165 ? 31.879 61.211 79.234 1.00 20.50 165 SER B C 1
ATOM 2767 O O . SER B 1 165 ? 32.854 61.298 79.991 1.00 21.49 165 SER B O 1
ATOM 2770 N N . ASN B 1 166 ? 31.194 60.085 79.058 1.00 20.73 166 ASN B N 1
ATOM 2771 C CA . ASN B 1 166 ? 31.559 58.842 79.725 1.00 21.08 166 ASN B CA 1
ATOM 2772 C C . ASN B 1 166 ? 32.277 57.855 78.800 1.00 20.23 166 ASN B C 1
ATOM 2773 O O . ASN B 1 166 ? 32.340 56.652 79.076 1.00 20.09 166 ASN B O 1
ATOM 2778 N N . ASN B 1 167 ? 32.856 58.406 77.731 1.00 19.11 167 ASN B N 1
ATOM 2779 C CA . ASN B 1 167 ? 33.608 57.647 76.727 1.00 19.02 167 ASN B CA 1
ATOM 2780 C C . ASN B 1 167 ? 32.850 56.508 76.064 1.00 18.38 167 ASN B C 1
ATOM 2781 O O . ASN B 1 167 ? 33.445 55.482 75.712 1.00 18.36 167 ASN B O 1
ATOM 2786 N N . GLU B 1 168 ? 31.547 56.704 75.885 1.00 18.48 168 GLU B N 1
ATOM 2787 C CA . GLU B 1 168 ? 30.711 55.768 75.134 1.00 18.38 168 GLU B CA 1
ATOM 2788 C C . GLU B 1 168 ? 30.509 56.321 73.731 1.00 18.30 168 GLU B C 1
ATOM 2789 O O . GLU B 1 168 ? 30.430 57.541 73.554 1.00 17.62 168 GLU B O 1
ATOM 2795 N N . VAL B 1 169 ? 30.400 55.428 72.749 1.00 17.62 169 VAL B N 1
ATOM 2796 C CA . VAL B 1 169 ? 30.358 55.850 71.349 1.00 18.51 169 VAL B CA 1
ATOM 2797 C C . VAL B 1 169 ? 28.950 56.182 70.916 1.00 18.17 169 VAL B C 1
ATOM 2798 O O . VAL B 1 169 ? 28.052 55.353 71.031 1.00 18.37 169 VAL B O 1
ATOM 2802 N N . ILE B 1 170 ? 28.775 57.396 70.404 1.00 18.25 170 ILE B N 1
ATOM 2803 C CA . ILE B 1 170 ? 27.478 57.880 69.926 1.00 18.48 170 ILE B CA 1
ATOM 2804 C C . ILE B 1 170 ? 27.377 57.724 68.409 1.00 18.18 170 ILE B C 1
ATOM 2805 O O . ILE B 1 170 ? 26.286 57.567 67.855 1.00 18.78 170 ILE B O 1
ATOM 2810 N N . GLY B 1 171 ? 28.521 57.774 67.742 1.00 17.90 171 GLY B N 1
ATOM 2811 C CA . GLY B 1 171 ? 28.530 57.758 66.285 1.00 17.58 171 GLY B CA 1
ATOM 2812 C C . GLY B 1 171 ? 29.909 57.621 65.697 1.00 17.11 171 GLY B C 1
ATOM 2813 O O . GLY B 1 171 ? 30.898 57.502 66.421 1.00 16.52 171 GLY B O 1
ATOM 2814 N N . VAL B 1 172 ? 29.957 57.618 64.369 1.00 16.96 172 VAL B N 1
ATOM 2815 C CA . VAL B 1 172 ? 31.216 57.500 63.630 1.00 16.07 172 VAL B CA 1
ATOM 2816 C C . VAL B 1 172 ? 31.338 58.626 62.613 1.00 16.56 172 VAL B C 1
ATOM 2817 O O . VAL B 1 172 ? 30.442 58.839 61.796 1.00 16.29 172 VAL B O 1
ATOM 2821 N N . VAL B 1 173 ? 32.463 59.329 62.671 1.00 17.33 173 VAL B N 1
ATOM 2822 C CA . VAL B 1 173 ? 32.731 60.480 61.789 1.00 18.64 173 VAL B CA 1
ATOM 2823 C C . VAL B 1 173 ? 32.746 60.100 60.296 1.00 20.23 173 VAL B C 1
ATOM 2824 O O . VAL B 1 173 ? 3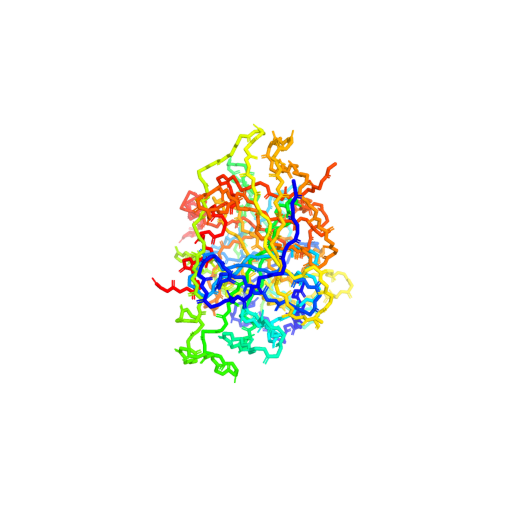3.385 59.115 59.909 1.00 18.92 173 VAL B O 1
ATOM 2828 N N . TYR B 1 174 ? 32.009 60.882 59.497 1.00 21.62 174 TYR B N 1
ATOM 2829 C CA . TYR B 1 174 ? 31.899 60.744 58.030 1.00 24.51 174 TYR B CA 1
ATOM 2830 C C . TYR B 1 174 ? 33.213 60.838 57.271 1.00 25.08 174 TYR B C 1
ATOM 2831 O O . TYR B 1 174 ? 34.154 61.510 57.708 1.00 26.10 174 TYR B O 1
ATOM 2840 N N . GLY B 1 175 ? 33.244 60.197 56.104 1.00 25.78 175 GLY B N 1
ATOM 2841 C CA . GLY B 1 175 ? 34.283 60.442 55.108 1.00 25.86 175 GLY B CA 1
ATOM 2842 C C . GLY B 1 175 ? 33.959 61.687 54.289 1.00 26.15 175 GLY B C 1
ATOM 2843 N N . TYR B 1 184 ? 28.119 72.239 59.967 1.00 29.51 184 TYR B N 1
ATOM 2844 C CA . TYR B 1 184 ? 28.846 71.476 60.981 1.00 29.27 184 TYR B CA 1
ATOM 2845 C C . TYR B 1 184 ? 29.338 70.140 60.440 1.00 28.28 184 TYR B C 1
ATOM 2846 O O . TYR B 1 184 ? 28.941 69.716 59.351 1.00 28.63 184 TYR B O 1
ATOM 2855 N N . ASN B 1 185 ? 30.201 69.479 61.210 1.00 26.63 185 ASN B N 1
ATOM 2856 C CA . ASN B 1 185 ? 30.723 68.178 60.814 1.00 24.94 185 ASN B CA 1
ATOM 2857 C C . ASN B 1 185 ? 29.681 67.096 61.013 1.00 23.88 185 ASN B C 1
ATOM 2858 O O . ASN B 1 185 ? 28.778 67.246 61.833 1.00 23.77 185 ASN B O 1
ATOM 2863 N N . GLY B 1 186 ? 29.804 66.015 60.252 1.00 22.50 186 GLY B N 1
ATOM 2864 C CA . GLY B 1 186 ? 28.800 64.962 60.261 1.00 21.11 186 GLY B CA 1
ATOM 2865 C C . GLY B 1 186 ? 29.313 63.630 60.757 1.00 20.10 186 GLY B C 1
ATOM 2866 O O . GLY B 1 186 ? 30.492 63.282 60.577 1.00 18.81 186 GLY B O 1
ATOM 2867 N N . ALA B 1 187 ? 28.412 62.884 61.388 1.00 19.45 187 ALA B N 1
ATOM 2868 C CA . ALA B 1 187 ? 28.696 61.535 61.853 1.00 19.47 187 ALA B CA 1
ATOM 2869 C C . ALA B 1 187 ? 27.441 60.685 61.669 1.00 19.20 187 ALA B C 1
ATOM 2870 O O . ALA B 1 187 ? 26.322 61.212 61.697 1.00 20.08 187 ALA B O 1
ATOM 2872 N N . VAL B 1 188 ? 27.631 59.384 61.473 1.00 18.89 188 VAL B N 1
ATOM 2873 C CA . VAL B 1 188 ? 26.525 58.441 61.557 1.00 19.51 188 VAL B CA 1
ATOM 2874 C C . VAL B 1 188 ? 26.147 58.276 63.028 1.00 20.01 188 VAL B C 1
ATOM 2875 O O . VAL B 1 188 ? 26.991 57.925 63.845 1.00 19.23 188 VAL B O 1
ATOM 2879 N N . TYR B 1 189 ? 24.883 58.542 63.346 1.00 20.39 189 TYR B N 1
ATOM 2880 C CA . TYR B 1 189 ? 24.338 58.365 64.690 1.00 21.43 189 TYR B CA 1
ATOM 2881 C C . TYR B 1 189 ? 23.913 56.908 64.845 1.00 21.94 189 TYR B C 1
ATOM 2882 O O . TYR B 1 189 ? 23.138 56.395 64.035 1.00 22.18 189 TYR B O 1
ATOM 2891 N N . PHE B 1 190 ? 24.442 56.236 65.863 1.00 22.18 190 PHE B N 1
ATOM 2892 C CA . PHE B 1 190 ? 24.074 54.846 66.117 1.00 23.00 190 PHE B CA 1
ATOM 2893 C C . PHE B 1 190 ? 22.653 54.740 66.647 1.00 23.63 190 PHE B C 1
ATOM 2894 O O . PHE B 1 190 ? 22.286 55.364 67.646 1.00 24.91 190 PHE B O 1
ATOM 2902 N N . THR B 1 191 ? 21.858 53.960 65.936 1.00 24.27 191 THR B N 1
ATOM 2903 C CA . THR B 1 191 ? 20.480 53.690 66.302 1.00 24.37 191 THR B CA 1
ATOM 2904 C C . THR B 1 191 ? 20.305 52.173 66.339 1.00 24.02 191 THR B C 1
ATOM 2905 O O . THR B 1 191 ? 21.219 51.448 65.938 1.00 23.05 191 THR B O 1
ATOM 2909 N N . PRO B 1 192 ? 19.148 51.688 66.839 1.00 23.76 192 PRO B N 1
ATOM 2910 C CA . PRO B 1 192 ? 18.915 50.251 66.989 1.00 23.46 192 PRO B CA 1
ATOM 2911 C C . PRO B 1 192 ? 19.273 49.397 65.774 1.00 22.91 192 PRO B C 1
ATOM 2912 O O . PRO B 1 192 ? 19.903 48.353 65.947 1.00 22.57 192 PRO B O 1
ATOM 2916 N N . GLN B 1 193 ? 18.883 49.818 64.569 1.00 22.21 193 GLN B N 1
ATOM 2917 C CA . GLN B 1 193 ? 19.114 48.994 63.374 1.00 21.56 193 GLN B CA 1
ATOM 2918 C C . GLN B 1 193 ? 20.600 48.788 63.087 1.00 21.09 193 GLN B C 1
ATOM 2919 O O . GLN B 1 193 ? 21.038 47.673 62.782 1.00 20.66 193 GLN B O 1
ATOM 2921 N N . ILE B 1 194 ? 21.364 49.869 63.196 1.00 20.34 194 ILE B N 1
ATOM 2922 C CA . ILE B 1 194 ? 22.806 49.831 62.931 1.00 19.73 194 ILE B CA 1
ATOM 2923 C C . ILE B 1 194 ? 23.537 49.064 64.035 1.00 19.36 194 ILE B C 1
ATOM 2924 O O . ILE B 1 194 ? 24.444 48.277 63.756 1.00 18.41 194 ILE B O 1
ATOM 2929 N N . LYS B 1 195 ? 23.137 49.293 65.284 1.00 18.58 195 LYS B N 1
ATOM 2930 C CA . LYS B 1 195 ? 23.725 48.574 66.417 1.00 18.49 195 LYS B CA 1
ATOM 2931 C C . LYS B 1 195 ? 23.463 47.072 66.318 1.00 18.33 195 LYS B C 1
ATOM 2932 O O . LYS B 1 195 ? 24.327 46.260 66.662 1.00 18.23 195 LYS B O 1
ATOM 2938 N N . ASP B 1 196 ? 22.269 46.710 65.852 1.00 18.58 196 ASP B N 1
ATOM 2939 C CA . ASP B 1 196 ? 21.923 45.302 65.651 1.00 19.37 196 ASP B CA 1
ATOM 2940 C C . ASP B 1 196 ? 22.824 44.661 64.603 1.00 17.87 196 ASP B C 1
ATOM 2941 O O . ASP B 1 196 ? 23.300 43.547 64.801 1.00 17.90 196 ASP B O 1
ATOM 2946 N N . PHE B 1 197 ? 23.052 45.367 63.495 1.00 16.88 197 PHE B N 1
ATOM 2947 C CA . PHE B 1 197 ? 23.964 44.904 62.437 1.00 15.87 197 PHE B CA 1
ATOM 2948 C C . PHE B 1 197 ? 25.373 44.639 62.992 1.00 15.94 197 PHE B C 1
ATOM 2949 O O . PHE B 1 197 ? 25.948 43.568 62.786 1.00 15.87 197 PHE B O 1
ATOM 2957 N N . ILE B 1 198 ? 25.911 45.623 63.715 1.00 14.89 198 ILE B N 1
ATOM 2958 C CA . ILE B 1 198 ? 27.234 45.484 64.344 1.00 14.54 198 ILE B CA 1
ATOM 2959 C C . ILE B 1 198 ? 27.275 44.285 65.298 1.00 14.45 198 ILE B C 1
ATOM 2960 O O . ILE B 1 198 ? 28.188 43.456 65.221 1.00 13.85 198 ILE B O 1
ATOM 2965 N N . GLN B 1 199 ? 26.277 44.197 66.173 1.00 14.37 199 GLN B N 1
ATOM 2966 C CA . GLN B 1 199 ? 26.200 43.126 67.168 1.00 14.59 199 GLN B CA 1
ATOM 2967 C C . GLN B 1 199 ? 26.202 41.732 66.523 1.00 14.70 199 GLN B C 1
ATOM 2968 O O . GLN B 1 199 ? 26.884 40.815 66.995 1.00 14.42 199 GLN B O 1
ATOM 2970 N N . LYS B 1 200 ? 25.469 41.586 65.424 1.00 14.04 200 LYS B N 1
ATOM 2971 C CA . LYS B 1 200 ? 25.432 40.317 64.711 1.00 14.98 200 LYS B CA 1
ATOM 2972 C C . LYS B 1 200 ? 26.807 39.958 64.178 1.00 14.48 200 LYS B C 1
ATOM 2973 O O . LYS B 1 200 ? 27.194 38.788 64.163 1.00 14.53 200 LYS B O 1
ATOM 2976 N N . HIS B 1 201 ? 27.562 40.967 63.748 1.00 13.68 201 HIS B N 1
ATOM 2977 C CA . HIS B 1 201 ? 28.944 40.723 63.359 1.00 13.29 201 HIS B CA 1
ATOM 2978 C C . HIS B 1 201 ? 29.856 40.418 64.541 1.00 13.22 201 HIS B C 1
ATOM 2979 O O . HIS B 1 201 ? 30.673 39.515 64.462 1.00 11.83 201 HIS B O 1
ATOM 2986 N N . ILE B 1 202 ? 29.699 41.154 65.640 1.00 13.04 202 ILE B N 1
ATOM 2987 C CA . ILE B 1 202 ? 30.503 40.879 66.837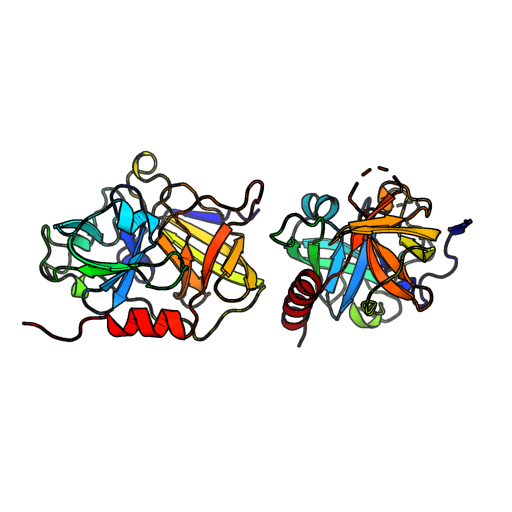 1.00 13.57 202 ILE B CA 1
ATOM 2988 C C . ILE B 1 202 ? 30.365 39.407 67.250 1.00 14.45 202 ILE B C 1
ATOM 2989 O O . ILE B 1 202 ? 31.368 38.728 67.523 1.00 14.94 202 ILE B O 1
ATOM 2994 N N . GLU B 1 203 ? 29.121 38.924 67.237 1.00 15.00 203 GLU B N 1
ATOM 2995 C CA . GLU B 1 203 ? 28.782 37.561 67.622 1.00 15.54 203 GLU B CA 1
ATOM 2996 C C . GLU B 1 203 ? 29.504 36.513 66.779 1.00 15.17 203 GLU B C 1
ATOM 2997 O O . GLU B 1 203 ? 29.839 35.433 67.271 1.00 15.12 203 GLU B O 1
ATOM 3003 N N . GLN B 1 204 ? 29.758 36.831 65.515 1.00 14.71 204 GLN B N 1
ATOM 3004 C CA . GLN B 1 204 ? 30.435 35.875 64.639 1.00 14.37 204 GLN B CA 1
ATOM 3005 C C . GLN B 1 204 ? 31.952 35.990 64.685 1.00 14.69 204 GLN B C 1
ATOM 3006 O O . GLN B 1 204 ? 32.664 35.003 64.483 1.00 15.03 204 GLN B O 1
ATOM 3012 N N . HIS B 1 205 ? 32.453 37.181 64.988 1.00 13.75 205 HIS B N 1
ATOM 3013 C CA . HIS B 1 205 ? 33.898 37.388 64.958 1.00 14.57 205 HIS B CA 1
ATOM 3014 C C . HIS B 1 205 ? 34.601 36.704 66.121 1.00 14.79 205 HIS B C 1
ATOM 3015 O O . HIS B 1 205 ? 35.764 36.356 66.016 1.00 15.57 205 HIS B O 1
ATOM 3022 N N . HIS B 1 206 ? 33.885 36.513 67.220 1.00 14.99 206 HIS B N 1
ATOM 3023 C CA . HIS B 1 206 ? 34.462 35.858 68.384 1.00 16.01 206 HIS B CA 1
ATOM 3024 C C . HIS B 1 206 ? 33.368 35.239 69.236 1.00 17.01 206 HIS B C 1
ATOM 3025 O O . HIS B 1 206 ? 32.329 35.851 69.437 1.00 17.35 206 HIS B O 1
ATOM 3032 N N . HIS B 1 207 ? 33.598 34.025 69.729 1.00 18.15 207 HIS B N 1
ATOM 3033 C CA . HIS B 1 207 ? 32.617 33.346 70.571 1.00 20.08 207 HIS B CA 1
ATOM 3034 C C . HIS B 1 207 ? 32.466 34.074 71.910 1.00 21.09 207 HIS B C 1
ATOM 3035 O O . HIS B 1 207 ? 31.397 34.019 72.534 1.00 23.09 207 HIS B O 1
#

CATH classification: 2.40.10.10 (+1 more: 2.40.10.10)

Radius of gyration: 25.07 Å; Cα contacts (8 Å, |Δi|>4): 1162; chains: 2; bounding box: 59×64×56 Å

InterPro domains:
  IPR001254 Serine proteases, trypsin domain [PF00089] (43-231)
  IPR008256 Peptidase S1B [PR00839] (40-57)
  IPR008256 Peptidase S1B [PR00839] (60-77)
  IPR008256 Peptidase S1B [PR00839] (89-101)
  IPR008256 Peptidase S1B [PR00839] (148-161)
  IPR008256 Peptidase S1B [PR00839] (182-198)
  IPR008256 Peptidase S1B [PR00839] (199-211)
  IPR008353 Peptidase S1B, exfoliative toxin [PR01774] (67-91)
  IPR008353 Peptidase S1B, exfoliative toxin [PR01774] (184-208)
  IPR009003 Peptidase S1, PA clan [SSF50494] (33-237)
  IPR028301 Serine proteases, V8 family, histidine active site [PS00672] (61-75)